Protein 6HSO (pdb70)

Radius of gyration: 31.83 Å; Cα contacts (8 Å, |Δi|>4): 1054; chains: 3; bounding box: 60×67×95 Å

Foldseek 3Di:
DLFDAAALVRQQVCLLVVFAAFFKDKDFLVPQAQWFFQAFDFFQAWVVNAWWFQAFFKFAALVLWWFKAFAPEEQDAPDQDDDAADRRYIHTYHGGGHRHHNGFEGDHRVQKAQDDADPVNPGGTMITRNGRTDGNYRIQHTRNPHHRGDGPDHGLDRDDPVVSVVCVVRVVRMGMTTDFWEEEEEEEEPQEDDPPDDHDPSHDHQDLLVLLCVLCVVSPGHYHYLYYFYLDLVRLLVSVVVDVVPTQEYEYEALLDPDPSSCNVVNCCPVVVWAWPGQAYQEPPWGGWIWTWDADPNRIRIYIYTYNPNQRSNFVCQSNVQLSSSSRSRNPRSDFDKDKAFEQAKDFAAQGWYKAFWAWADDDPDPHTYTGGPCVRVCDGGQWIWTHDRADPVGGMDGGGDITIITGSDDD/DDPDDDDDPPD/DDPDDDDPDPD

Solvent-accessible surface area: 22326 Å² total; per-residue (Å²): 125,89,42,104,82,9,61,4,51,119,0,5,81,18,1,21,126,46,2,36,83,30,46,67,61,116,20,46,24,162,93,0,101,21,34,2,2,35,60,44,2,121,3,120,76,47,61,3,77,58,44,0,1,57,67,77,6,6,0,8,61,13,107,41,14,71,25,60,28,120,17,46,28,55,1,85,76,89,104,124,28,136,74,71,0,98,86,25,47,1,0,78,4,48,83,28,0,4,16,2,96,27,15,62,0,0,0,52,70,130,38,15,94,79,80,108,85,16,158,113,40,112,101,35,38,30,0,104,4,84,48,108,6,166,121,40,16,36,28,68,74,94,2,111,65,17,123,176,51,72,58,26,16,55,132,23,37,85,5,17,104,92,48,24,34,46,0,50,72,6,33,30,54,98,0,48,0,15,93,32,0,45,0,0,0,0,0,10,4,85,78,29,22,59,60,150,49,122,95,105,128,77,71,103,109,4,53,14,24,63,53,0,15,56,15,0,93,125,60,47,6,62,39,24,83,20,21,53,12,21,31,53,53,103,65,4,46,96,12,0,68,74,0,19,95,119,4,32,0,0,0,0,2,8,15,4,63,133,42,160,115,43,45,2,26,92,1,0,74,109,55,16,125,6,86,33,56,6,0,53,0,77,0,73,31,5,68,17,0,0,0,0,1,16,77,61,140,86,79,69,27,0,0,0,0,0,6,33,87,72,68,8,1,14,2,0,0,13,0,0,0,12,2,0,0,57,45,0,6,9,16,146,79,13,102,22,86,52,39,94,0,59,4,19,78,86,41,157,10,29,83,52,8,29,4,59,71,0,7,4,33,131,79,196,170,44,124,59,5,20,2,64,46,68,93,179,67,116,159,91,99,28,7,0,0,8,1,4,1,40,77,56,180,156,41,76,39,0,98,94,10,35,54,1,12,0,2,57,29,23,215,162,128,46,0,28,3,52,78,19,218,140,119,236,78,158,112,70,109,154,110,213,65,79

Secondary structure (DSSP, 8-state):
-PPPEEEHHHHHHHHHHHSPPP-EEEEEGGG-TT-BBSS-EE-SS-BSSS-EESSSEEEE-GGG-SEEEEEEEEE-TTS----BPPTTEEEEE-TTPBPPBT--EEEEGGGEEEEEE-TTSS-EEEEEE-S-PPTTTTEE-TTSSB-TT-EEE-TT-B--HHHHHHHHHHT--EEEEEPPPPEEEEEE-TTEE-TTSPP-TT-EE--HHHHHHHHHHHTT--EEEEEEE-SSHHHHHHHHHHHHHH-SEEEEES--SSSTT--HHHIIIIIT--EEEESEEE-BS-TT-EEEEEEETTEEEEEEEE-SSHHHHHHHIIIIIHHHHHHHTT-SS-PPPEEEEEESS-EE--SS-EEEEEEEE--TT-SSPEEEE---GGGS---EEEEEPPP-SS-SEE-TT-EEEEEE----/--SSPPPPS--/--SSPPPPS--

InterPro domains:
  IPR001453 MoaB/Mog domain [PF00994] (18-177)
  IPR001453 MoaB/Mog domain [PF00994] (534-677)
  IPR001453 MoaB/Mog domain [SM00852] (18-178)
  IPR001453 MoaB/Mog domain [SM00852] (534-677)
  IPR001453 MoaB/Mog domain [TIGR00177] (15-172)
  IPR001453 MoaB/Mog domain [TIGR00177] (532-672)
  IPR001453 MoaB/Mog domain [cd00886] (15-182)
  IPR005110 MoeA, N-terminal and linker domain [PF03453] (357-521)
  IPR005111 MoeA, C-terminal, domain IV [PF03454] (690-764)
  IPR008284 Molybdenum cofactor biosynthesis, conserved site [PS01078] (81-94)
  IPR008284 Molybdenum cofactor biosynthesis, conserved site [PS01079] (607-642)
  IPR036135 MoeA, N-terminal and linker domain superfamily [SSF63882] (351-528)
  IPR036425 MoaB/Mog-like domain superfamily [G3DSA:3.40.980.10] (1-204)
  IPR036425 MoaB/Mog-like domain superfamily [G3DSA:3.40.980.10] (530-680)
  IPR036425 MoaB/Mog-like domain superfamily [SSF53218] (14-183)
  IPR036425 MoaB/Mog-like domain superfamily [SSF53218] (531-683)
  IPR036688 MoeA, C-terminal, domain IV superfamily [G3DSA:2.40.340.10] (688-768)
  IPR036688 MoeA, C-terminal, domain IV superfamily [SSF63867] (686-766)
  IPR038987 Molybdopterin biosynthesis protein MoeA-like [PTHR10192] (349-768)
  IPR038987 Molybdopterin biosynthesis protein MoeA-like [cd00887] (359-765)

GO terms:
  GO:0005515 protein binding (F, IPI)
  GO:0061598 molybdopterin adenylyltransferase activity (F, IDA)
  GO:0061599 molybdopterin molybdotransferase activity (F, IDA)
  GO:0060077 inhibitory synapse (C, IDA)
  GO:0006777 Mo-molybdopterin cofactor biosynthetic process (P, IDA)
  GO:0005737 cytoplasm (C, IDA)
  GO:0045211 postsynaptic membrane (C, EXP)
  GO:0005886 plasma membrane (C, EXP)
  GO:0098794 postsynapse (C, IDA)
  GO:0098982 GABA-ergic synapse (C, IDA)
  GO:0060090 molecular adaptor activity (F, IDA)
  GO:0007416 synapse assembly (P, IEP)
  GO:0015631 tubulin binding (F, TAS)
  GO:0030674 protein-macromolecule adaptor activity (F, TAS)
  GO:0006605 protein targeting (P, TAS)
  GO:0005102 signaling receptor binding (F, IPI)
  GO:0042802 identical protein binding (F, IPI)
  GO:0045184 establishment of protein localization (P, IMP)
  GO:0009898 cytoplasmic side of plasma membrane (C, IDA)
  GO:0098690 glycinergic synapse (C, IDA)

Nearest PDB structures (foldseek):
  6hso-assembly1_D-2  TM=1.100E+00  e=4.789E+00  Rattus norvegicus
  6hso-assembly1_I  TM=9.230E-01  e=4.789E+00  Rattus norvegicus
  6hso-assembly1_A-2  TM=1.002E+00  e=4.327E-98  Rattus norvegicus
  5ert-assembly1_A  TM=1.001E+00  e=3.933E-93  Rattus norvegicus
  6hsn-assembly1_A-2  TM=1.000E+00  e=5.976E-93  Rattus norvegicus

B-factor: mean 33.75, std 16.84, range [3.65, 132.24]

Organism: Rattus norvegicus (NCBI:txid10116)

Sequence (434 aa):
SPFPLTSMDKAFIITVLEMMTPVLGTEIINYRDGMMGRVLAQDVYAKDNLPPFPASVKDGYAVRAADGPGDRFIIGESQAGEQPTQTVMPGQVMRVTTGAPIPCGADAVVQVEDTELLIRESDDGTEELEVRILVQARPGQDIRPIGHDIKRGECVLAKGTHMGPSEIIGLLATVGVTEEVEEVNKFPVVAVMMSTGNELLNPEDDLLPGKIRDSNRSTLLATIQEHGYPTINLGIVGDNPDDLLNALNEGISRADVIITSGGVSMGEKDYLKQVLDIDLHAQIHFGRVFMKPGLPTTFATLDIDGVRKIIIFALPGNPVSAVVTCNLFVVPALRKMQGILDPRPTIIKARRLSCDVKLDPRPEYHRCILTWHHHQEPLPWAQSTGLMSMRSSANGLLMLPPKTEQYVELHKGEVVDVMMVIGRRLFSIVGSLPRDCFSIVGSLPRDC

CATH classification: 3.40.980.10 (+3 more: 3.90.105.10, 2.170.190.11, 2.40.340.10)

Structure (mmCIF, N/CA/C/O backbone):
data_6HSO
#
_entry.id   6HSO
#
_cell.length_a   88.090
_cell.length_b   99.649
_cell.length_c   113.002
_cell.angle_alpha   90.00
_cell.angle_beta   90.00
_cell.angle_gamma   90.00
#
_symmetry.space_group_name_H-M   'I 2 2 2'
#
loop_
_entity.id
_entity.type
_entity.pdbx_description
1 polymer Gephyrin
2 polymer 'Glycine receptor beta subunit derived peptide'
3 non-polymer (4S)-2-METHYL-2,4-PENTANEDIOL
4 non-polymer 'ACETATE ION'
5 non-polymer 'MAGNESIUM ION'
6 non-polymer "ADENOSINE-5'-DIPHOSPHATE"
7 non-polymer 'PHOSPHATE ION'
8 non-polymer "1,1'-benzene-1,4-diylbis(1H-pyrrole-2,5-dione)"
9 water water
#
loop_
_atom_site.group_PDB
_atom_site.id
_atom_site.type_symbol
_atom_site.label_atom_id
_atom_site.label_alt_id
_atom_site.label_comp_id
_atom_site.label_asym_id
_atom_site.label_entity_id
_atom_site.label_seq_id
_atom_site.pdbx_PDB_ins_code
_atom_site.Cartn_x
_atom_site.Cartn_y
_atom_site.Cartn_z
_atom_site.occupancy
_atom_site.B_iso_or_equiv
_atom_site.auth_seq_id
_atom_site.auth_comp_id
_atom_site.auth_asym_id
_atom_site.auth_atom_id
_atom_site.pdbx_PDB_model_num
ATOM 1 N N . SER A 1 2 ? 16.217 20.967 198.027 1.00 82.09 319 SER A N 1
ATOM 2 C CA . SER A 1 2 ? 17.383 20.532 197.202 1.00 87.75 319 SER A CA 1
ATOM 3 C C . SER A 1 2 ? 17.404 21.334 195.895 1.00 88.06 319 SER A C 1
ATOM 4 O O . SER A 1 2 ? 16.978 20.842 194.853 1.00 101.67 319 SER A O 1
ATOM 7 N N . PRO A 1 3 ? 17.953 22.569 195.849 1.00 76.73 320 PRO A N 1
ATOM 8 C CA . PRO A 1 3 ? 19.022 23.036 196.724 1.00 70.26 320 PRO A CA 1
ATOM 9 C C . PRO A 1 3 ? 18.401 23.591 198.003 1.00 68.43 320 PRO A C 1
ATOM 10 O O . PRO A 1 3 ? 17.397 24.280 197.876 1.00 71.68 320 PRO A O 1
ATOM 14 N N . PHE A 1 4 ? 18.956 23.216 199.160 1.00 49.67 321 PHE A N 1
ATOM 15 C CA . PHE A 1 4 ? 18.424 23.584 200.492 1.00 36.64 321 PHE A CA 1
ATOM 16 C C . PHE A 1 4 ? 18.672 25.065 200.686 1.00 31.87 321 PHE A C 1
ATOM 17 O O . PHE A 1 4 ? 19.647 25.599 200.159 1.00 31.97 321 PHE A O 1
ATOM 25 N N . PRO A 1 5 ? 17.837 25.753 201.477 1.00 27.39 322 PRO A N 1
ATOM 26 C CA . PRO A 1 5 ? 18.047 27.167 201.763 1.00 30.30 322 PRO A CA 1
ATOM 27 C C . PRO A 1 5 ? 19.395 27.426 202.437 1.00 32.12 322 PRO A C 1
ATOM 28 O O . PRO A 1 5 ? 19.847 26.586 203.200 1.00 33.90 322 PRO A O 1
ATOM 32 N N . LEU A 1 6 ? 19.989 28.592 202.171 1.00 30.59 323 LEU A N 1
ATOM 33 C CA . LEU A 1 6 ? 21.193 29.075 202.884 1.00 30.34 323 LEU A CA 1
ATOM 34 C C . LEU A 1 6 ? 20.792 29.417 204.316 1.00 34.74 323 LEU A C 1
ATOM 35 O O . LEU A 1 6 ? 19.989 30.346 204.525 1.00 38.71 323 LEU A O 1
ATOM 40 N N . THR A 1 7 ? 21.335 28.692 205.277 1.00 28.55 324 THR A N 1
ATOM 41 C CA . THR A 1 7 ? 21.047 28.934 206.698 1.00 25.39 324 THR A CA 1
ATOM 42 C C . THR A 1 7 ? 22.096 29.904 207.208 1.00 26.33 324 THR A C 1
ATOM 43 O O . THR A 1 7 ? 23.278 29.756 206.855 1.00 25.35 324 THR A O 1
ATOM 47 N N . SER A 1 8 ? 21.696 30.893 207.990 1.00 25.36 325 SER A N 1
ATOM 48 C CA . SER A 1 8 ? 22.696 31.804 208.583 1.00 24.17 325 SER A CA 1
ATOM 49 C C . SER A 1 8 ? 23.632 30.976 209.474 1.00 24.51 325 SER A C 1
ATOM 50 O O . SER A 1 8 ? 23.172 29.994 210.092 1.00 23.57 325 SER A O 1
ATOM 53 N N . MET A 1 9 ? 24.879 31.393 209.594 1.00 26.07 326 MET A N 1
ATOM 54 C CA . MET A 1 9 ? 25.825 30.731 210.523 1.00 26.14 326 MET A CA 1
ATOM 55 C C . MET A 1 9 ? 25.229 30.680 211.938 1.00 27.58 326 MET A C 1
ATOM 56 O O . MET A 1 9 ? 25.304 29.607 212.583 1.00 22.81 326 MET A O 1
ATOM 61 N N . ASP A 1 10 ? 24.647 31.780 212.439 1.00 27.41 327 ASP A N 1
ATOM 62 C CA . ASP A 1 10 ? 24.139 31.819 213.837 1.00 28.38 327 ASP A CA 1
ATOM 63 C C . ASP A 1 10 ? 22.957 30.862 213.982 1.00 26.49 327 ASP A C 1
ATOM 64 O O . ASP A 1 10 ? 22.892 30.213 215.006 1.00 24.08 327 ASP A O 1
ATOM 69 N N . LYS A 1 11 ? 22.049 30.785 213.006 1.00 27.55 328 LYS A N 1
ATOM 70 C CA . LYS A 1 11 ? 20.911 29.843 213.099 1.00 28.40 328 LYS A CA 1
ATOM 71 C C . LYS A 1 11 ? 21.445 28.406 213.052 1.00 24.67 328 LYS A C 1
ATOM 72 O O . LYS A 1 11 ? 20.972 27.579 213.809 1.00 22.44 328 LYS A O 1
ATOM 78 N N . ALA A 1 12 ? 22.372 28.098 212.149 1.00 23.52 329 ALA A N 1
ATOM 79 C CA . ALA A 1 12 ? 22.927 26.731 212.037 1.00 23.93 329 ALA A CA 1
ATOM 80 C C . ALA A 1 12 ? 23.472 26.321 213.402 1.00 21.97 329 ALA A C 1
ATOM 81 O O . ALA A 1 12 ? 23.160 25.250 213.872 1.00 23.22 329 ALA A O 1
ATOM 83 N N . PHE A 1 13 ? 24.271 27.179 214.022 1.00 25.18 330 PHE A N 1
ATOM 84 C CA . PHE A 1 13 ? 24.970 26.847 215.287 1.00 23.62 330 PHE A CA 1
ATOM 85 C C . PHE A 1 13 ? 23.959 26.610 216.412 1.00 25.65 330 PHE A C 1
ATOM 86 O O . PHE A 1 13 ? 24.102 25.618 217.116 1.00 19.42 330 PHE A O 1
ATOM 94 N N . ILE A 1 14 ? 22.967 27.492 216.587 1.00 25.07 331 ILE A N 1
ATOM 95 C CA A ILE A 1 14 ? 21.993 27.303 217.700 0.70 25.40 331 ILE A CA 1
ATOM 96 C CA B ILE A 1 14 ? 21.925 27.363 217.647 0.30 23.28 331 ILE A CA 1
ATOM 97 C C . ILE A 1 14 ? 21.166 26.058 217.391 1.00 23.16 331 ILE A C 1
ATOM 98 O O . ILE A 1 14 ? 20.817 25.356 218.340 1.00 23.99 331 ILE A O 1
ATOM 107 N N . THR A 1 15 ? 20.899 25.770 216.128 1.00 22.14 332 THR A N 1
ATOM 108 C CA . THR A 1 15 ? 20.134 24.555 215.753 1.00 22.40 332 THR A CA 1
ATOM 109 C C . THR A 1 15 ? 20.893 23.306 216.198 1.00 22.27 332 THR A C 1
ATOM 110 O O . THR A 1 15 ? 20.279 22.382 216.768 1.00 20.89 332 THR A O 1
ATOM 114 N N . VAL A 1 16 ? 22.193 23.239 215.903 1.00 19.29 333 VAL A N 1
ATOM 115 C CA . VAL A 1 16 ? 22.992 22.082 216.373 1.00 20.94 333 VAL A CA 1
ATOM 116 C C . VAL A 1 16 ? 22.854 21.954 217.893 1.00 20.15 333 VAL A C 1
ATOM 117 O O . VAL A 1 16 ? 22.508 20.836 218.358 1.00 22.73 333 VAL A O 1
ATOM 121 N N . LEU A 1 17 ? 23.089 23.028 218.648 1.00 22.17 334 LEU A N 1
ATOM 122 C CA . LEU A 1 17 ? 23.060 22.933 220.128 1.00 22.80 334 LEU A CA 1
ATOM 123 C C . LEU A 1 17 ? 21.648 22.607 220.642 1.00 24.96 334 LEU A C 1
ATOM 124 O O . LEU A 1 17 ? 21.571 21.716 221.503 1.00 25.41 334 LEU A O 1
ATOM 129 N N . GLU A 1 18 ? 20.591 23.170 220.053 1.00 25.86 335 GLU A N 1
ATOM 130 C CA . GLU A 1 18 ? 19.200 22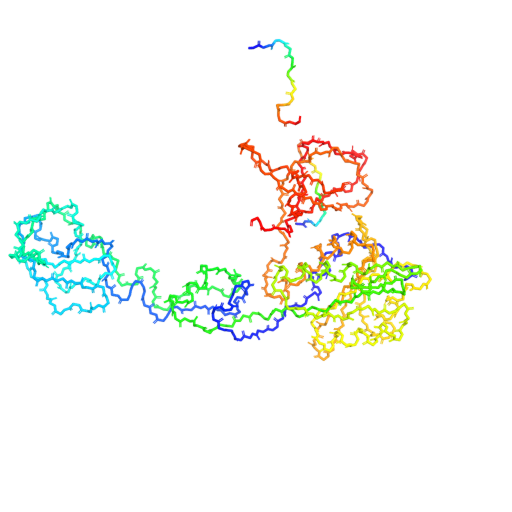.915 220.514 1.00 29.04 335 GLU A CA 1
ATOM 131 C C . GLU A 1 18 ? 18.804 21.471 220.266 1.00 26.52 335 GLU A C 1
ATOM 132 O O . GLU A 1 18 ? 18.146 20.897 221.103 1.00 27.61 335 GLU A O 1
ATOM 138 N N . MET A 1 19 ? 19.225 20.897 219.163 1.00 25.14 336 MET A N 1
ATOM 139 C CA A MET A 1 19 ? 18.658 19.605 218.741 0.70 24.10 336 MET A CA 1
ATOM 140 C CA B MET A 1 19 ? 18.701 19.606 218.651 0.30 23.75 336 MET A CA 1
ATOM 141 C C . MET A 1 19 ? 19.558 18.444 219.157 1.00 22.77 336 MET A C 1
ATOM 142 O O . MET A 1 19 ? 19.079 17.298 219.091 1.00 22.79 336 MET A O 1
ATOM 151 N N . THR A 1 20 ? 20.793 18.725 219.565 1.00 21.34 337 THR A N 1
ATOM 152 C CA . THR A 1 20 ? 21.717 17.686 220.110 1.00 18.86 337 THR A CA 1
ATOM 153 C C . THR A 1 20 ? 21.229 17.239 221.488 1.00 19.49 337 THR A C 1
ATOM 154 O O . THR A 1 20 ? 20.991 18.078 222.340 1.00 17.63 337 THR A O 1
ATOM 158 N N . PRO A 1 21 ? 21.158 15.923 221.814 1.00 19.68 338 PRO A N 1
ATOM 159 C CA . PRO A 1 21 ? 20.749 15.470 223.138 1.00 21.14 338 PRO A CA 1
ATOM 160 C C . PRO A 1 21 ? 21.910 15.454 224.141 1.00 22.79 338 PRO A C 1
ATOM 161 O O . PRO A 1 21 ? 23.048 15.530 223.728 1.00 21.22 338 PRO A O 1
ATOM 165 N N . VAL A 1 22 ? 21.576 15.396 225.427 1.00 20.93 339 VAL A N 1
ATOM 166 C CA . VAL A 1 22 ? 22.536 15.091 226.515 1.00 20.21 339 VAL A CA 1
ATOM 167 C C . VAL A 1 22 ? 22.482 13.585 226.753 1.00 19.68 339 VAL A C 1
ATOM 168 O O . VAL A 1 22 ? 21.387 13.084 226.895 1.00 19.43 339 VAL A O 1
ATOM 172 N N . LEU A 1 23 ? 23.618 12.891 226.706 1.00 17.02 340 LEU A N 1
ATOM 173 C CA . LEU A 1 23 ? 23.663 11.428 226.923 1.00 18.48 340 LEU A CA 1
ATOM 174 C C . LEU A 1 23 ? 23.263 11.089 228.352 1.00 18.77 340 LEU A C 1
ATOM 175 O O . LEU A 1 23 ? 23.303 11.970 229.233 1.00 18.95 340 LEU A O 1
ATOM 180 N N . GLY A 1 24 ? 22.911 9.818 228.545 1.00 19.22 341 GLY A N 1
ATOM 181 C CA . GLY A 1 24 ? 22.529 9.262 229.843 1.00 21.49 341 GLY A CA 1
ATOM 182 C C . GLY A 1 24 ? 23.750 9.117 230.727 1.00 20.74 341 GLY A C 1
ATOM 183 O O . GLY A 1 24 ? 24.856 9.512 230.321 1.00 20.46 341 GLY A O 1
ATOM 184 N N . THR A 1 25 ? 23.548 8.636 231.938 1.00 20.08 342 THR A N 1
ATOM 185 C CA . THR A 1 25 ? 24.612 8.617 232.959 1.00 20.74 342 THR A CA 1
ATOM 186 C C . THR A 1 25 ? 25.170 7.217 233.085 1.00 20.69 342 THR A C 1
ATOM 187 O O . THR A 1 25 ? 24.535 6.250 232.607 1.00 18.46 342 THR A O 1
ATOM 191 N N . GLU A 1 26 ? 26.323 7.116 233.735 1.00 18.70 343 GLU A N 1
ATOM 192 C CA . GLU A 1 26 ? 26.903 5.812 234.129 1.00 18.84 343 GLU A CA 1
ATOM 193 C C . GLU A 1 26 ? 27.773 6.057 235.360 1.00 19.18 343 GLU A C 1
ATOM 194 O O . GLU A 1 26 ? 28.251 7.209 235.542 1.00 17.91 343 GLU A O 1
ATOM 200 N N . ILE A 1 27 ? 28.039 5.003 236.119 1.00 18.35 344 ILE A N 1
ATOM 201 C CA . ILE A 1 27 ? 28.984 5.090 237.256 1.00 19.13 344 ILE A CA 1
ATOM 202 C C . ILE A 1 27 ? 30.394 4.802 236.771 1.00 20.48 344 ILE A C 1
ATOM 203 O O . ILE A 1 27 ? 30.596 3.776 236.135 1.00 20.15 344 ILE A O 1
ATOM 208 N N . ILE A 1 28 ? 31.355 5.645 237.113 1.00 18.93 345 ILE A N 1
ATOM 209 C CA . ILE A 1 28 ? 32.770 5.372 236.751 1.00 18.87 345 ILE A CA 1
ATOM 210 C C . ILE A 1 28 ? 33.645 5.371 238.005 1.00 20.01 345 ILE A C 1
ATOM 211 O O . ILE A 1 28 ? 33.272 5.995 239.041 1.00 19.53 345 ILE A O 1
ATOM 216 N N . ASN A 1 29 ? 34.832 4.790 237.868 1.00 20.02 346 ASN A N 1
ATOM 217 C CA . ASN A 1 29 ? 35.917 4.945 238.872 1.00 20.49 346 ASN A CA 1
ATOM 218 C C . ASN A 1 29 ? 36.432 6.388 238.824 1.00 20.66 346 ASN A C 1
ATOM 219 O O . ASN A 1 29 ? 36.575 6.926 237.716 1.00 18.85 346 ASN A O 1
ATOM 224 N N . TYR A 1 30 ? 36.688 7.004 239.976 1.00 17.30 347 TYR A N 1
ATOM 225 C CA . TYR A 1 30 ? 37.088 8.431 240.034 1.00 19.77 347 TYR A CA 1
ATOM 226 C C . TYR A 1 30 ? 38.361 8.651 239.185 1.00 19.45 347 TYR A C 1
ATOM 227 O O . TYR A 1 30 ? 38.521 9.738 238.598 1.00 18.27 347 TYR A O 1
ATOM 236 N N . ARG A 1 31 ? 39.251 7.668 239.091 1.00 18.72 348 ARG A N 1
ATOM 237 C CA . ARG A 1 31 ? 40.518 7.868 238.330 1.00 20.36 348 ARG A CA 1
ATOM 238 C C . ARG A 1 31 ? 40.234 8.060 236.837 1.00 18.86 348 ARG A C 1
ATOM 239 O O . ARG A 1 31 ? 41.068 8.629 236.157 1.00 18.71 348 ARG A O 1
ATOM 247 N N . ASP A 1 32 ? 39.059 7.678 236.361 1.00 18.74 349 ASP A N 1
ATOM 248 C CA . ASP A 1 32 ? 38.664 7.855 234.951 1.00 20.16 349 ASP A CA 1
ATOM 249 C C . ASP A 1 32 ? 37.868 9.142 234.765 1.00 21.11 349 ASP A C 1
ATOM 250 O O . ASP A 1 32 ? 37.259 9.263 233.718 1.00 20.62 349 ASP A O 1
ATOM 255 N N . GLY A 1 33 ? 37.828 10.040 235.757 1.00 18.83 350 GLY A N 1
ATOM 256 C CA . GLY A 1 33 ? 36.945 11.215 235.760 1.00 18.88 350 GLY A CA 1
ATOM 257 C C . GLY A 1 33 ? 37.410 12.399 234.928 1.00 19.70 350 GLY A C 1
ATOM 258 O O . GLY A 1 33 ? 36.645 13.383 234.859 1.00 19.59 350 GLY A O 1
ATOM 259 N N . MET A 1 34 ? 38.606 12.377 234.320 1.00 19.49 351 MET A N 1
ATOM 260 C CA A MET A 1 34 ? 39.152 13.548 233.590 0.80 20.75 351 MET A CA 1
ATOM 261 C CA B MET A 1 34 ? 39.098 13.611 233.652 0.20 18.48 351 MET A CA 1
ATOM 262 C C . MET A 1 34 ? 38.245 13.921 232.414 1.00 18.00 351 MET A C 1
ATOM 263 O O . MET A 1 34 ? 38.012 13.054 231.582 1.00 17.25 351 MET A O 1
ATOM 272 N N . GLY A 1 35 ? 37.755 15.157 232.389 1.00 17.58 352 GLY A N 1
ATOM 273 C CA . GLY A 1 35 ? 36.915 15.724 231.332 1.00 17.15 352 GLY A CA 1
ATOM 274 C C . GLY A 1 35 ? 35.472 15.293 231.485 1.00 17.10 352 GLY A C 1
ATOM 275 O O . GLY A 1 35 ? 34.651 15.740 230.705 1.00 17.06 352 GLY A O 1
ATOM 276 N N . ARG A 1 36 ? 35.156 14.478 232.489 1.00 16.53 353 ARG A N 1
ATOM 277 C CA . ARG A 1 36 ? 33.769 14.021 232.680 1.00 17.50 353 ARG A CA 1
ATOM 278 C C . ARG A 1 36 ? 33.016 15.101 233.442 1.00 17.32 353 ARG A C 1
ATOM 279 O O . ARG A 1 36 ? 33.656 15.879 234.142 1.00 18.27 353 ARG A O 1
ATOM 287 N N . VAL A 1 37 ? 31.693 15.063 233.344 1.00 16.83 354 VAL A N 1
ATOM 288 C CA . VAL A 1 37 ? 30.803 15.983 234.075 1.00 17.10 354 VAL A CA 1
ATOM 289 C C . VAL A 1 37 ? 30.029 15.156 235.090 1.00 16.79 354 VAL A C 1
ATOM 290 O O . VAL A 1 37 ? 29.397 14.152 234.694 1.00 16.77 354 VAL A O 1
ATOM 294 N N . LEU A 1 38 ? 30.076 15.565 236.357 1.00 18.07 355 LEU A N 1
ATOM 295 C CA . LEU A 1 38 ? 29.321 14.879 237.437 1.00 18.86 355 LEU A CA 1
ATOM 296 C C . LEU A 1 38 ? 27.825 15.004 237.182 1.00 19.12 355 LEU A C 1
ATOM 297 O O . LEU A 1 38 ? 27.307 16.134 236.914 1.00 17.51 355 LEU A O 1
ATOM 302 N N . ALA A 1 39 ? 27.131 13.897 237.360 1.00 19.23 356 ALA A N 1
ATOM 303 C CA . ALA A 1 39 ? 25.665 13.861 237.262 1.00 20.31 356 ALA A CA 1
ATOM 304 C C . ALA A 1 39 ? 25.108 13.641 238.667 1.00 20.79 356 ALA A C 1
ATOM 305 O O . ALA A 1 39 ? 23.919 13.405 238.780 1.00 21.54 356 ALA A O 1
ATOM 307 N N . GLN A 1 40 ? 25.928 13.770 239.703 1.00 20.87 357 GLN A N 1
ATOM 308 C CA . GLN A 1 40 ? 25.449 13.738 241.115 1.00 21.92 357 GLN A CA 1
ATOM 309 C C . GLN A 1 40 ? 26.188 14.813 241.911 1.00 21.74 357 GLN A C 1
ATOM 310 O O . GLN A 1 40 ? 27.346 15.120 241.573 1.00 17.88 357 GLN A O 1
ATOM 316 N N . ASP A 1 41 ? 25.570 15.304 242.989 1.00 20.56 358 ASP A N 1
ATOM 317 C CA . ASP A 1 41 ? 26.314 16.017 244.047 1.00 20.44 358 ASP A CA 1
ATOM 318 C C . ASP A 1 41 ? 27.176 15.023 244.812 1.00 20.34 358 ASP A C 1
ATOM 319 O O . ASP A 1 41 ? 26.785 13.898 244.953 1.00 17.90 358 ASP A O 1
ATOM 324 N N . VAL A 1 42 ? 28.337 15.470 245.287 1.00 18.03 359 VAL A N 1
ATOM 325 C CA . VAL A 1 42 ? 29.255 14.607 246.042 1.00 18.88 359 VAL A CA 1
ATOM 326 C C . VAL A 1 42 ? 29.432 15.234 247.422 1.00 18.53 359 VAL A C 1
ATOM 327 O O . VAL A 1 42 ? 29.685 16.469 247.487 1.00 17.83 359 VAL A O 1
ATOM 331 N N . TYR A 1 43 ? 29.316 14.400 248.439 1.00 19.23 360 TYR A N 1
ATOM 332 C CA . TYR A 1 43 ? 29.290 14.781 249.865 1.00 21.15 360 TYR A CA 1
ATOM 333 C C . TYR A 1 43 ? 30.479 14.136 250.576 1.00 22.42 360 TYR A C 1
ATOM 334 O O . TYR A 1 43 ? 30.824 12.985 250.233 1.00 20.79 360 TYR A O 1
ATOM 343 N N . ALA A 1 44 ? 31.086 14.880 251.516 1.00 20.29 361 ALA A N 1
ATOM 344 C CA . ALA A 1 44 ? 32.106 14.343 252.444 1.00 21.36 361 ALA A CA 1
ATOM 345 C C . ALA A 1 44 ? 31.403 13.486 253.467 1.00 22.43 361 ALA A C 1
ATOM 346 O O . ALA A 1 44 ? 30.367 13.921 253.985 1.00 26.07 361 ALA A O 1
ATOM 348 N N . LYS A 1 45 ? 31.930 12.309 253.751 1.00 22.59 362 LYS A N 1
ATOM 349 C CA . LYS A 1 45 ? 31.390 11.488 254.859 1.00 24.99 362 LYS A CA 1
ATOM 350 C C . LYS A 1 45 ? 32.306 11.595 256.081 1.00 25.12 362 LYS A C 1
ATOM 351 O O . LYS A 1 45 ? 32.017 10.947 257.099 1.00 26.46 362 LYS A O 1
ATOM 357 N N . ASP A 1 46 ? 33.427 12.295 255.946 1.00 22.41 363 ASP A N 1
ATOM 358 C CA . ASP A 1 46 ? 34.431 12.468 257.024 1.00 22.83 363 ASP A CA 1
ATOM 359 C C . ASP A 1 46 ? 34.807 13.935 257.159 1.00 22.34 363 ASP A C 1
ATOM 360 O O . ASP A 1 46 ? 34.675 14.652 256.178 1.00 22.24 363 ASP A O 1
ATOM 365 N N . ASN A 1 47 ? 35.346 14.333 258.323 1.00 23.03 364 ASN A N 1
ATOM 366 C CA . ASN A 1 47 ? 35.980 15.659 258.524 1.00 23.49 364 ASN A CA 1
ATOM 367 C C . ASN A 1 47 ? 37.405 15.610 257.956 1.00 22.52 364 ASN A C 1
ATOM 368 O O . ASN A 1 47 ? 38.064 14.537 258.048 1.00 24.27 364 ASN A O 1
ATOM 373 N N . LEU A 1 48 ? 37.841 16.737 257.381 1.00 23.23 365 LEU A N 1
ATOM 374 C CA . LEU A 1 48 ? 39.249 17.057 257.018 1.00 23.49 365 LEU A CA 1
ATOM 375 C C . LEU A 1 48 ? 39.623 18.366 257.705 1.00 24.39 365 LEU A C 1
ATOM 376 O O . LEU A 1 48 ? 38.968 19.400 257.500 1.00 23.00 365 LEU A O 1
ATOM 381 N N . PRO A 1 49 ? 40.627 18.345 258.608 1.00 21.88 366 PRO A N 1
ATOM 382 C CA . PRO A 1 49 ? 41.232 17.111 259.096 1.00 22.35 366 PRO A CA 1
ATOM 383 C C . PRO A 1 49 ? 40.225 16.364 259.971 1.00 23.06 366 PRO A C 1
ATOM 384 O O . PRO A 1 49 ? 39.307 16.983 260.509 1.00 22.76 366 PRO A O 1
ATOM 388 N N . PRO A 1 50 ? 40.329 15.023 260.111 1.00 21.73 367 PRO A N 1
ATOM 389 C CA . PRO A 1 50 ? 39.457 14.278 261.017 1.00 22.83 367 PRO A CA 1
ATOM 390 C C . PRO A 1 50 ? 39.869 14.304 262.501 1.00 24.80 367 PRO A C 1
ATOM 391 O O . PRO A 1 50 ? 39.090 13.847 263.309 1.00 25.87 367 PRO A O 1
ATOM 395 N N . PHE A 1 51 ? 41.053 14.838 262.801 1.00 25.17 368 PHE A N 1
ATOM 396 C CA . PHE A 1 51 ? 41.605 15.090 264.168 1.00 25.29 368 PHE A CA 1
ATOM 397 C C . PHE A 1 51 ? 42.169 16.510 264.160 1.00 27.55 368 PHE A C 1
ATOM 398 O O . PHE A 1 51 ? 42.479 17.049 263.086 1.00 23.73 368 PHE A O 1
ATOM 406 N N . PRO A 1 52 ? 42.335 17.184 265.324 1.00 26.27 369 PRO A N 1
ATOM 407 C CA . PRO A 1 52 ? 43.018 18.481 265.336 1.00 26.30 369 PRO A CA 1
ATOM 408 C C . PRO A 1 52 ? 44.465 18.223 264.869 1.00 24.50 369 PRO A C 1
ATOM 409 O O . PRO A 1 52 ? 45.093 17.315 265.371 1.00 27.09 369 PRO A O 1
ATOM 413 N N . ALA A 1 53 ? 44.918 18.946 263.852 1.00 22.47 370 ALA A N 1
ATOM 414 C CA . ALA A 1 53 ? 46.221 18.716 263.188 1.00 24.61 370 ALA A CA 1
ATOM 415 C C . ALA A 1 53 ? 47.153 19.905 263.372 1.00 24.39 370 ALA A C 1
ATOM 416 O O . ALA A 1 53 ? 46.722 21.055 263.219 1.00 24.83 370 ALA A O 1
ATOM 418 N N . SER A 1 54 ? 48.425 19.614 263.594 1.00 23.90 371 SER A N 1
ATOM 419 C CA . SER A 1 54 ? 49.466 20.665 263.639 1.00 24.47 371 SER A CA 1
ATOM 420 C C . SER A 1 54 ? 49.665 21.235 262.238 1.00 26.86 371 SER A C 1
ATOM 421 O O . SER A 1 54 ? 49.800 20.446 261.247 1.00 26.64 371 SER A O 1
ATOM 424 N N . VAL A 1 55 ? 49.728 22.555 262.159 1.00 25.23 372 VAL A N 1
ATOM 425 C CA . VAL A 1 55 ? 50.118 23.280 260.924 1.00 29.32 372 VAL A CA 1
ATOM 426 C C . VAL A 1 55 ? 51.648 23.254 260.825 1.00 30.35 372 VAL A C 1
ATOM 427 O O . VAL A 1 55 ? 52.175 23.551 259.740 1.00 29.79 372 VAL A O 1
ATOM 431 N N . LYS A 1 56 ? 52.360 22.937 261.911 1.00 29.73 373 LYS A N 1
ATOM 432 C CA . LYS A 1 56 ? 53.823 23.174 261.975 1.00 28.01 373 LYS A CA 1
ATOM 433 C C . LYS A 1 56 ? 54.607 22.018 262.582 1.00 25.85 373 LYS A C 1
ATOM 434 O O . LYS A 1 56 ? 54.072 21.252 263.374 1.00 26.35 373 LYS A O 1
ATOM 440 N N . ASP A 1 57 ? 55.883 21.957 262.221 1.00 26.23 374 ASP A N 1
ATOM 441 C CA . ASP A 1 57 ? 56.940 21.223 262.961 1.00 26.80 374 ASP A CA 1
ATOM 442 C C . ASP A 1 57 ? 57.281 22.091 264.183 1.00 26.72 374 ASP A C 1
ATOM 443 O O . ASP A 1 57 ? 57.504 23.302 264.029 1.00 25.51 374 ASP A O 1
ATOM 448 N N . GLY A 1 58 ? 57.103 21.533 265.381 1.00 25.25 375 GLY A N 1
ATOM 449 C CA . GLY A 1 58 ? 57.361 22.269 266.623 1.00 23.96 375 GLY A CA 1
ATOM 450 C C . GLY A 1 58 ? 56.864 21.499 267.820 1.00 21.07 375 GLY A C 1
ATOM 451 O O . GLY A 1 58 ? 57.126 20.285 267.911 1.00 24.03 375 GLY A O 1
ATOM 452 N N . TYR A 1 59 ? 56.133 22.179 268.688 1.00 21.29 376 TYR A N 1
ATOM 453 C CA . TYR A 1 59 ? 55.673 21.628 269.978 1.00 22.32 376 TYR A CA 1
ATOM 454 C C . TYR A 1 59 ? 54.213 21.968 270.196 1.00 20.90 376 TYR A C 1
ATOM 455 O O . TYR A 1 59 ? 53.767 23.100 269.975 1.00 23.54 376 TYR A O 1
ATOM 464 N N . ALA A 1 60 ? 53.495 20.965 270.683 1.00 23.73 377 ALA A N 1
ATOM 465 C CA . ALA A 1 60 ? 52.138 21.140 271.219 1.00 23.90 377 ALA A CA 1
ATOM 466 C C . ALA A 1 60 ? 52.258 21.602 272.686 1.00 22.41 377 ALA A C 1
ATOM 467 O O . ALA A 1 60 ? 52.917 20.941 273.459 1.00 24.90 377 ALA A O 1
ATOM 469 N N . VAL A 1 61 ? 51.653 22.720 273.026 1.00 26.17 378 VAL A N 1
ATOM 470 C CA . VAL A 1 61 ? 51.858 23.339 274.364 1.00 29.89 378 VAL A CA 1
ATOM 471 C C . VAL A 1 61 ? 50.494 23.642 274.983 1.00 32.71 378 VAL A C 1
ATOM 472 O O . VAL A 1 61 ? 49.483 23.529 274.283 1.00 28.01 378 VAL A O 1
ATOM 476 N N . ARG A 1 62 ? 50.525 24.073 276.241 1.00 32.18 379 ARG A N 1
ATOM 477 C CA . ARG A 1 62 ? 49.455 24.829 276.915 1.00 33.48 379 ARG A CA 1
ATOM 478 C C . ARG A 1 62 ? 49.785 26.312 276.843 1.00 33.40 379 ARG A C 1
ATOM 479 O O . ARG A 1 62 ? 50.788 26.712 277.465 1.00 28.20 379 ARG A O 1
ATOM 487 N N . ALA A 1 63 ? 48.972 27.076 276.125 1.00 30.37 380 ALA A N 1
ATOM 488 C CA . ALA A 1 63 ? 49.119 28.536 275.960 1.00 36.03 380 ALA A CA 1
ATOM 489 C C . ALA A 1 63 ? 49.194 29.220 277.343 1.00 40.61 380 ALA A C 1
ATOM 490 O O . ALA A 1 63 ? 49.997 30.176 277.509 1.00 39.37 380 ALA A O 1
ATOM 492 N N . ALA A 1 64 ? 48.409 28.731 278.308 1.00 39.09 381 ALA A N 1
ATOM 493 C CA . ALA A 1 64 ? 48.336 29.257 279.688 1.00 40.89 381 ALA A CA 1
ATOM 494 C C . ALA A 1 64 ? 49.690 29.087 280.395 1.00 39.60 381 ALA A C 1
ATOM 495 O O . ALA A 1 64 ? 49.943 29.899 281.262 1.00 41.88 381 ALA A O 1
ATOM 497 N N . ASP A 1 65 ? 50.543 28.126 280.007 1.00 38.47 382 ASP A N 1
ATOM 498 C CA . ASP A 1 65 ? 51.927 27.983 280.560 1.00 38.47 382 ASP A CA 1
ATOM 499 C C . ASP A 1 65 ? 52.766 29.231 280.212 1.00 35.92 382 ASP A C 1
ATOM 500 O O . ASP A 1 65 ? 53.694 29.534 280.953 1.00 38.64 382 ASP A O 1
ATOM 505 N N . GLY A 1 66 ? 52.438 29.930 279.127 1.00 37.28 383 GLY A N 1
ATOM 506 C CA . GLY A 1 66 ? 53.239 31.019 278.545 1.00 36.36 383 GLY A CA 1
ATOM 507 C C . GLY A 1 66 ? 54.633 30.532 278.145 1.00 35.34 383 GLY A C 1
ATOM 508 O O . GLY A 1 66 ? 54.872 29.320 278.047 1.00 30.00 383 GLY A O 1
ATOM 509 N N . PRO A 1 67 ? 55.584 31.469 277.900 1.00 34.33 384 PRO A N 1
ATOM 510 C CA . PRO A 1 67 ? 56.975 31.108 277.635 1.00 33.84 384 PRO A CA 1
ATOM 511 C C . PRO A 1 67 ? 57.655 30.441 278.839 1.00 32.90 384 PRO A C 1
ATOM 512 O O . PRO A 1 67 ? 57.188 30.541 279.948 1.00 33.09 384 PRO A O 1
ATOM 516 N N . GLY A 1 68 ? 58.768 29.771 278.585 1.00 30.43 385 GLY A N 1
ATOM 517 C CA . GLY A 1 68 ? 59.568 29.167 279.654 1.00 30.41 385 GLY A CA 1
ATOM 518 C C . GLY A 1 68 ? 60.035 27.799 279.278 1.00 27.24 385 GLY A C 1
ATOM 519 O O . GLY A 1 68 ? 59.935 27.404 278.088 1.00 27.87 385 GLY A O 1
ATOM 520 N N . ASP A 1 69 ? 60.576 27.099 280.254 1.00 26.66 386 ASP A N 1
ATOM 521 C CA . ASP A 1 69 ? 61.348 25.864 280.016 1.00 28.01 386 ASP A CA 1
ATOM 522 C C . ASP A 1 69 ? 60.400 24.693 280.261 1.00 31.52 386 ASP A C 1
ATOM 523 O O . ASP A 1 69 ? 59.632 24.745 281.242 1.00 30.31 386 ASP A O 1
ATOM 528 N N . ARG A 1 70 ? 60.418 23.718 279.359 1.00 30.73 387 ARG A N 1
ATOM 529 C CA . ARG A 1 70 ? 59.395 22.641 279.337 1.00 29.43 387 ARG A CA 1
ATOM 530 C C . ARG A 1 70 ? 60.055 21.272 279.196 1.00 27.94 387 ARG A C 1
ATOM 531 O O . ARG A 1 70 ? 61.063 21.107 278.470 1.00 26.31 387 ARG A O 1
ATOM 539 N N . PHE A 1 71 ? 59.483 20.287 279.886 1.00 32.61 388 PHE A N 1
ATOM 540 C CA . PHE A 1 71 ? 59.826 18.863 279.681 1.00 32.17 388 PHE A CA 1
ATOM 541 C C . PHE A 1 71 ? 59.055 18.374 278.442 1.00 27.20 388 PHE A C 1
ATOM 542 O O . PHE A 1 71 ? 57.833 18.618 278.324 1.00 28.55 388 PHE A O 1
ATOM 550 N N . ILE A 1 72 ? 59.768 17.745 277.527 1.00 29.19 389 ILE A N 1
ATOM 551 C CA . ILE A 1 72 ? 59.176 17.134 276.306 1.00 30.26 389 ILE A CA 1
ATOM 552 C C . ILE A 1 72 ? 58.781 15.704 276.672 1.00 31.42 389 ILE A C 1
ATOM 553 O O . ILE A 1 72 ? 59.694 14.896 276.818 1.00 32.77 389 ILE A O 1
ATOM 558 N N . ILE A 1 73 ? 57.489 15.398 276.810 1.00 36.16 390 ILE A N 1
ATOM 559 C CA . ILE A 1 73 ? 57.048 14.035 277.279 1.00 38.27 390 ILE A CA 1
ATOM 560 C C . ILE A 1 73 ? 57.092 12.990 276.154 1.00 40.45 390 ILE A C 1
ATOM 561 O O . ILE A 1 73 ? 56.944 11.798 276.462 1.00 44.71 390 ILE A O 1
ATOM 566 N N . GLY A 1 74 ? 57.335 13.386 274.909 1.00 38.43 391 GLY A N 1
ATOM 567 C CA . GLY A 1 74 ? 57.397 12.468 273.760 1.00 39.98 391 GLY A CA 1
ATOM 568 C C . GLY A 1 74 ? 56.989 13.174 272.478 1.00 40.92 391 GLY A C 1
ATOM 569 O O . GLY A 1 74 ? 56.979 14.414 272.475 1.00 32.44 391 GLY A O 1
ATOM 570 N N . GLU A 1 75 ? 56.646 12.412 271.433 1.00 41.30 392 GLU A N 1
ATOM 571 C CA . GLU A 1 75 ? 56.352 12.959 270.086 1.00 41.66 392 GLU A CA 1
ATOM 572 C C . GLU A 1 75 ? 54.986 12.444 269.604 1.00 41.14 392 GLU A C 1
ATOM 573 O O . GLU A 1 75 ? 54.649 11.250 269.846 1.00 38.84 392 GLU A O 1
ATOM 579 N N . SER A 1 76 ? 54.206 13.327 268.980 1.00 35.90 393 SER A N 1
ATOM 580 C CA . SER A 1 76 ? 53.013 12.964 268.176 1.00 34.73 393 SER A CA 1
ATOM 581 C C . SER A 1 76 ? 53.503 12.731 266.743 1.00 35.73 393 SER A C 1
ATOM 582 O O . SER A 1 76 ? 53.986 13.687 266.124 1.00 30.47 393 SER A O 1
ATOM 585 N N . GLN A 1 77 ? 53.463 11.479 266.299 1.00 37.55 394 GLN A N 1
ATOM 586 C CA . GLN A 1 77 ? 54.003 11.022 264.993 1.00 44.71 394 GLN A CA 1
ATOM 587 C C . GLN A 1 77 ? 52.859 11.059 263.970 1.00 40.31 394 GLN A C 1
ATOM 588 O O . GLN A 1 77 ? 51.716 10.693 264.345 1.00 33.18 394 GLN A O 1
ATOM 594 N N . ALA A 1 78 ? 53.148 11.467 262.733 1.00 37.79 395 ALA A N 1
ATOM 595 C CA . ALA A 1 78 ? 52.177 11.385 261.614 1.00 39.63 395 ALA A CA 1
ATOM 596 C C . ALA A 1 78 ? 51.621 9.957 261.574 1.00 34.59 395 ALA A C 1
ATOM 597 O O . ALA A 1 78 ? 52.420 8.999 261.604 1.00 31.45 395 ALA A O 1
ATOM 599 N N . GLY A 1 79 ? 50.295 9.813 261.559 1.00 33.76 396 GLY A N 1
ATOM 600 C CA . GLY A 1 79 ? 49.624 8.521 261.319 1.00 33.23 396 GLY A CA 1
ATOM 601 C C . GLY A 1 79 ? 49.396 7.728 262.595 1.00 37.29 396 GLY A C 1
ATOM 602 O O . GLY A 1 79 ? 49.077 6.560 262.480 1.00 39.37 396 GLY A O 1
ATOM 603 N N . GLU A 1 80 ? 49.553 8.340 263.771 1.00 40.05 397 GLU A N 1
ATOM 604 C CA . GLU A 1 80 ? 49.443 7.633 265.075 1.00 46.34 397 GLU A CA 1
ATOM 605 C C . GLU A 1 80 ? 48.633 8.511 266.038 1.00 45.82 397 GLU A C 1
ATOM 606 O O . GLU A 1 80 ? 48.987 9.682 266.206 1.00 41.33 397 GLU A O 1
ATOM 612 N N . GLN A 1 81 ? 47.581 7.980 266.653 1.00 46.13 398 GLN A N 1
ATOM 613 C CA . GLN A 1 81 ? 46.845 8.703 267.717 1.00 49.55 398 GLN A CA 1
ATOM 614 C C . GLN A 1 81 ? 47.756 8.777 268.946 1.00 48.35 398 GLN A C 1
ATOM 615 O O . GLN A 1 81 ? 48.297 7.757 269.375 1.00 51.00 398 GLN A O 1
ATOM 621 N N . PRO A 1 82 ? 48.051 9.982 269.494 1.00 47.37 399 PRO A N 1
ATOM 622 C CA . PRO A 1 82 ? 48.865 10.090 270.709 1.00 47.05 399 PRO A CA 1
ATOM 623 C C . PRO A 1 82 ? 48.125 9.536 271.933 1.00 43.00 399 PRO A C 1
ATOM 624 O O . PRO A 1 82 ? 46.938 9.725 272.016 1.00 42.20 399 PRO A O 1
ATOM 628 N N . THR A 1 83 ? 48.845 8.882 272.847 1.00 43.98 400 THR A N 1
ATOM 629 C CA . THR A 1 83 ? 48.276 8.262 274.075 1.00 45.54 400 THR A CA 1
ATOM 630 C C . THR A 1 83 ? 48.576 9.074 275.333 1.00 47.95 400 THR A C 1
ATOM 631 O O . THR A 1 83 ? 48.100 8.668 276.400 1.00 52.84 400 THR A O 1
ATOM 635 N N . GLN A 1 84 ? 49.332 10.166 275.246 1.00 46.03 401 GLN A N 1
ATOM 636 C CA . GLN A 1 84 ? 49.672 10.941 276.468 1.00 42.52 401 GLN A CA 1
ATOM 637 C C . GLN A 1 84 ? 48.880 12.234 276.512 1.00 42.33 401 GLN A C 1
ATOM 638 O O . GLN A 1 84 ? 48.403 12.709 275.466 1.00 45.16 401 GLN A O 1
ATOM 644 N N . THR A 1 85 ? 48.726 12.743 277.724 1.00 40.55 402 THR A N 1
ATOM 645 C CA . THR A 1 85 ? 48.062 14.018 278.030 1.00 42.08 402 THR A CA 1
ATOM 646 C C . THR A 1 85 ? 49.183 14.991 278.396 1.00 41.34 402 THR A C 1
ATOM 647 O O . THR A 1 85 ? 50.043 14.650 279.237 1.00 40.48 402 THR A O 1
ATOM 651 N N . VAL A 1 86 ? 49.199 16.142 277.751 1.00 40.76 403 VAL A N 1
ATOM 652 C CA . VAL A 1 86 ? 50.178 17.200 278.086 1.00 38.72 403 VAL A CA 1
ATOM 653 C C . VAL A 1 86 ? 49.655 17.919 279.338 1.00 39.31 403 VAL A C 1
ATOM 654 O O . VAL A 1 86 ? 48.533 18.481 279.293 1.00 36.40 403 VAL A O 1
ATOM 658 N N . MET A 1 87 ? 50.444 17.880 280.417 1.00 43.79 404 MET A N 1
ATOM 659 C CA . MET A 1 87 ? 50.140 18.563 281.706 1.00 47.01 404 MET A CA 1
ATOM 660 C C . MET A 1 87 ? 50.919 19.869 281.759 1.00 47.15 404 MET A C 1
ATOM 661 O O . MET A 1 87 ? 51.865 20.045 280.997 1.00 46.90 404 MET A O 1
ATOM 666 N N . PRO A 1 88 ? 50.564 20.817 282.657 1.00 47.55 405 PRO A N 1
ATOM 667 C CA . PRO A 1 88 ? 51.325 22.062 282.802 1.00 45.08 405 PRO A CA 1
ATOM 668 C C . PRO A 1 88 ? 52.853 21.876 282.895 1.00 37.80 405 PRO A C 1
ATOM 669 O O . PRO A 1 88 ? 53.326 20.948 283.522 1.00 32.88 405 PRO A O 1
ATOM 673 N N . GLY A 1 89 ? 53.603 22.699 282.157 1.00 42.05 406 GLY A N 1
ATOM 674 C CA . GLY A 1 89 ? 55.086 22.650 282.122 1.00 37.84 406 GLY A CA 1
ATOM 675 C C . GLY A 1 89 ? 55.612 21.527 281.248 1.00 36.17 406 GLY A C 1
ATOM 676 O O . GLY A 1 89 ? 56.849 21.249 281.257 1.00 31.79 406 GLY A O 1
ATOM 677 N N . GLN A 1 90 ? 54.719 20.880 280.491 1.00 34.29 407 GLN A N 1
ATOM 678 C CA . GLN A 1 90 ? 55.139 19.831 279.546 1.00 33.55 407 GLN A CA 1
ATOM 679 C C . GLN A 1 90 ? 54.750 20.281 278.134 1.00 27.94 407 GLN A C 1
ATOM 680 O O . GLN A 1 90 ? 53.889 21.166 277.972 1.00 26.73 407 GLN A O 1
ATOM 686 N N . VAL A 1 91 ? 55.381 19.648 277.157 1.00 30.53 408 VAL A N 1
ATOM 687 C CA . VAL A 1 91 ? 55.022 19.780 275.724 1.00 27.93 408 VAL A CA 1
ATOM 688 C C . VAL A 1 91 ? 55.247 18.420 275.072 1.00 26.57 408 VAL A C 1
ATOM 689 O O . VAL A 1 91 ? 55.937 17.554 275.624 1.00 28.19 408 VAL A O 1
ATOM 693 N N . MET A 1 92 ? 54.766 18.290 273.850 1.00 27.39 409 MET A N 1
ATOM 694 C CA . MET A 1 92 ? 55.043 17.087 273.035 1.00 28.64 409 MET A CA 1
ATOM 695 C C . MET A 1 92 ? 55.479 17.581 271.672 1.00 25.51 409 MET A C 1
ATOM 696 O O . MET A 1 92 ? 54.849 18.511 271.162 1.00 25.70 409 MET A O 1
ATOM 701 N N . ARG A 1 93 ? 56.546 17.015 271.152 1.00 25.62 410 ARG A N 1
ATOM 702 C CA . ARG A 1 93 ? 56.964 17.309 269.771 1.00 28.93 410 ARG A CA 1
ATOM 703 C C . ARG A 1 93 ? 55.811 16.976 268.836 1.00 28.02 410 ARG A C 1
ATOM 704 O O . ARG A 1 93 ? 55.085 16.004 269.082 1.00 29.46 410 ARG A O 1
ATOM 712 N N . VAL A 1 94 ? 55.666 17.779 267.799 1.00 29.55 411 VAL A N 1
ATOM 713 C CA . VAL A 1 94 ? 54.681 17.539 266.711 1.00 29.10 411 VAL A CA 1
ATOM 714 C C . VAL A 1 94 ? 55.349 17.850 265.370 1.00 27.36 411 VAL A C 1
ATOM 715 O O . VAL A 1 94 ? 56.287 18.694 265.303 1.00 26.11 411 VAL A O 1
ATOM 719 N N . THR A 1 95 ? 54.866 17.194 264.329 1.00 28.59 412 THR A N 1
ATOM 720 C CA . THR A 1 95 ? 55.202 17.507 262.915 1.00 30.55 412 THR A CA 1
ATOM 721 C C . THR A 1 95 ? 53.920 17.979 262.230 1.00 30.15 412 THR A C 1
ATOM 722 O O . THR A 1 95 ? 52.795 17.714 262.772 1.00 26.68 412 THR A O 1
ATOM 726 N N . THR A 1 96 ? 54.088 18.626 261.079 1.00 28.59 413 THR A N 1
ATOM 727 C CA . THR A 1 96 ? 52.993 19.083 260.185 1.00 27.85 413 THR A CA 1
ATOM 728 C C . THR A 1 96 ? 52.076 17.896 259.926 1.00 27.82 413 THR A C 1
ATOM 729 O O . THR A 1 96 ? 52.586 16.770 259.635 1.00 26.96 413 THR A O 1
ATOM 733 N N . GLY A 1 97 ? 50.786 18.097 260.205 1.00 29.05 414 GLY A N 1
ATOM 734 C CA . GLY A 1 97 ? 49.727 17.115 259.943 1.00 27.72 414 GLY A CA 1
ATOM 735 C C . GLY A 1 97 ? 49.569 16.091 261.050 1.00 30.77 414 GLY A C 1
ATOM 736 O O . GLY A 1 97 ? 48.675 15.255 260.900 1.00 29.55 414 GLY A O 1
ATOM 737 N N . ALA A 1 98 ? 50.374 16.138 262.122 1.00 29.58 415 ALA A N 1
ATOM 738 C CA . ALA A 1 98 ? 50.286 15.168 263.240 1.00 28.33 415 ALA A CA 1
ATOM 739 C C . ALA A 1 98 ? 49.137 15.583 264.159 1.00 28.30 415 ALA A C 1
ATOM 740 O O . ALA A 1 98 ? 48.795 16.763 264.242 1.00 26.65 415 ALA A O 1
ATOM 742 N N . PRO A 1 99 ? 48.484 14.638 264.869 1.00 26.37 416 PRO A N 1
ATOM 743 C CA . PRO A 1 99 ? 47.405 15.001 265.782 1.00 25.51 416 PRO A CA 1
ATOM 744 C C . PRO A 1 99 ? 47.910 15.773 267.011 1.00 26.14 416 PRO A C 1
ATOM 745 O O . PRO A 1 99 ? 48.989 15.493 267.519 1.00 26.85 416 PRO A O 1
ATOM 749 N N . ILE A 1 100 ? 47.099 16.705 267.487 1.00 27.19 417 ILE A N 1
ATOM 750 C CA . ILE A 1 100 ? 47.356 17.406 268.777 1.00 26.60 417 ILE A CA 1
ATOM 751 C C . ILE A 1 100 ? 46.955 16.473 269.921 1.00 31.72 417 ILE A C 1
ATOM 752 O O . ILE A 1 100 ? 45.826 15.957 269.953 1.00 28.71 417 ILE A O 1
ATOM 757 N N . PRO A 1 101 ? 47.874 16.191 270.876 1.00 32.61 418 PRO A N 1
ATOM 758 C CA . PRO A 1 101 ? 47.561 15.302 271.989 1.00 31.49 418 PRO A CA 1
ATOM 759 C C . PRO A 1 101 ? 46.596 16.026 272.934 1.00 31.27 418 PRO A C 1
ATOM 760 O O . PRO A 1 101 ? 46.503 17.235 272.875 1.00 27.96 418 PRO A O 1
ATOM 764 N N . CYS A 1 102 ? 45.867 15.260 273.740 1.00 32.86 419 CYS A N 1
ATOM 765 C CA . CYS A 1 102 ? 44.989 15.809 274.802 1.00 39.03 419 CYS A CA 1
ATOM 766 C C . CYS A 1 102 ? 45.888 16.608 275.757 1.00 37.22 419 CYS A C 1
ATOM 767 O O . CYS A 1 102 ? 47.057 16.215 275.964 1.00 35.64 419 CYS A O 1
ATOM 770 N N . GLY A 1 103 ? 45.383 17.722 276.265 1.00 35.22 420 GLY A N 1
ATOM 771 C CA . GLY A 1 103 ? 46.100 18.563 277.243 1.00 38.98 420 GLY A CA 1
ATOM 772 C C . GLY A 1 103 ? 46.732 19.777 276.581 1.00 40.40 420 GLY A C 1
ATOM 773 O O . GLY A 1 103 ? 46.968 20.779 277.302 1.00 39.52 420 GLY A O 1
ATOM 774 N N . ALA A 1 104 ? 46.996 19.713 275.266 1.00 35.59 421 ALA A N 1
ATOM 775 C CA . ALA A 1 104 ? 47.653 20.800 274.503 1.00 31.23 421 ALA A CA 1
ATOM 776 C C . ALA A 1 104 ? 46.578 21.574 273.782 1.00 32.01 421 ALA A C 1
ATOM 777 O O . ALA A 1 104 ? 45.560 20.954 273.444 1.00 35.26 421 ALA A O 1
ATOM 779 N N . ASP A 1 105 ? 46.761 22.873 273.577 1.00 31.84 422 ASP A N 1
ATOM 780 C CA . ASP A 1 105 ? 45.715 23.721 272.937 1.00 32.71 422 ASP A CA 1
ATOM 781 C C . ASP A 1 105 ? 46.359 24.703 271.965 1.00 29.49 422 ASP A C 1
ATOM 782 O O . ASP A 1 105 ? 45.664 25.585 271.396 1.00 29.15 422 ASP A O 1
ATOM 787 N N . ALA A 1 106 ? 47.660 24.575 271.733 1.00 30.46 423 ALA A N 1
ATOM 788 C CA . ALA A 1 106 ? 48.335 25.467 270.771 1.00 27.29 423 ALA A CA 1
ATOM 789 C C . ALA A 1 106 ? 49.606 24.795 270.268 1.00 26.04 423 ALA A C 1
ATOM 790 O O . ALA A 1 106 ? 50.106 23.854 270.913 1.00 25.60 423 ALA A O 1
ATOM 792 N N . VAL A 1 107 ? 50.091 25.253 269.132 1.00 25.15 424 VAL A N 1
ATOM 793 C CA . VAL A 1 107 ? 51.384 24.762 268.594 1.00 23.78 424 VAL A CA 1
ATOM 794 C C . VAL A 1 107 ? 52.318 25.952 268.490 1.00 24.03 424 VAL A C 1
ATOM 795 O O . VAL A 1 107 ? 51.901 26.994 267.987 1.00 24.27 424 VAL A O 1
ATOM 799 N N . VAL A 1 108 ? 53.560 25.734 268.907 1.00 25.28 425 VAL A N 1
ATOM 800 C CA . VAL A 1 108 ? 54.663 26.716 268.758 1.00 24.19 425 VAL A CA 1
ATOM 801 C C . VAL A 1 108 ? 55.663 26.094 267.795 1.00 22.79 425 VAL A C 1
ATOM 802 O O . VAL A 1 108 ? 56.143 24.987 268.063 1.00 21.38 425 VAL A O 1
ATOM 806 N N . GLN A 1 109 ? 55.962 26.796 266.708 1.00 24.18 426 GLN A N 1
ATOM 807 C CA . GLN A 1 109 ? 56.839 26.286 265.642 1.00 26.73 426 GLN A CA 1
ATOM 808 C C . GLN A 1 109 ? 58.257 26.240 266.218 1.00 26.50 426 GLN A C 1
ATOM 809 O O . GLN A 1 109 ? 58.564 27.086 267.104 1.00 25.39 426 GLN A O 1
ATOM 815 N N . VAL A 1 110 ? 59.085 25.349 265.689 1.00 24.11 427 VAL A N 1
ATOM 816 C CA . VAL A 1 110 ? 60.439 25.058 266.239 1.00 27.51 427 VAL A CA 1
ATOM 817 C C . VAL A 1 110 ? 61.285 26.337 266.222 1.00 25.54 427 VAL A C 1
ATOM 818 O O . VAL A 1 110 ? 62.049 26.538 267.169 1.00 23.82 427 VAL A O 1
ATOM 822 N N . GLU A 1 111 ? 61.060 27.247 265.271 1.00 25.92 428 GLU A N 1
ATOM 823 C CA . GLU A 1 111 ? 61.875 28.483 265.172 1.00 29.15 428 GLU A CA 1
ATOM 824 C C . GLU A 1 111 ? 61.643 29.372 266.402 1.00 30.01 428 GLU A C 1
ATOM 825 O O . GLU A 1 111 ? 62.503 30.229 266.639 1.00 26.08 428 GLU A O 1
ATOM 831 N N . ASP A 1 112 ? 60.523 29.224 267.124 1.00 24.97 429 ASP A N 1
ATOM 832 C CA . ASP A 1 112 ? 60.213 30.043 268.324 1.00 25.13 429 ASP A CA 1
ATOM 833 C C . ASP A 1 112 ? 60.633 29.305 269.594 1.00 23.55 429 ASP A C 1
ATOM 834 O O . ASP A 1 112 ? 60.101 29.619 270.673 1.00 25.38 429 ASP A O 1
ATOM 839 N N . THR A 1 113 ? 61.586 28.393 269.486 1.00 24.91 430 THR A N 1
ATOM 840 C CA . THR A 1 113 ? 62.042 27.572 270.615 1.00 21.14 430 THR A CA 1
ATOM 841 C C . THR A 1 113 ? 63.562 27.489 270.589 1.00 21.88 430 THR A C 1
ATOM 842 O O . THR A 1 113 ? 64.178 27.713 269.529 1.00 21.20 430 THR A O 1
ATOM 846 N N . GLU A 1 114 ? 64.138 27.060 271.705 1.00 21.00 431 GLU A N 1
ATOM 847 C CA . GLU A 1 114 ? 65.561 26.658 271.742 1.00 22.23 431 GLU A CA 1
ATOM 848 C C . GLU A 1 114 ? 65.637 25.353 272.508 1.00 23.99 431 GLU A C 1
ATOM 849 O O . GLU A 1 114 ? 65.068 25.227 273.636 1.00 23.35 431 GLU A O 1
ATOM 855 N N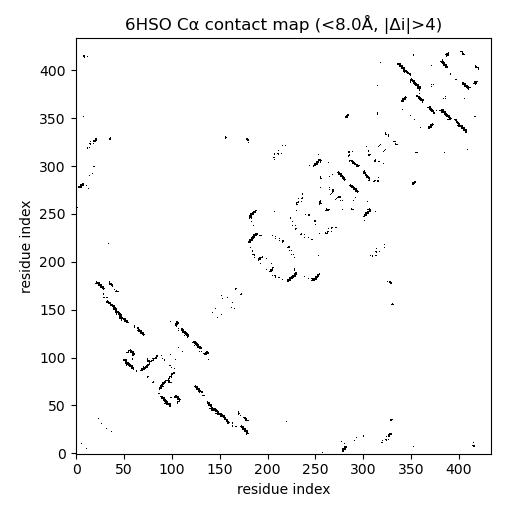 . LEU A 1 115 ? 66.358 24.411 271.940 1.00 27.22 432 LEU A N 1
ATOM 856 C CA A LEU A 1 115 ? 66.556 23.100 272.597 0.71 29.85 432 L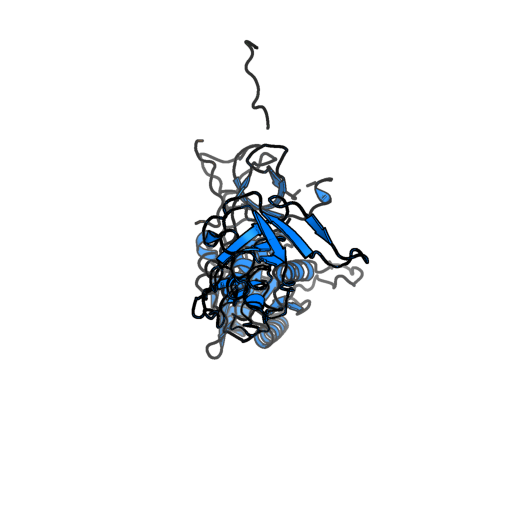EU A CA 1
ATOM 857 C CA B LEU A 1 115 ? 66.580 23.092 272.577 0.29 28.72 432 LEU A CA 1
ATOM 858 C C . LEU A 1 115 ? 67.496 23.293 273.794 1.00 30.09 432 LEU A C 1
ATOM 859 O O . LEU A 1 115 ? 68.523 23.969 273.641 1.00 30.04 432 LEU A O 1
ATOM 868 N N . ILE A 1 116 ? 67.120 22.758 274.952 1.00 30.02 433 ILE A N 1
ATOM 869 C CA . ILE A 1 116 ? 67.954 22.843 276.192 1.00 32.89 433 ILE A CA 1
ATOM 870 C C . ILE A 1 116 ? 68.816 21.580 276.295 1.00 35.65 433 ILE A C 1
ATOM 871 O O . ILE A 1 116 ? 70.034 21.705 276.545 1.00 32.39 433 ILE A O 1
ATOM 876 N N . ARG A 1 117 ? 68.191 20.402 276.155 1.00 43.28 434 ARG A N 1
ATOM 877 C CA . ARG A 1 117 ? 68.794 19.085 276.500 1.00 50.45 434 ARG A CA 1
ATOM 878 C C . ARG A 1 117 ? 68.275 17.991 275.555 1.00 50.83 434 ARG A C 1
ATOM 879 O O . ARG A 1 117 ? 67.049 17.935 275.258 1.00 39.57 434 ARG A O 1
ATOM 887 N N . GLU A 1 118 ? 69.171 17.128 275.098 1.00 46.93 435 GLU A N 1
ATOM 888 C CA . GLU A 1 118 ? 68.799 15.953 274.274 1.00 54.35 435 GLU A CA 1
ATOM 889 C C . GLU A 1 118 ? 69.466 14.723 274.885 1.00 51.64 435 GLU A C 1
ATOM 890 O O . GLU A 1 118 ? 70.247 14.891 275.833 1.00 51.48 435 GLU A O 1
ATOM 896 N N . SER A 1 119 ? 69.141 13.537 274.372 1.00 49.92 436 SER A N 1
ATOM 897 C CA . SER A 1 119 ? 69.679 12.230 274.834 1.00 50.07 436 SER A CA 1
ATOM 898 C C . SER A 1 119 ? 71.170 12.171 274.496 1.00 50.74 436 SER A C 1
ATOM 899 O O . SER A 1 119 ? 71.615 12.932 273.589 1.00 46.43 436 SER A O 1
ATOM 902 N N . ASP A 1 120 ? 71.896 11.290 275.178 1.00 52.79 437 ASP A N 1
ATOM 903 C CA . ASP A 1 120 ? 73.344 11.057 274.944 1.00 52.75 437 ASP A CA 1
ATOM 904 C C . ASP A 1 120 ? 73.539 10.628 273.487 1.00 59.12 437 ASP A C 1
ATOM 905 O O . ASP A 1 120 ? 74.444 11.163 272.840 1.00 63.44 437 ASP A O 1
ATOM 910 N N . ASP A 1 121 ? 72.683 9.726 272.996 1.00 65.00 438 ASP A N 1
ATOM 911 C CA . ASP A 1 121 ? 72.655 9.220 271.593 1.00 69.59 438 ASP A CA 1
ATOM 912 C C . ASP A 1 121 ? 72.376 10.367 270.609 1.00 76.16 438 ASP A C 1
ATOM 913 O O . ASP A 1 121 ? 72.799 10.248 269.446 1.00 79.99 438 ASP A O 1
ATOM 918 N N . GLY A 1 122 ? 71.685 11.427 271.046 1.00 72.50 439 GLY A N 1
ATOM 919 C CA . GLY A 1 122 ? 71.351 12.590 270.206 1.00 68.97 439 GLY A CA 1
ATOM 920 C C . GLY A 1 122 ? 70.109 12.321 269.380 1.00 68.83 439 GLY A C 1
ATOM 921 O O . GLY A 1 122 ? 69.818 13.131 268.489 1.00 76.58 439 GLY A O 1
ATOM 922 N N . THR A 1 123 ? 69.385 11.241 269.688 1.00 68.59 440 THR A N 1
ATOM 923 C CA . THR A 1 123 ? 68.174 10.791 268.949 1.00 68.83 440 THR A CA 1
ATOM 924 C C . THR A 1 123 ? 66.894 11.237 269.655 1.00 64.60 440 TH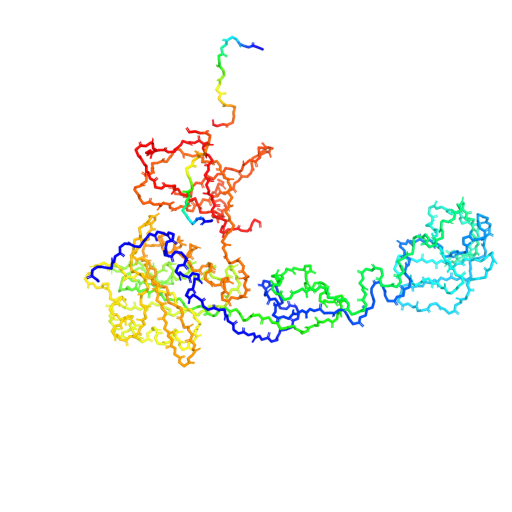R A C 1
ATOM 925 O O . THR A 1 123 ? 65.811 10.859 269.180 1.00 61.38 440 THR A O 1
ATOM 929 N N . GLU A 1 124 ? 66.990 11.939 270.779 1.00 60.50 441 GLU A N 1
ATOM 930 C CA . GLU A 1 124 ? 65.790 12.214 271.602 1.00 56.64 441 GLU A CA 1
ATOM 931 C C . GLU A 1 124 ? 65.893 13.578 272.279 1.00 52.42 441 GLU A C 1
ATOM 932 O O . GLU A 1 124 ? 66.767 13.730 273.136 1.00 43.07 441 GLU A O 1
ATOM 938 N N . GLU A 1 125 ? 64.971 14.491 271.975 1.00 43.68 442 GLU A N 1
ATOM 939 C CA . GLU A 1 125 ? 64.883 15.808 272.659 1.00 41.37 442 GLU A CA 1
ATOM 940 C C . GLU A 1 125 ? 64.207 15.631 274.008 1.00 37.68 442 GLU A C 1
ATOM 941 O O . GLU A 1 125 ? 63.207 14.936 274.058 1.00 34.40 442 GLU A O 1
ATOM 947 N N . LEU A 1 126 ? 64.692 16.302 275.047 1.00 36.51 443 LEU A N 1
ATOM 948 C CA . LEU A 1 126 ? 64.216 16.062 276.435 1.00 36.52 443 LEU A CA 1
ATOM 949 C C . LEU A 1 126 ? 63.639 17.336 277.056 1.00 32.88 443 LEU A C 1
ATOM 950 O O . LEU A 1 126 ? 62.706 17.241 277.861 1.00 28.73 443 LEU A O 1
ATOM 955 N N . GLU A 1 127 ? 64.166 18.521 276.718 1.00 33.30 444 GLU A N 1
ATOM 956 C CA . GLU A 1 127 ? 63.734 19.778 277.383 1.00 31.76 444 GLU A CA 1
ATOM 957 C C . GLU A 1 127 ? 63.902 20.925 276.398 1.00 27.75 444 GLU A C 1
ATOM 958 O O . GLU A 1 127 ? 64.919 20.920 275.681 1.00 28.51 444 GLU A O 1
ATOM 964 N N . VAL A 1 128 ? 62.964 21.862 276.380 1.00 24.87 445 VAL A N 1
ATOM 965 C CA . VAL A 1 128 ? 62.978 22.946 275.365 1.00 24.66 445 VAL A CA 1
ATOM 966 C C . VAL A 1 128 ? 62.487 24.216 276.016 1.00 24.06 445 VAL A C 1
ATOM 967 O O . VAL A 1 128 ? 61.545 24.175 276.861 1.00 26.52 445 VAL A O 1
ATOM 971 N N . ARG A 1 129 ? 63.034 25.319 275.519 1.00 24.43 446 ARG A N 1
ATOM 972 C CA . ARG A 1 129 ? 62.612 26.670 275.923 1.00 24.88 446 ARG A CA 1
ATOM 973 C C . ARG A 1 129 ? 61.646 27.180 274.858 1.00 25.41 446 ARG A C 1
ATOM 974 O O . ARG A 1 129 ? 62.051 27.299 273.678 1.00 26.33 446 ARG A O 1
ATOM 982 N N . ILE A 1 130 ? 60.431 27.477 275.295 1.00 25.07 447 ILE A N 1
ATOM 983 C CA . ILE A 1 130 ? 59.375 28.130 274.489 1.00 25.18 447 ILE A CA 1
ATOM 984 C C . ILE A 1 130 ? 59.581 29.630 274.612 1.00 27.52 447 ILE A C 1
ATOM 985 O O . ILE A 1 130 ? 59.463 30.132 275.730 1.00 28.41 447 ILE A O 1
ATOM 990 N N . LEU A 1 131 ? 59.875 30.322 273.507 1.00 26.66 448 LEU A N 1
ATOM 991 C CA . LEU A 1 131 ? 60.289 31.752 273.569 1.00 28.95 448 LEU A CA 1
ATOM 992 C C . LEU A 1 131 ? 59.089 32.680 273.390 1.00 30.44 448 LEU A C 1
ATOM 993 O O . LEU A 1 131 ? 59.279 33.890 273.483 1.00 31.33 448 LEU A O 1
ATOM 998 N N . VAL A 1 132 ? 57.904 32.158 273.095 1.00 28.53 449 VAL A N 1
ATOM 999 C CA . VAL A 1 132 ? 56.763 33.057 272.746 1.00 29.82 449 VAL A CA 1
ATOM 1000 C C . VAL A 1 132 ? 55.538 32.694 273.591 1.00 28.11 449 VAL A C 1
ATOM 1001 O O . VAL A 1 132 ? 55.507 31.611 274.222 1.00 26.42 449 VAL A O 1
ATOM 1005 N N . GLN A 1 133 ? 54.605 33.637 273.646 1.00 30.08 450 GLN A N 1
ATOM 1006 C CA . GLN A 1 133 ? 53.242 33.468 274.208 1.00 31.93 450 GLN A CA 1
ATOM 1007 C C . GLN A 1 133 ? 52.370 33.024 273.043 1.00 31.19 450 GLN A C 1
ATOM 1008 O O . GLN A 1 133 ? 52.170 33.821 272.094 1.00 33.68 450 GLN A O 1
ATOM 1014 N N . ALA A 1 134 ? 52.000 31.752 273.032 1.00 35.73 451 ALA A N 1
ATOM 1015 C CA . ALA A 1 134 ? 51.128 31.181 271.985 1.00 38.00 451 ALA A CA 1
ATOM 1016 C C . ALA A 1 134 ? 49.744 31.824 272.090 1.00 40.37 451 ALA A C 1
ATOM 1017 O O . ALA A 1 134 ? 49.212 31.883 273.229 1.00 38.60 451 ALA A O 1
ATOM 1019 N N . ARG A 1 135 ? 49.179 32.239 270.954 1.00 42.92 452 ARG A N 1
ATOM 1020 C CA . ARG A 1 135 ? 47.718 32.524 270.832 1.00 49.25 452 ARG A CA 1
ATOM 1021 C C . ARG A 1 135 ? 46.932 31.220 271.013 1.00 50.81 452 ARG A C 1
ATOM 1022 O O . ARG A 1 135 ? 47.377 30.147 270.597 1.00 41.85 452 ARG A O 1
ATOM 1030 N N . PRO A 1 136 ? 45.736 31.242 271.646 1.00 54.23 453 PRO A N 1
ATOM 1031 C CA . PRO A 1 136 ? 44.971 30.011 271.855 1.00 55.94 453 PRO A CA 1
ATOM 1032 C C . PRO A 1 136 ? 44.611 29.411 270.487 1.00 44.62 453 PRO A C 1
ATOM 1033 O O . PRO A 1 136 ? 44.257 30.172 269.594 1.00 39.83 453 PRO A O 1
ATOM 1037 N N . GLY A 1 137 ? 44.808 28.103 270.331 1.00 39.47 454 GLY A N 1
ATOM 1038 C CA . GLY A 1 137 ? 44.526 27.367 269.081 1.00 39.83 454 GLY A CA 1
ATOM 1039 C C . GLY A 1 137 ? 45.533 27.676 267.988 1.00 35.40 454 GLY A C 1
ATOM 1040 O O . GLY A 1 137 ? 45.347 27.217 266.856 1.00 33.69 454 GLY A O 1
ATOM 1041 N N . GLN A 1 138 ? 46.595 28.411 268.306 1.00 33.31 455 GLN A N 1
ATOM 1042 C CA . GLN A 1 138 ? 47.633 28.819 267.330 1.00 32.25 455 GLN A CA 1
ATOM 1043 C C . GLN A 1 138 ? 48.196 27.589 266.599 1.00 27.44 455 GLN A C 1
ATOM 1044 O O . GLN A 1 138 ? 48.562 26.641 267.263 1.00 27.43 455 GLN A O 1
ATOM 1050 N N . ASP A 1 139 ? 48.262 27.651 265.272 1.00 30.86 456 ASP A N 1
ATOM 1051 C CA . ASP A 1 139 ? 48.912 26.676 264.350 1.00 32.23 456 ASP A CA 1
ATOM 1052 C C . ASP A 1 139 ? 48.328 25.279 264.541 1.00 27.17 456 ASP A C 1
ATOM 1053 O O . ASP A 1 139 ? 49.054 24.279 264.394 1.00 24.94 456 ASP A O 1
ATOM 1058 N N . ILE A 1 140 ? 47.035 25.225 264.796 1.00 28.19 457 ILE A N 1
ATOM 1059 C CA . ILE A 1 140 ? 46.233 23.976 264.821 1.00 29.13 457 ILE A CA 1
ATOM 1060 C C . ILE A 1 140 ? 45.109 24.125 263.782 1.00 31.28 457 ILE A C 1
ATOM 1061 O O . ILE A 1 140 ? 44.480 25.229 263.721 1.00 25.65 457 ILE A O 1
ATOM 1066 N N . ARG A 1 141 ? 44.914 23.088 262.949 1.00 27.91 458 ARG A N 1
ATOM 1067 C CA . ARG A 1 141 ? 43.719 22.946 262.077 1.00 27.05 458 ARG A CA 1
ATOM 1068 C C . ARG A 1 141 ? 42.698 22.169 262.886 1.00 24.87 458 ARG A C 1
ATOM 1069 O O . ARG A 1 141 ? 42.884 20.983 263.121 1.00 25.43 458 ARG A O 1
ATOM 1077 N N . PRO A 1 142 ? 41.618 22.800 263.376 1.00 24.86 459 PRO A N 1
ATOM 1078 C CA . PRO A 1 142 ? 40.606 22.066 264.130 1.00 28.32 459 PRO A CA 1
ATOM 1079 C C . PRO A 1 142 ? 39.922 21.011 263.240 1.00 27.31 459 PRO A C 1
ATOM 1080 O O . PRO A 1 142 ? 39.933 21.153 262.039 1.00 24.81 459 PRO A O 1
ATOM 1084 N N . ILE A 1 143 ? 39.333 20.000 263.853 1.00 29.59 460 ILE A N 1
ATOM 1085 C CA . ILE A 1 143 ? 38.507 18.983 263.145 1.00 28.76 460 ILE A CA 1
ATOM 1086 C C . ILE A 1 143 ? 37.566 19.731 262.196 1.00 29.74 460 ILE A C 1
ATOM 1087 O O . ILE A 1 143 ? 36.908 20.710 262.609 1.00 28.16 460 ILE A O 1
ATOM 1092 N N . GLY A 1 144 ? 37.565 19.336 260.928 1.00 29.83 461 GLY A N 1
ATOM 1093 C CA . GLY A 1 144 ? 36.574 19.816 259.950 1.00 27.39 461 GLY A CA 1
ATOM 1094 C C . GLY A 1 144 ? 36.878 21.210 259.464 1.00 27.97 461 GLY A C 1
ATOM 1095 O O . GLY A 1 144 ? 36.063 21.770 258.740 1.00 26.54 461 GLY A O 1
ATOM 1096 N N . HIS A 1 145 ? 38.061 21.734 259.771 1.00 29.81 462 HIS A N 1
ATOM 1097 C CA . HIS A 1 145 ? 38.496 23.069 259.301 1.00 31.57 462 HIS A CA 1
ATOM 1098 C C . HIS A 1 145 ? 38.427 23.138 257.770 1.00 31.26 462 HIS A C 1
ATOM 1099 O O . HIS A 1 145 ? 38.048 24.186 257.255 1.00 27.25 462 HIS A O 1
ATOM 1106 N N . ASP A 1 146 ? 38.870 22.098 257.071 1.00 27.00 463 ASP A N 1
ATOM 1107 C CA . ASP A 1 146 ? 38.999 22.146 255.588 1.00 26.78 463 ASP A CA 1
ATOM 1108 C C . ASP A 1 146 ? 37.700 21.642 254.959 1.00 26.53 463 ASP A C 1
ATOM 1109 O O . ASP A 1 146 ? 37.195 22.296 254.045 1.00 26.72 463 ASP A O 1
ATOM 1114 N N . ILE A 1 147 ? 37.171 20.533 255.463 1.00 25.44 464 ILE A N 1
ATOM 1115 C CA . ILE A 1 147 ? 35.916 19.924 254.959 1.00 25.96 464 ILE A CA 1
ATOM 1116 C C . ILE A 1 147 ? 35.143 19.380 256.143 1.00 25.14 464 ILE A C 1
ATOM 1117 O O . ILE A 1 147 ? 35.735 18.663 256.959 1.00 23.82 464 ILE A O 1
ATOM 1122 N N . LYS A 1 148 ? 33.835 19.604 256.168 1.00 28.11 465 LYS A N 1
ATOM 1123 C CA . LYS A 1 148 ? 32.989 19.041 257.247 1.00 28.65 465 LYS A CA 1
ATOM 1124 C C . LYS A 1 148 ? 32.260 17.817 256.732 1.00 27.55 465 LYS A C 1
ATOM 1125 O O . LYS A 1 148 ? 31.769 17.849 255.604 1.00 26.48 465 LYS A O 1
ATOM 1131 N N . ARG A 1 149 ? 32.067 16.839 257.603 1.00 28.52 466 ARG A N 1
ATOM 1132 C CA . ARG A 1 149 ? 31.169 15.710 257.311 1.00 30.58 466 ARG A CA 1
ATOM 1133 C C . ARG A 1 149 ? 29.811 16.289 256.905 1.00 30.81 466 ARG A C 1
ATOM 1134 O O . ARG A 1 149 ? 29.385 17.259 257.539 1.00 29.21 466 ARG A O 1
ATOM 1142 N N . GLY A 1 150 ? 29.219 15.780 255.823 1.00 26.47 467 GLY A N 1
ATOM 1143 C CA . GLY A 1 150 ? 27.892 16.211 255.342 1.00 28.37 467 GLY A CA 1
ATOM 1144 C C . GLY A 1 150 ? 27.956 17.389 254.378 1.00 26.73 467 GLY A C 1
ATOM 1145 O O . GLY A 1 150 ? 26.944 17.693 253.773 1.00 26.65 467 GLY A O 1
ATOM 1146 N N . GLU A 1 151 ? 29.117 18.008 254.197 1.00 23.61 468 GLU A N 1
ATOM 1147 C CA . GLU A 1 151 ? 29.315 19.113 253.253 1.00 23.28 468 GLU A CA 1
ATOM 1148 C C . GLU A 1 151 ? 29.236 18.576 251.816 1.00 23.65 468 GLU A C 1
ATOM 1149 O O . GLU A 1 151 ? 29.862 17.563 251.537 1.00 19.90 468 GLU A O 1
ATOM 1155 N N . CYS A 1 152 ? 28.627 19.345 250.927 1.00 22.89 469 CYS A N 1
ATOM 1156 C CA . CYS A 1 152 ? 28.683 19.095 249.472 1.00 23.79 469 CYS A CA 1
ATOM 1157 C C . CYS A 1 152 ? 30.001 19.643 248.954 1.00 23.58 469 CYS A C 1
ATOM 1158 O O . CYS A 1 152 ? 30.169 20.840 249.010 1.00 25.93 469 CYS A O 1
ATOM 1161 N N . VAL A 1 153 ? 30.913 18.800 248.476 1.00 20.61 470 VAL A N 1
ATOM 1162 C CA . VAL A 1 153 ? 32.249 19.270 248.027 1.00 21.10 470 VAL A CA 1
ATOM 1163 C C . VAL A 1 153 ? 32.260 19.456 246.509 1.00 20.00 470 VAL A C 1
ATOM 1164 O O . VAL A 1 153 ? 33.091 20.213 246.016 1.00 19.02 470 VAL A O 1
ATOM 1168 N N . LEU A 1 154 ? 31.399 18.777 245.779 1.00 19.26 471 LEU A N 1
ATOM 1169 C CA . LEU A 1 154 ? 31.307 18.979 244.311 1.00 19.76 471 LEU A CA 1
ATOM 1170 C C . LEU A 1 154 ? 29.850 18.924 243.907 1.00 18.14 471 LEU A C 1
ATOM 1171 O O . LEU A 1 154 ? 29.162 17.948 244.319 1.00 20.22 471 LEU A O 1
ATOM 1176 N N . ALA A 1 155 ? 29.432 19.887 243.100 1.00 19.43 472 ALA A N 1
ATOM 1177 C CA . ALA A 1 155 ? 28.038 19.955 242.599 1.00 21.00 472 ALA A CA 1
ATOM 1178 C C . ALA A 1 155 ? 27.886 19.163 241.287 1.00 20.30 472 ALA A C 1
ATOM 1179 O O . ALA A 1 155 ? 28.823 19.144 240.466 1.00 18.87 472 ALA A O 1
ATOM 1181 N N . LYS A 1 156 ? 26.722 18.541 241.079 1.00 18.82 473 LYS A N 1
ATOM 1182 C CA . LYS A 1 156 ? 26.310 18.043 239.761 1.00 17.86 473 LYS A CA 1
ATOM 1183 C C . LYS A 1 156 ? 26.513 19.171 238.765 1.00 18.50 473 LYS A C 1
ATOM 1184 O O . LYS A 1 156 ? 26.231 20.337 239.097 1.00 18.30 473 LYS A O 1
ATOM 1190 N N . GLY A 1 157 ? 27.034 18.822 237.595 1.00 16.98 474 GLY A N 1
ATOM 1191 C CA . GLY A 1 157 ? 27.304 19.759 236.494 1.00 18.23 474 GLY A CA 1
ATOM 1192 C C . GLY A 1 157 ? 28.777 20.147 236.462 1.00 17.87 474 GLY A C 1
ATOM 1193 O O . GLY A 1 157 ? 29.181 20.826 235.508 1.00 16.65 474 GLY A O 1
ATOM 1194 N N . THR A 1 158 ? 29.571 19.698 237.440 1.00 18.29 475 THR A N 1
ATOM 1195 C CA . THR A 1 158 ? 31.019 20.053 237.514 1.00 20.18 475 THR A CA 1
ATOM 1196 C C . THR A 1 158 ? 31.788 19.304 236.413 1.00 19.56 475 THR A C 1
ATOM 1197 O O . THR A 1 158 ? 31.699 18.102 236.342 1.00 20.09 475 THR A O 1
ATOM 1201 N N . HIS A 1 159 ? 32.571 20.014 235.621 1.00 19.18 476 HIS A N 1
ATOM 1202 C CA . HIS A 1 159 ? 33.415 19.488 234.528 1.00 18.77 476 HIS A CA 1
ATOM 1203 C C . HIS A 1 159 ? 34.815 19.244 235.113 1.00 19.50 476 HIS A C 1
ATOM 1204 O O . HIS A 1 159 ? 35.512 20.217 235.391 1.00 20.28 476 HIS A O 1
ATOM 1211 N N . MET A 1 160 ? 35.173 17.986 235.360 1.00 17.53 477 MET A N 1
ATOM 1212 C CA . MET A 1 160 ? 36.290 17.615 236.266 1.00 17.24 477 MET A CA 1
ATOM 1213 C C . MET A 1 160 ? 37.659 17.645 235.568 1.00 16.06 477 MET A C 1
ATOM 1214 O O . MET A 1 160 ? 37.784 17.254 234.393 1.00 15.02 477 MET A O 1
ATOM 1219 N N . GLY A 1 161 ? 38.626 18.211 236.288 1.00 16.43 478 GLY A N 1
ATOM 1220 C CA . GLY A 1 161 ? 40.068 18.129 236.016 1.00 17.12 478 GLY A CA 1
ATOM 1221 C C . GLY A 1 161 ? 40.813 17.464 237.176 1.00 15.94 478 GLY A C 1
ATOM 1222 O O . GLY A 1 161 ? 40.228 16.952 238.112 1.00 16.20 478 GLY A O 1
ATOM 1223 N N . PRO A 1 162 ? 42.151 17.488 237.168 1.00 17.45 479 PRO A N 1
ATOM 1224 C CA . PRO A 1 162 ? 42.939 16.829 238.209 1.00 18.07 479 PRO A CA 1
ATOM 1225 C C . PRO A 1 162 ? 42.551 17.171 239.651 1.00 17.85 479 PRO A C 1
ATOM 1226 O O . PRO A 1 162 ? 42.576 16.291 240.496 1.00 18.75 479 PRO A O 1
ATOM 1230 N N . SER A 1 163 ? 42.276 18.441 239.938 1.00 19.41 480 SER A N 1
ATOM 1231 C CA . SER A 1 163 ? 41.995 18.897 241.315 1.00 20.80 480 SER A CA 1
ATOM 1232 C C . SER A 1 163 ? 40.666 18.286 241.798 1.00 18.90 480 SER A C 1
ATOM 1233 O O . SER A 1 163 ? 40.547 17.957 242.980 1.00 18.11 480 SER A O 1
ATOM 1236 N N . GLU A 1 164 ? 39.684 18.108 240.912 1.00 19.47 481 GLU A N 1
ATOM 1237 C CA . GLU A 1 164 ? 38.389 17.521 241.302 1.00 17.18 481 GLU A CA 1
ATOM 1238 C C . GLU A 1 164 ? 38.625 16.038 241.588 1.00 17.71 481 GLU A C 1
ATOM 1239 O O . GLU A 1 164 ? 38.000 15.473 242.525 1.00 16.74 481 GLU A O 1
ATOM 1245 N N . ILE A 1 165 ? 39.453 15.379 240.785 1.00 17.25 482 ILE A N 1
ATOM 1246 C CA A ILE A 1 165 ? 39.790 13.939 240.995 0.70 17.86 482 ILE A CA 1
ATOM 1247 C CA B ILE A 1 165 ? 39.754 13.935 241.008 0.30 16.89 482 ILE A CA 1
ATOM 1248 C C . ILE A 1 165 ? 40.419 13.808 242.381 1.00 18.49 482 ILE A C 1
ATOM 1249 O O . ILE A 1 165 ? 40.067 12.880 243.127 1.00 16.60 482 ILE A O 1
ATOM 1258 N N . GLY A 1 166 ? 41.338 14.717 242.686 1.00 17.91 483 GLY A N 1
ATOM 1259 C CA . GLY A 1 166 ? 42.021 14.743 243.991 1.00 18.03 483 GLY A CA 1
ATOM 1260 C C . GLY A 1 166 ? 41.058 14.961 245.145 1.00 18.45 483 GLY A C 1
ATOM 1261 O O . GLY A 1 166 ? 41.259 14.382 246.215 1.00 18.58 483 GLY A O 1
ATOM 1262 N N . LEU A 1 167 ? 40.054 15.797 244.951 1.00 17.72 484 LEU A N 1
ATOM 1263 C CA . LEU A 1 167 ? 38.991 16.012 245.978 1.00 18.18 484 LEU A CA 1
ATOM 1264 C C . LEU A 1 167 ? 38.159 14.731 246.180 1.00 17.04 484 LEU A C 1
ATOM 1265 O O . LEU A 1 167 ? 37.871 14.366 247.359 1.00 16.02 484 LEU A O 1
ATOM 1270 N N . LEU A 1 168 ? 37.777 14.050 245.096 1.00 15.46 485 LEU A N 1
ATOM 1271 C CA . LEU A 1 168 ? 37.104 12.706 245.184 1.00 16.26 485 LEU A CA 1
ATOM 1272 C C . LEU A 1 168 ? 37.959 11.727 246.001 1.00 15.71 485 LEU A C 1
ATOM 1273 O O . LEU A 1 168 ? 37.441 11.035 246.943 1.00 17.03 485 LEU A O 1
ATOM 1278 N N . ALA A 1 169 ? 39.253 11.702 245.733 1.00 15.60 486 ALA A N 1
ATOM 1279 C CA . ALA A 1 169 ? 40.189 10.845 246.504 1.00 16.96 486 ALA A CA 1
ATOM 1280 C C . ALA A 1 169 ? 40.142 11.252 247.976 1.00 16.02 486 ALA A C 1
ATOM 1281 O O . ALA A 1 169 ? 40.111 10.352 248.840 1.00 17.64 486 ALA A O 1
ATOM 1283 N N . THR A 1 170 ? 40.255 12.545 248.246 1.00 17.64 487 THR A N 1
ATOM 1284 C CA . THR A 1 170 ? 40.322 13.112 249.626 1.00 17.82 487 THR A CA 1
ATOM 1285 C C . THR A 1 170 ? 39.099 12.628 250.423 1.00 18.08 487 THR A C 1
ATOM 1286 O O . THR A 1 170 ? 39.240 12.163 251.579 1.00 15.46 487 THR A O 1
ATOM 1290 N N . VAL A 1 171 ? 37.910 12.722 249.844 1.00 17.15 488 VAL A N 1
ATOM 1291 C CA . VAL A 1 171 ? 36.682 12.341 250.600 1.00 18.73 488 VAL A CA 1
ATOM 1292 C C . VAL A 1 171 ? 36.349 10.864 250.424 1.00 17.64 488 VAL A C 1
ATOM 1293 O O . VAL A 1 171 ? 35.373 10.434 251.022 1.00 18.42 488 VAL A O 1
ATOM 1297 N N . GLY A 1 172 ? 37.109 10.105 249.641 1.00 18.42 489 GLY A N 1
ATOM 1298 C CA . GLY A 1 172 ? 36.901 8.655 249.544 1.00 19.21 489 GLY A CA 1
ATOM 1299 C C . GLY A 1 172 ? 35.660 8.305 248.745 1.00 20.34 489 GLY A C 1
ATOM 1300 O O . GLY A 1 172 ? 35.144 7.197 248.926 1.00 19.39 489 GLY A O 1
ATOM 1301 N N . VAL A 1 173 ? 35.247 9.160 247.816 1.00 19.59 490 VAL A N 1
ATOM 1302 C CA . VAL A 1 173 ? 34.115 8.842 246.904 1.00 21.78 490 VAL A CA 1
ATOM 1303 C C . VAL A 1 173 ? 34.737 8.400 245.581 1.00 22.08 490 VAL A C 1
ATOM 1304 O O . VAL A 1 173 ? 35.059 9.261 244.743 1.00 22.29 490 VAL A O 1
ATOM 1308 N N . THR A 1 174 ? 34.973 7.105 245.449 1.00 21.20 491 THR A N 1
ATOM 1309 C CA . THR A 1 174 ? 35.818 6.517 244.385 1.00 21.58 491 THR A CA 1
ATOM 1310 C C . THR A 1 174 ? 34.956 6.091 243.197 1.00 21.06 491 THR A C 1
ATOM 1311 O O . THR A 1 174 ? 35.549 5.714 242.181 1.00 19.87 491 THR A O 1
ATOM 1315 N N . GLU A 1 175 ? 33.631 6.100 243.344 1.00 20.30 492 GLU A N 1
ATOM 1316 C CA A GLU A 1 175 ? 32.663 5.732 242.270 0.70 21.95 492 GLU A CA 1
ATOM 1317 C CA B GLU A 1 175 ? 32.714 5.770 242.225 0.30 19.41 492 GLU A CA 1
ATOM 1318 C C . GLU A 1 175 ? 31.705 6.904 242.097 1.00 20.20 492 GLU A C 1
ATOM 1319 O O . GLU A 1 175 ? 31.130 7.320 243.114 1.00 17.69 492 GLU A O 1
ATOM 1330 N N . VAL A 1 176 ? 31.554 7.429 240.894 1.00 18.14 493 VAL A N 1
ATOM 1331 C CA . VAL A 1 176 ? 30.708 8.624 240.743 1.00 18.75 493 VAL A CA 1
ATOM 1332 C C . VAL A 1 176 ? 29.847 8.496 239.502 1.00 18.00 493 VAL A C 1
ATOM 1333 O O . VAL A 1 176 ? 30.299 7.946 238.483 1.00 17.76 493 VAL A O 1
ATOM 1337 N N . GLU A 1 177 ? 28.657 9.065 239.582 1.00 18.25 494 GLU A N 1
ATOM 1338 C CA A GLU A 1 177 ? 27.722 9.152 238.438 0.51 19.40 494 GLU A CA 1
ATOM 1339 C CA B GLU A 1 177 ? 27.747 9.131 238.409 0.49 19.44 494 GLU A CA 1
ATOM 1340 C C . GLU A 1 177 ? 28.186 10.301 237.527 1.00 18.67 494 GLU A C 1
ATOM 1341 O O . GLU A 1 177 ? 28.340 11.431 238.036 1.00 17.62 494 GLU A O 1
ATOM 1352 N N . VAL A 1 178 ? 28.366 10.029 236.250 1.00 17.70 495 VAL A N 1
ATOM 1353 C CA . VAL A 1 178 ? 28.766 11.062 235.254 1.00 17.41 495 VAL A CA 1
ATOM 1354 C C . VAL A 1 178 ? 27.957 10.854 233.988 1.00 16.34 495 VAL A C 1
ATOM 1355 O O . VAL A 1 178 ? 27.448 9.717 233.803 1.00 17.39 495 VAL A O 1
ATOM 1359 N N . ASN A 1 179 ? 27.952 11.840 233.098 1.00 16.44 496 ASN A N 1
ATOM 1360 C CA . ASN A 1 179 ? 27.423 11.627 231.731 1.00 16.79 496 ASN A CA 1
ATOM 1361 C C . ASN A 1 179 ? 28.404 10.748 230.944 1.00 16.81 496 ASN A C 1
ATOM 1362 O O . ASN A 1 179 ? 29.654 10.851 231.102 1.00 15.89 496 ASN A O 1
ATOM 1367 N N . LYS A 1 180 ? 27.837 9.884 230.119 1.00 17.02 497 LYS A N 1
ATOM 1368 C CA . LYS A 1 180 ? 28.572 9.147 229.075 1.00 17.56 497 LYS A CA 1
ATOM 1369 C C . LYS A 1 180 ? 29.236 10.130 228.102 1.00 17.91 497 LYS A C 1
ATOM 1370 O O . LYS A 1 180 ? 28.763 11.256 227.912 1.00 16.89 497 LYS A O 1
ATOM 1376 N N . PHE A 1 181 ? 30.357 9.696 227.544 1.00 17.75 498 PHE A N 1
ATOM 1377 C CA . PHE A 1 181 ? 31.012 10.299 226.369 1.00 17.86 498 PHE A CA 1
ATOM 1378 C C . PHE A 1 181 ? 30.334 9.788 225.110 1.00 18.41 498 PHE A C 1
ATOM 1379 O O . PHE A 1 181 ? 30.023 8.602 224.987 1.00 16.05 498 PHE A O 1
ATOM 1387 N N . PRO A 1 182 ? 30.171 10.661 224.096 1.00 17.17 499 PRO A N 1
ATOM 1388 C CA . PRO A 1 182 ? 29.688 10.211 222.813 1.00 16.71 499 PRO A CA 1
ATOM 1389 C C . PRO A 1 182 ? 30.694 9.277 222.139 1.00 17.46 499 PRO A C 1
ATOM 1390 O O . PRO A 1 182 ? 31.872 9.562 222.137 1.00 17.08 499 PRO A O 1
ATOM 1394 N N . VAL A 1 183 ? 30.171 8.230 221.509 1.00 16.95 500 VAL A N 1
ATOM 1395 C CA . VAL A 1 183 ? 30.975 7.386 220.574 1.00 17.91 500 VAL A CA 1
ATOM 1396 C C . VAL A 1 183 ? 30.781 7.935 219.167 1.00 17.79 500 VAL A C 1
ATOM 1397 O O . VAL A 1 183 ? 29.600 8.063 218.764 1.00 16.44 500 VAL A O 1
ATOM 1401 N N . VAL A 1 184 ? 31.873 8.253 218.450 1.00 15.78 501 VAL A N 1
ATOM 1402 C CA . VAL A 1 184 ? 31.798 9.022 217.185 1.00 16.81 501 VAL A CA 1
ATOM 1403 C C . VAL A 1 184 ? 32.406 8.210 216.046 1.00 17.76 501 VAL A C 1
ATOM 1404 O O . VAL A 1 184 ? 33.610 7.837 216.108 1.00 16.34 501 VAL A O 1
ATOM 1408 N N . ALA A 1 185 ? 31.567 7.901 215.066 1.00 17.49 502 ALA A N 1
ATOM 1409 C CA . ALA A 1 185 ? 31.942 7.161 213.856 1.00 17.77 502 ALA A CA 1
ATOM 1410 C C . ALA A 1 185 ? 32.240 8.167 212.742 1.00 19.04 502 ALA A C 1
ATOM 1411 O O . ALA A 1 185 ? 31.486 9.181 212.589 1.00 20.84 502 ALA A O 1
ATOM 1413 N N . VAL A 1 186 ? 33.370 7.978 212.061 1.00 18.02 503 VAL A N 1
ATOM 1414 C CA . VAL A 1 186 ? 33.815 8.836 210.926 1.00 16.79 503 VAL A CA 1
ATOM 1415 C C . VAL A 1 186 ? 33.959 7.975 209.667 1.00 17.75 503 VAL A C 1
ATOM 1416 O O . VAL A 1 186 ? 34.633 6.931 209.739 1.00 15.48 503 VAL A O 1
ATOM 1420 N N . MET A 1 187 ? 33.394 8.427 208.554 1.00 18.62 504 MET A N 1
ATOM 1421 C CA A MET A 1 187 ? 33.593 7.783 207.228 0.50 20.77 504 MET A CA 1
ATOM 1422 C CA B MET A 1 187 ? 33.596 7.784 207.232 0.50 20.06 504 MET A CA 1
ATOM 1423 C C . MET A 1 187 ? 33.998 8.852 206.213 1.00 20.28 504 MET A C 1
ATOM 1424 O O . MET A 1 187 ? 33.570 10.027 206.360 1.00 19.07 504 MET A O 1
ATOM 1433 N N . SER A 1 188 ? 34.796 8.443 205.235 1.00 19.45 505 SER A N 1
ATOM 1434 C CA . SER A 1 188 ? 35.074 9.252 204.042 1.00 17.90 505 SER A CA 1
ATOM 1435 C C . SER A 1 188 ? 34.253 8.708 202.875 1.00 18.30 505 SER A C 1
ATOM 1436 O O . SER A 1 188 ? 33.804 7.542 202.907 1.00 20.50 505 SER A O 1
ATOM 1439 N N . THR A 1 189 ? 33.972 9.564 201.912 1.00 19.88 506 THR A N 1
ATOM 1440 C CA . THR A 1 189 ? 33.165 9.195 200.721 1.00 20.23 506 THR A CA 1
ATOM 1441 C C . THR A 1 189 ? 33.936 9.625 199.486 1.00 20.05 506 THR A C 1
ATOM 1442 O O . THR A 1 189 ? 34.525 10.716 199.495 1.00 22.48 506 THR A O 1
ATOM 1446 N N . GLY A 1 190 ? 33.852 8.834 198.432 1.00 19.45 507 GLY A N 1
ATOM 1447 C CA . GLY A 1 190 ? 34.379 9.244 197.133 1.00 21.07 507 GLY A CA 1
ATOM 1448 C C . GLY A 1 190 ? 35.075 8.089 196.445 1.00 24.53 507 GLY A C 1
ATOM 1449 O O . GLY A 1 190 ? 35.958 7.485 197.061 1.00 22.22 507 GLY A O 1
ATOM 1450 N N . ASN A 1 191 ? 34.760 7.871 195.176 1.00 21.92 508 ASN A N 1
ATOM 1451 C CA . ASN A 1 191 ? 35.440 6.869 194.321 1.00 24.91 508 ASN A CA 1
ATOM 1452 C C . ASN A 1 191 ? 36.898 7.241 194.082 1.00 22.60 508 ASN A C 1
ATOM 1453 O O . ASN A 1 191 ? 37.657 6.351 193.637 1.00 26.51 508 ASN A O 1
ATOM 1458 N N . GLU A 1 192 ? 37.278 8.494 194.297 1.00 21.32 509 GLU A N 1
ATOM 1459 C CA . GLU A 1 192 ? 38.659 8.966 194.043 1.00 21.79 509 GLU A CA 1
ATOM 1460 C C . GLU A 1 192 ? 39.606 8.673 195.221 1.00 19.79 509 GLU A C 1
ATOM 1461 O O . GLU A 1 192 ? 40.809 8.949 195.050 1.00 20.72 509 GLU A O 1
ATOM 1467 N N . LEU A 1 193 ? 39.125 8.153 196.346 1.00 19.06 510 LEU A N 1
ATOM 1468 C CA . LEU A 1 193 ? 39.922 8.097 197.595 1.00 19.64 510 LEU A CA 1
ATOM 1469 C C . LEU A 1 193 ? 40.621 6.742 197.758 1.00 20.54 510 LEU A C 1
ATOM 1470 O O . LEU A 1 193 ? 39.975 5.681 197.597 1.00 17.64 510 LEU A O 1
ATOM 1475 N N . LEU A 1 194 ? 41.893 6.815 198.154 1.00 19.70 511 LEU A N 1
ATOM 1476 C CA . LEU A 1 194 ? 42.708 5.656 198.568 1.00 20.34 511 LEU A CA 1
ATOM 1477 C C . LEU A 1 194 ? 43.022 5.779 200.051 1.00 21.21 511 LEU A C 1
ATOM 1478 O O . LEU A 1 194 ? 43.023 6.915 200.600 1.00 19.40 511 LEU A O 1
ATOM 1483 N N . ASN A 1 195 ? 43.367 4.659 200.662 1.00 22.40 512 ASN A N 1
ATOM 1484 C CA . ASN A 1 195 ? 43.856 4.682 202.057 1.00 22.86 512 ASN A CA 1
ATOM 1485 C C . ASN A 1 195 ? 45.200 5.396 202.094 1.00 20.37 512 ASN A C 1
ATOM 1486 O O . ASN A 1 195 ? 45.951 5.396 201.104 1.00 18.55 512 ASN A O 1
ATOM 1491 N N . PRO A 1 196 ? 45.501 6.042 203.244 1.00 18.16 513 PRO A N 1
ATOM 1492 C CA . PRO A 1 196 ? 46.813 6.645 203.476 1.00 19.51 513 PRO A CA 1
ATOM 1493 C C . PRO A 1 196 ? 47.973 5.679 203.186 1.00 18.89 513 PRO A C 1
ATOM 1494 O O . PRO A 1 196 ? 49.019 6.124 202.740 1.00 18.13 513 PRO A O 1
ATOM 1498 N N . GLU A 1 197 ? 47.759 4.395 203.437 1.00 18.85 514 GLU A N 1
ATOM 1499 C CA . GLU A 1 197 ? 48.771 3.329 203.249 1.00 20.82 514 GLU A CA 1
ATOM 1500 C C . GLU A 1 197 ? 48.988 2.989 201.767 1.00 21.28 514 GLU A C 1
ATOM 1501 O O . GLU A 1 197 ? 49.951 2.289 201.485 1.00 23.11 514 GLU A O 1
ATOM 1507 N N . ASP A 1 198 ? 48.136 3.429 200.861 1.00 21.33 515 ASP A N 1
ATOM 1508 C CA . ASP A 1 198 ? 48.195 3.046 199.433 1.00 22.58 515 ASP A CA 1
ATOM 1509 C C . ASP A 1 198 ? 49.142 3.948 198.640 1.00 22.19 515 ASP A C 1
ATOM 1510 O O . ASP A 1 198 ? 49.141 5.180 198.843 1.00 24.03 515 ASP A O 1
ATOM 1515 N N . ASP A 1 199 ? 49.850 3.365 197.678 1.00 21.00 516 ASP A N 1
ATOM 1516 C CA . ASP A 1 199 ? 50.478 4.134 196.570 1.00 22.57 516 ASP A CA 1
ATOM 1517 C C . ASP A 1 199 ? 49.369 4.683 195.657 1.00 20.97 516 ASP A C 1
ATOM 1518 O O . ASP A 1 199 ? 48.307 4.058 195.554 1.00 21.30 516 ASP A O 1
ATOM 1523 N N . LEU A 1 200 ? 49.594 5.824 195.021 1.00 20.81 517 LEU A N 1
ATOM 1524 C CA . LEU A 1 200 ? 48.562 6.454 194.172 1.00 19.67 517 LEU A CA 1
ATOM 1525 C C . LEU A 1 200 ? 48.299 5.567 192.947 1.00 22.07 517 LEU A C 1
ATOM 1526 O O . LEU A 1 200 ? 49.220 4.838 192.484 1.00 21.85 517 LEU A O 1
ATOM 1531 N N . LEU A 1 201 ? 47.061 5.590 192.474 1.00 20.94 518 LEU A N 1
ATOM 1532 C CA . LEU A 1 201 ? 46.634 4.964 191.201 1.00 23.95 518 LEU A CA 1
ATOM 1533 C C . LEU A 1 201 ? 46.061 6.089 190.352 1.00 25.35 518 LEU A C 1
ATOM 1534 O O . LEU A 1 201 ? 45.776 7.166 190.886 1.00 27.45 518 LEU A O 1
ATOM 1539 N N . PRO A 1 202 ? 45.972 5.911 189.011 1.00 26.18 519 PRO A N 1
ATOM 1540 C CA . PRO A 1 202 ? 45.430 6.947 188.130 1.00 26.16 519 PRO A CA 1
ATOM 1541 C C . PRO A 1 202 ? 44.074 7.478 188.610 1.00 23.23 519 PRO A C 1
ATOM 1542 O O . PRO A 1 202 ? 43.226 6.695 188.956 1.00 23.23 519 PRO A O 1
ATOM 1546 N N . GLY A 1 203 ? 43.945 8.803 188.684 1.00 23.86 520 GLY A N 1
ATOM 1547 C CA . GLY A 1 203 ? 42.675 9.479 189.004 1.00 24.67 520 GLY A CA 1
ATOM 1548 C C . GLY A 1 203 ? 42.404 9.572 190.493 1.00 22.84 520 GLY A C 1
ATOM 1549 O O . GLY A 1 203 ? 41.334 10.083 190.830 1.00 24.92 520 GLY A O 1
ATOM 1550 N N . LYS A 1 204 ? 43.311 9.109 191.360 1.00 22.14 521 LYS A N 1
ATOM 1551 C CA . LYS A 1 204 ? 43.028 8.955 192.805 1.00 22.35 521 LYS A CA 1
ATOM 1552 C C . LYS A 1 204 ? 43.937 9.813 193.681 1.00 20.18 521 LYS A C 1
ATOM 1553 O O . LYS A 1 204 ? 45.062 10.146 193.286 1.00 20.46 521 LYS A O 1
ATOM 1559 N N . ILE A 1 205 ? 43.475 10.054 194.904 1.00 17.75 522 ILE A N 1
ATOM 1560 C CA . ILE A 1 205 ? 44.228 10.795 195.943 1.00 17.98 522 ILE A CA 1
ATOM 1561 C C . ILE A 1 205 ? 44.045 10.032 197.253 1.00 18.45 522 ILE A C 1
ATOM 1562 O O . ILE A 1 205 ? 43.138 9.191 197.345 1.00 20.17 522 ILE A O 1
ATOM 1567 N N . ARG A 1 206 ? 44.861 10.336 198.250 1.00 19.48 523 ARG A N 1
ATOM 1568 C CA . ARG A 1 206 ? 44.701 9.692 199.576 1.00 18.15 523 ARG A CA 1
ATOM 1569 C C . ARG A 1 206 ? 43.598 10.413 200.373 1.00 18.37 523 ARG A C 1
ATOM 1570 O O . ARG A 1 206 ? 43.481 11.642 200.317 1.00 19.17 523 ARG A O 1
ATOM 1578 N N . ASP A 1 207 ? 42.859 9.644 201.153 1.00 18.03 524 ASP A N 1
ATOM 1579 C CA . ASP A 1 207 ? 41.851 10.125 202.123 1.00 17.56 524 ASP A CA 1
ATOM 1580 C C . ASP A 1 207 ? 42.595 10.755 203.285 1.00 17.99 524 ASP A C 1
ATOM 1581 O O . ASP A 1 207 ? 43.328 10.020 203.992 1.00 17.56 524 ASP A O 1
ATOM 1586 N N . SER A 1 208 ? 42.464 12.058 203.473 1.00 18.14 525 SER A N 1
ATOM 1587 C CA . SER A 1 208 ? 43.069 12.765 204.637 1.00 18.97 525 SER A CA 1
ATOM 1588 C C . SER A 1 208 ? 41.987 13.133 205.657 1.00 18.90 525 SER A C 1
ATOM 1589 O O . SER A 1 208 ? 42.290 13.155 206.857 1.00 20.45 525 SER A O 1
ATOM 1592 N N . ASN A 1 209 ? 40.771 13.425 205.222 1.00 18.24 526 ASN A N 1
ATOM 1593 C CA . ASN A 1 209 ? 39.724 13.904 206.151 1.00 18.34 526 ASN A CA 1
ATOM 1594 C C . ASN A 1 209 ? 39.526 12.893 207.280 1.00 18.43 526 ASN A C 1
ATOM 1595 O O . ASN A 1 209 ? 39.276 13.303 208.417 1.00 17.05 526 ASN A O 1
ATOM 1600 N N . ARG A 1 210 ? 39.508 11.591 206.990 1.00 17.47 527 ARG A N 1
ATOM 1601 C CA . ARG A 1 210 ? 39.158 10.611 208.062 1.00 20.28 527 ARG A CA 1
ATOM 1602 C C . ARG A 1 210 ? 40.165 10.758 209.212 1.00 17.95 527 ARG A C 1
ATOM 1603 O O . ARG A 1 210 ? 39.764 10.871 210.410 1.00 17.65 527 ARG A O 1
ATOM 1611 N N . SER A 1 211 ? 41.443 10.776 208.873 1.00 19.11 528 SER A N 1
ATOM 1612 C CA . SER A 1 211 ? 42.556 10.936 209.835 1.00 18.57 528 SER A CA 1
ATOM 1613 C C . SER A 1 211 ? 42.403 12.244 210.616 1.00 16.60 528 SER A C 1
ATOM 1614 O O . SER A 1 211 ? 42.595 12.242 211.837 1.00 16.01 528 SER A O 1
ATOM 1617 N N . THR A 1 212 ? 42.142 13.344 209.918 1.00 15.91 529 THR A N 1
ATOM 1618 C CA . THR A 1 212 ? 42.118 14.688 210.529 1.00 18.07 529 THR A CA 1
ATOM 1619 C C . THR A 1 212 ? 40.926 14.765 211.491 1.00 17.29 529 THR A C 1
ATOM 1620 O O . THR A 1 212 ? 41.055 15.348 212.613 1.00 16.82 529 THR A O 1
ATOM 1624 N N . LEU A 1 213 ? 39.769 14.283 211.033 1.00 15.94 530 LEU A N 1
ATOM 1625 C CA . LEU A 1 213 ? 38.529 14.376 211.852 1.00 14.17 530 LEU A CA 1
ATOM 1626 C C . LEU A 1 213 ? 38.653 13.430 213.046 1.00 14.97 530 LEU A C 1
ATOM 1627 O O . LEU A 1 213 ? 38.402 13.862 214.177 1.00 15.51 530 LEU A O 1
ATOM 1632 N N . LEU A 1 214 ? 39.132 12.200 212.840 1.00 15.32 531 LEU A N 1
ATOM 1633 C CA . LEU A 1 214 ? 39.275 11.247 213.969 1.00 16.70 531 LEU A CA 1
ATOM 1634 C C . LEU A 1 214 ? 40.242 11.844 214.988 1.00 17.65 531 LEU A C 1
ATOM 1635 O O . LEU A 1 214 ? 39.966 11.780 216.205 1.00 17.31 531 LEU A O 1
ATOM 1640 N N . ALA A 1 215 ? 41.348 12.414 214.522 1.00 16.63 532 ALA A N 1
ATOM 1641 C CA . ALA A 1 215 ? 42.356 12.986 215.441 1.00 16.93 532 ALA A CA 1
ATOM 1642 C C . ALA A 1 215 ? 41.736 14.154 216.208 1.00 17.31 532 ALA A C 1
ATOM 1643 O O . ALA A 1 215 ? 41.986 14.259 217.396 1.00 16.81 532 ALA A O 1
ATOM 1645 N N . THR A 1 216 ? 40.943 14.985 215.539 1.00 16.07 533 THR A N 1
ATOM 1646 C CA . THR A 1 216 ? 40.248 16.146 216.141 1.00 16.61 533 THR A CA 1
ATOM 1647 C C . THR A 1 216 ? 39.309 15.664 217.255 1.00 16.57 533 THR A C 1
ATOM 1648 O O . THR A 1 216 ? 39.341 16.228 218.359 1.00 17.22 533 THR A O 1
ATOM 1652 N N . ILE A 1 217 ? 38.561 14.589 217.021 1.00 17.46 534 ILE A N 1
ATOM 1653 C CA . ILE A 1 217 ? 37.619 14.030 218.032 1.00 17.54 534 ILE A CA 1
ATOM 1654 C C . ILE A 1 217 ? 38.414 13.396 219.185 1.00 18.78 534 ILE A C 1
ATOM 1655 O O . ILE A 1 217 ? 38.087 13.638 220.396 1.00 18.52 534 ILE A O 1
ATOM 1660 N N . GLN A 1 218 ? 39.477 12.655 218.850 1.00 17.96 535 GLN A N 1
ATOM 1661 C CA . GLN A 1 218 ? 40.279 11.955 219.868 1.00 18.01 535 GLN A CA 1
ATOM 1662 C C . GLN A 1 218 ? 40.961 12.986 220.768 1.00 20.11 535 GLN A C 1
ATOM 1663 O O . GLN A 1 218 ? 41.049 12.737 221.967 1.00 19.43 535 GLN A O 1
ATOM 1669 N N . GLU A 1 219 ? 41.357 14.126 220.223 1.00 18.99 536 GLU A N 1
ATOM 1670 C CA . GLU A 1 219 ? 42.030 15.196 220.989 1.00 21.53 536 GLU A CA 1
ATOM 1671 C C . GLU A 1 219 ? 41.141 15.660 222.156 1.00 23.04 536 GLU A C 1
ATOM 1672 O O . GLU A 1 219 ? 41.676 16.100 223.180 1.00 20.78 536 GLU A O 1
ATOM 1678 N N . HIS A 1 220 ? 39.823 15.634 221.975 1.00 22.63 537 HIS A N 1
ATOM 1679 C CA . HIS A 1 220 ? 38.825 16.073 222.988 1.00 24.64 537 HIS A CA 1
ATOM 1680 C C . HIS A 1 220 ? 38.441 14.928 223.912 1.00 24.62 537 HIS A C 1
ATOM 1681 O O . HIS A 1 220 ? 37.577 15.148 224.752 1.00 26.89 537 HIS A O 1
ATOM 1688 N N . GLY A 1 221 ? 39.003 13.735 223.736 1.00 23.48 538 GLY A N 1
ATOM 1689 C CA . GLY A 1 221 ? 38.848 12.626 224.699 1.00 21.72 538 GLY A CA 1
ATOM 1690 C C . GLY A 1 221 ? 37.732 11.662 224.360 1.00 20.96 538 GLY A C 1
ATOM 1691 O O . GLY A 1 221 ? 37.476 10.761 225.163 1.00 20.20 538 GLY A O 1
ATOM 1692 N N . TYR A 1 222 ? 37.121 11.762 223.189 1.00 19.48 539 TYR A N 1
ATOM 1693 C CA . TYR A 1 222 ? 35.937 10.929 222.871 1.00 18.97 539 TYR A CA 1
ATOM 1694 C C . TYR A 1 222 ? 36.349 9.681 222.108 1.00 19.52 539 TYR A C 1
ATOM 1695 O O . TYR A 1 222 ? 37.225 9.733 221.240 1.00 18.32 539 TYR A O 1
ATOM 1704 N N . PRO A 1 223 ? 35.701 8.542 222.417 1.00 18.33 540 PRO A N 1
ATOM 1705 C CA . PRO A 1 223 ? 35.938 7.298 221.687 1.00 18.61 540 PRO A CA 1
ATOM 1706 C C . PRO A 1 223 ? 35.476 7.434 220.232 1.00 19.31 540 PRO A C 1
ATOM 1707 O O . PRO A 1 223 ? 34.407 8.059 219.973 1.00 17.23 540 PRO A O 1
ATOM 1711 N N . THR A 1 224 ? 36.186 6.772 219.311 1.00 18.12 541 THR A N 1
ATOM 1712 C CA . THR A 1 224 ? 35.891 6.868 217.855 1.00 18.13 541 THR A CA 1
ATOM 1713 C C . THR A 1 224 ? 35.756 5.487 217.199 1.00 19.65 541 THR A C 1
ATOM 1714 O O . THR A 1 224 ? 36.294 4.494 217.726 1.00 17.40 541 THR A O 1
ATOM 1718 N N . ILE A 1 225 ? 35.087 5.457 216.050 1.00 19.83 542 ILE A N 1
ATOM 1719 C CA . ILE A 1 225 ? 34.941 4.242 215.190 1.00 22.38 542 ILE A CA 1
ATOM 1720 C C . ILE A 1 225 ? 35.293 4.639 213.762 1.00 21.42 542 ILE A C 1
ATOM 1721 O O . ILE A 1 225 ? 34.762 5.654 213.253 1.00 21.69 542 ILE A O 1
ATOM 1726 N N . ASN A 1 226 ? 36.230 3.912 213.182 1.00 21.80 543 ASN A N 1
ATOM 1727 C CA . ASN A 1 226 ? 36.731 4.177 211.834 1.00 21.23 543 ASN A CA 1
ATOM 1728 C C . ASN A 1 226 ? 35.810 3.450 210.853 1.00 21.72 543 ASN A C 1
ATOM 1729 O O . ASN A 1 226 ? 35.929 2.252 210.773 1.00 22.20 543 ASN A O 1
ATOM 1734 N N . LEU A 1 227 ? 34.967 4.140 210.094 1.00 21.12 544 LEU A N 1
ATOM 1735 C CA . LEU A 1 227 ? 34.051 3.469 209.130 1.00 22.84 544 LEU A CA 1
ATOM 1736 C C . LEU A 1 227 ? 34.660 3.403 207.716 1.00 23.27 544 LEU A C 1
ATOM 1737 O O . LEU A 1 227 ? 33.936 3.053 206.801 1.00 23.75 544 LEU A O 1
ATOM 1742 N N . GLY A 1 228 ? 35.914 3.794 207.512 1.00 21.11 545 GLY A N 1
ATOM 1743 C CA . GLY A 1 228 ? 36.584 3.621 206.212 1.00 21.10 545 GLY A CA 1
ATOM 1744 C C . GLY A 1 228 ? 36.082 4.566 205.127 1.00 20.20 545 GLY A C 1
ATOM 1745 O O . GLY A 1 228 ? 35.462 5.616 205.405 1.00 20.61 545 GLY A O 1
ATOM 1746 N N . ILE A 1 229 ? 36.362 4.168 203.894 1.00 20.32 546 ILE A N 1
ATOM 1747 C CA . ILE A 1 229 ? 36.063 4.894 202.639 1.00 19.87 546 ILE A CA 1
ATOM 1748 C C . ILE A 1 229 ? 34.828 4.232 202.032 1.00 22.19 546 ILE A C 1
ATOM 1749 O O . ILE A 1 229 ? 34.846 3.000 201.881 1.00 21.28 546 ILE A O 1
ATOM 1754 N N . VAL A 1 230 ? 33.828 5.034 201.693 1.00 22.72 547 VAL A N 1
ATOM 1755 C CA . VAL A 1 230 ? 32.569 4.546 201.074 1.00 25.18 547 VAL A CA 1
ATOM 1756 C C . VAL A 1 230 ? 32.455 5.148 199.683 1.00 25.41 547 VAL A C 1
ATOM 1757 O O . VAL A 1 230 ? 32.626 6.375 199.553 1.00 22.41 547 VAL A O 1
ATOM 1761 N N . GLY A 1 231 ? 32.191 4.301 198.691 1.00 27.44 548 GLY A N 1
ATOM 1762 C CA . GLY A 1 231 ? 32.026 4.744 197.295 1.00 27.98 548 GLY A CA 1
ATOM 1763 C C . GLY A 1 231 ? 30.848 5.686 197.130 1.00 29.41 548 GLY A C 1
ATOM 1764 O O . GLY A 1 231 ? 29.937 5.692 197.989 1.00 27.94 548 GLY A O 1
ATOM 1765 N N . ASP A 1 232 ? 30.849 6.421 196.013 1.00 33.16 549 ASP A N 1
ATOM 1766 C CA . ASP A 1 232 ? 29.782 7.374 195.618 1.00 32.69 549 ASP A CA 1
ATOM 1767 C C . ASP A 1 232 ? 28.606 6.590 195.058 1.00 33.65 549 ASP A C 1
ATOM 1768 O O . ASP A 1 232 ? 28.379 6.688 193.842 1.00 34.86 549 ASP A O 1
ATOM 1773 N N . ASN A 1 233 ? 27.906 5.827 195.893 1.00 30.78 550 ASN A N 1
ATOM 1774 C CA . ASN A 1 233 ? 26.671 5.122 195.458 1.00 34.45 550 ASN A CA 1
ATOM 1775 C C . ASN A 1 233 ? 25.730 4.956 196.642 1.00 32.69 550 ASN A C 1
ATOM 1776 O O . ASN A 1 233 ? 26.160 4.607 197.751 1.00 31.00 550 ASN A O 1
ATOM 1781 N N . PRO A 1 234 ? 24.415 5.194 196.413 1.00 35.53 551 PRO A N 1
ATOM 1782 C CA . PRO A 1 234 ? 23.420 5.215 197.487 1.00 35.56 551 PRO A CA 1
ATOM 1783 C C . PRO A 1 234 ? 23.404 3.971 198.372 1.00 35.12 551 PRO A C 1
ATOM 1784 O O . PRO A 1 234 ? 23.202 4.128 199.577 1.00 33.22 551 PRO A O 1
ATOM 1788 N N . ASP A 1 235 ? 23.570 2.782 197.791 1.00 31.78 552 ASP A N 1
ATOM 1789 C CA . ASP A 1 235 ? 23.383 1.534 198.575 1.00 32.34 552 ASP A CA 1
ATOM 1790 C C . ASP A 1 235 ? 24.506 1.425 199.596 1.00 30.47 552 ASP A C 1
ATOM 1791 O O . ASP A 1 235 ? 24.260 1.097 200.768 1.00 27.01 552 ASP A O 1
ATOM 1796 N N . ASP A 1 236 ? 25.725 1.607 199.123 1.00 28.52 553 ASP A N 1
ATOM 1797 C CA . ASP A 1 236 ? 26.923 1.535 199.991 1.00 27.56 553 ASP A CA 1
ATOM 1798 C C . ASP A 1 236 ? 26.816 2.607 201.079 1.00 25.23 553 ASP A C 1
ATOM 1799 O O . ASP A 1 236 ? 27.173 2.304 202.245 1.00 23.83 553 ASP A O 1
ATOM 1804 N N . LEU A 1 237 ? 26.372 3.812 200.705 1.00 25.07 554 LEU A N 1
ATOM 1805 C CA . LEU A 1 237 ? 26.315 4.922 201.686 1.00 26.34 554 LEU A CA 1
ATOM 1806 C C . LEU A 1 237 ? 25.286 4.551 202.755 1.00 25.22 554 LEU A C 1
ATOM 1807 O O . LEU A 1 237 ? 25.554 4.734 203.951 1.00 27.39 554 LEU A O 1
ATOM 1812 N N . LEU A 1 238 ? 24.141 4.022 202.353 1.00 25.58 555 LEU A N 1
ATOM 1813 C CA . LEU A 1 238 ? 23.076 3.611 203.313 1.00 27.11 555 LEU A CA 1
ATOM 1814 C C . LEU A 1 238 ? 23.608 2.529 204.252 1.00 24.53 555 LEU A C 1
ATOM 1815 O O . LEU A 1 238 ? 23.351 2.620 205.475 1.00 24.86 555 LEU A O 1
ATOM 1820 N N . ASN A 1 239 ? 24.344 1.551 203.728 1.00 25.44 556 ASN A N 1
ATOM 1821 C CA . ASN A 1 239 ? 24.912 0.448 204.545 1.00 25.23 556 ASN A CA 1
ATOM 1822 C C . ASN A 1 239 ? 25.899 0.995 205.579 1.00 24.45 556 ASN A C 1
ATOM 1823 O O . ASN A 1 239 ? 25.858 0.555 206.741 1.00 24.34 556 ASN A O 1
ATOM 1828 N N . ALA A 1 240 ? 26.773 1.906 205.169 1.00 23.16 557 ALA A N 1
ATOM 1829 C CA . ALA A 1 240 ? 27.777 2.519 206.060 1.00 23.61 557 ALA A CA 1
ATOM 1830 C C . ALA A 1 240 ? 27.047 3.324 207.152 1.00 23.29 557 ALA A C 1
ATOM 1831 O O . ALA A 1 240 ? 27.397 3.192 208.347 1.00 20.49 557 ALA A O 1
ATOM 1833 N N . LEU A 1 241 ? 26.041 4.107 206.765 1.00 21.77 558 LEU A N 1
ATOM 1834 C CA . LEU A 1 241 ? 25.297 4.954 207.729 1.00 23.40 558 LEU A CA 1
ATOM 1835 C C . LEU A 1 241 ? 24.581 4.040 208.743 1.00 23.94 558 LEU A C 1
ATOM 1836 O O . LEU A 1 241 ? 24.676 4.319 209.965 1.00 21.66 558 LEU A O 1
ATOM 1841 N N . ASN A 1 242 ? 24.006 2.911 208.310 1.00 23.77 559 ASN A N 1
ATOM 1842 C CA . ASN A 1 242 ? 23.339 1.942 209.225 1.00 24.61 559 ASN A CA 1
ATOM 1843 C C . ASN A 1 242 ? 24.355 1.342 210.191 1.00 24.87 559 ASN A C 1
ATOM 1844 O O . ASN A 1 242 ? 24.039 1.233 211.389 1.00 23.00 559 ASN A O 1
ATOM 1849 N N . GLU A 1 243 ? 25.556 1.027 209.719 1.00 24.63 560 GLU A N 1
ATOM 1850 C CA . GLU A 1 243 ? 26.619 0.534 210.625 1.00 26.91 560 GLU A CA 1
ATOM 1851 C C . GLU A 1 243 ? 26.947 1.617 211.663 1.00 23.58 560 GLU A C 1
ATOM 1852 O O . GLU A 1 243 ? 27.113 1.267 212.831 1.00 22.81 560 GLU A O 1
ATOM 1858 N N . GLY A 1 244 ? 27.106 2.873 211.240 1.00 22.24 561 GLY A N 1
ATOM 1859 C CA . GLY A 1 244 ? 27.425 3.973 212.162 1.00 22.64 561 GLY A CA 1
ATOM 1860 C C . GLY A 1 244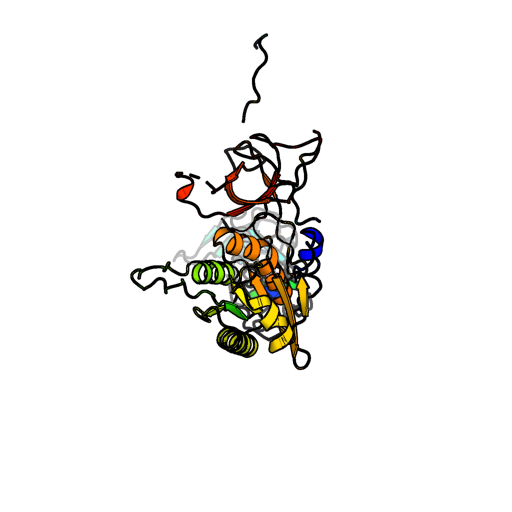 ? 26.334 4.161 213.214 1.00 22.33 561 GLY A C 1
ATOM 1861 O O . GLY A 1 244 ? 26.661 4.329 214.410 1.00 22.34 561 GLY A O 1
ATOM 1862 N N . ILE A 1 245 ? 25.074 4.159 212.803 1.00 21.57 562 ILE A N 1
ATOM 1863 C CA . ILE A 1 245 ? 23.919 4.312 213.735 1.00 23.60 562 ILE A CA 1
ATOM 1864 C C . ILE A 1 245 ? 23.945 3.168 214.759 1.00 22.74 562 ILE A C 1
ATOM 1865 O O . ILE A 1 245 ? 23.641 3.388 215.911 1.00 22.10 562 ILE A O 1
ATOM 1870 N N . SER A 1 246 ? 24.249 1.960 214.316 1.00 22.86 563 SER A N 1
ATOM 1871 C CA . SER A 1 246 ? 24.320 0.766 215.194 1.00 24.59 563 SER A CA 1
ATOM 1872 C C . SER A 1 246 ? 25.460 0.917 216.223 1.00 24.56 563 SER A C 1
ATOM 1873 O O . SER A 1 246 ? 25.273 0.533 217.406 1.00 22.63 563 SER A O 1
ATOM 1876 N N . ARG A 1 247 ? 26.618 1.442 215.815 1.00 23.85 564 ARG A N 1
ATOM 1877 C CA . ARG A 1 247 ? 27.866 1.347 216.629 1.00 23.38 564 ARG A CA 1
ATOM 1878 C C . ARG A 1 247 ? 28.118 2.662 217.370 1.00 21.23 564 ARG A C 1
ATOM 1879 O O . ARG A 1 247 ? 29.056 2.700 218.173 1.00 22.73 564 ARG A O 1
ATOM 1887 N N . ALA A 1 248 ? 27.422 3.753 217.061 1.00 19.59 565 ALA A N 1
ATOM 1888 C CA . ALA A 1 248 ? 27.856 5.065 217.590 1.00 19.49 565 ALA A CA 1
ATOM 1889 C C . ALA A 1 248 ? 26.689 5.998 217.930 1.00 19.14 565 ALA A C 1
ATOM 1890 O O . ALA A 1 248 ? 25.583 5.760 217.503 1.00 19.49 565 ALA A O 1
ATOM 1892 N N . ASP A 1 249 ? 26.973 7.069 218.670 1.00 19.54 566 ASP A N 1
ATOM 1893 C CA . ASP A 1 249 ? 25.973 8.109 219.036 1.00 18.23 566 ASP A CA 1
ATOM 1894 C C . ASP A 1 249 ? 25.952 9.157 217.930 1.00 17.30 566 ASP A C 1
ATOM 1895 O O . ASP A 1 249 ? 24.944 9.863 217.768 1.00 19.35 566 ASP A O 1
ATOM 1900 N N . VAL A 1 250 ? 27.082 9.332 217.271 1.00 17.26 567 VAL A N 1
ATOM 1901 C CA . VAL A 1 250 ? 27.300 10.425 216.301 1.00 17.35 567 VAL A CA 1
ATOM 1902 C C . VAL A 1 250 ? 27.940 9.825 215.060 1.00 18.46 567 VAL A C 1
ATOM 1903 O O . VAL A 1 250 ? 28.869 8.988 215.209 1.00 15.69 567 VAL A O 1
ATOM 1907 N N . ILE A 1 251 ? 27.481 10.243 213.875 1.00 17.86 568 ILE A N 1
ATOM 1908 C CA . ILE A 1 251 ? 28.096 9.824 212.587 1.00 20.57 568 ILE A CA 1
ATOM 1909 C C . ILE A 1 251 ? 28.565 11.095 211.882 1.00 21.51 568 ILE A C 1
ATOM 1910 O O . ILE A 1 251 ? 27.760 12.031 211.711 1.00 18.70 568 ILE A O 1
ATOM 1915 N N . ILE A 1 252 ? 29.846 11.131 211.544 1.00 21.24 569 ILE A N 1
ATOM 1916 C CA . ILE A 1 252 ? 30.459 12.190 210.720 1.00 20.36 569 ILE A CA 1
ATOM 1917 C C . ILE A 1 252 ? 30.805 11.563 209.375 1.00 20.68 569 ILE A C 1
ATOM 1918 O O . ILE A 1 252 ? 31.587 10.592 209.354 1.00 19.03 569 ILE A O 1
ATOM 1923 N N . THR A 1 253 ? 30.283 12.138 208.304 1.00 19.93 570 THR A N 1
ATOM 1924 C CA . THR A 1 253 ? 30.732 11.877 206.915 1.00 19.26 570 THR A CA 1
ATOM 1925 C C . THR A 1 253 ? 31.458 13.115 206.428 1.00 19.34 570 THR A C 1
ATOM 1926 O O . THR A 1 253 ? 31.246 14.215 207.006 1.00 20.72 570 THR A O 1
ATOM 1930 N N . SER A 1 254 ? 32.272 12.956 205.388 1.00 18.01 571 SER A N 1
ATOM 1931 C CA . SER A 1 254 ? 32.755 14.115 204.601 1.00 17.33 571 SER A CA 1
ATOM 1932 C C . SER A 1 254 ? 32.570 13.794 203.125 1.00 17.38 571 SER A C 1
ATOM 1933 O O . SER A 1 254 ? 32.590 12.605 202.766 1.00 18.71 571 SER A O 1
ATOM 1936 N N . GLY A 1 255 ? 32.407 14.830 202.308 1.00 17.74 572 GLY A N 1
ATOM 1937 C CA . GLY A 1 255 ? 32.209 14.701 200.857 1.00 18.71 572 GLY A CA 1
ATOM 1938 C C . GLY A 1 255 ? 30.777 14.420 200.455 1.00 21.22 572 GLY A C 1
ATOM 1939 O O . GLY A 1 255 ? 29.968 14.061 201.317 1.00 23.13 572 GLY A O 1
ATOM 1940 N N . GLY A 1 256 ? 30.465 14.611 199.172 1.00 22.59 573 GLY A N 1
ATOM 1941 C CA . GLY A 1 256 ? 29.168 14.259 198.563 1.00 24.34 573 GLY A CA 1
ATOM 1942 C C . GLY A 1 256 ? 27.982 15.070 199.077 1.00 26.77 573 GLY A C 1
ATOM 1943 O O . GLY A 1 256 ? 26.848 14.564 198.969 1.00 27.75 573 GLY A O 1
ATOM 1944 N N . VAL A 1 257 ? 28.189 16.296 199.545 1.00 24.77 574 VAL A N 1
ATOM 1945 C CA . VAL A 1 257 ? 27.065 17.162 200.029 1.00 26.81 574 VAL A CA 1
ATOM 1946 C C . VAL A 1 257 ? 26.828 18.381 199.120 1.00 26.29 574 VAL A C 1
ATOM 1947 O O . VAL A 1 257 ? 25.826 19.127 199.356 1.00 27.43 574 VAL A O 1
ATOM 1951 N N . SER A 1 258 ? 27.655 18.639 198.114 1.00 27.83 575 SER A N 1
ATOM 1952 C CA . SER A 1 258 ? 27.376 19.765 197.178 1.00 37.36 575 SER A CA 1
ATOM 1953 C C . SER A 1 258 ? 26.304 19.313 196.180 1.00 35.89 575 SER A C 1
ATOM 1954 O O . SER A 1 258 ? 25.733 18.223 196.354 1.00 33.57 575 SER A O 1
ATOM 1957 N N . MET A 1 259 ? 26.054 20.101 195.145 1.00 47.55 576 MET A N 1
ATOM 1958 C CA . MET A 1 259 ? 24.986 19.812 194.152 1.00 52.08 576 MET A CA 1
ATOM 1959 C C . MET A 1 259 ? 25.562 19.092 192.924 1.00 52.99 576 MET A C 1
ATOM 1960 O O . MET A 1 259 ? 24.869 19.080 191.898 1.00 55.52 576 MET A O 1
ATOM 1965 N N . GLY A 1 260 ? 26.763 18.500 193.024 1.00 53.19 577 GLY A N 1
ATOM 1966 C CA . GLY A 1 260 ? 27.387 17.692 191.951 1.00 50.79 577 GLY A CA 1
ATOM 1967 C C . GLY A 1 260 ? 26.550 16.471 191.566 1.00 53.77 577 GLY A C 1
ATOM 1968 O O . GLY A 1 260 ? 25.636 16.075 192.335 1.00 47.02 577 GLY A O 1
ATOM 1969 N N . GLU A 1 261 ? 26.848 15.862 190.417 1.00 51.81 578 GLU A N 1
ATOM 1970 C CA . GLU A 1 261 ? 26.011 14.775 189.847 1.00 57.82 578 GLU A CA 1
ATOM 1971 C C . GLU A 1 261 ? 25.982 13.577 190.810 1.00 56.52 578 GLU A C 1
ATOM 1972 O O . GLU A 1 261 ? 24.896 13.021 191.034 1.00 53.32 578 GLU A O 1
ATOM 1978 N N . LYS A 1 262 ? 27.133 13.195 191.361 1.00 52.94 579 LYS A N 1
ATOM 1979 C CA . LYS A 1 262 ? 27.248 11.981 192.207 1.00 56.19 579 LYS A CA 1
ATOM 1980 C C . LYS A 1 262 ? 27.440 12.380 193.675 1.00 53.72 579 LYS A C 1
ATOM 1981 O O . LYS A 1 262 ? 28.043 11.571 194.421 1.00 47.78 579 LYS A O 1
ATOM 1987 N N . ASP A 1 263 ? 26.954 13.563 194.071 1.00 48.08 580 ASP A N 1
ATOM 1988 C CA . ASP A 1 263 ? 26.873 13.992 195.494 1.00 47.32 580 ASP A CA 1
ATOM 1989 C C . ASP A 1 263 ? 25.516 13.459 195.991 1.00 46.67 580 ASP A C 1
ATOM 1990 O O . ASP A 1 263 ? 24.514 14.110 195.670 1.00 51.90 580 ASP A O 1
ATOM 1995 N N . TYR A 1 264 ? 25.457 12.303 196.682 1.00 43.74 581 TYR A N 1
ATOM 1996 C CA . TYR A 1 264 ? 24.183 11.588 197.021 1.00 41.91 581 TYR A CA 1
ATOM 1997 C C . TYR A 1 264 ? 23.796 11.618 198.514 1.00 37.21 581 TYR A C 1
ATOM 1998 O O . TYR A 1 264 ? 22.753 11.063 198.878 1.00 37.18 581 TYR A O 1
ATOM 2007 N N . LEU A 1 265 ? 24.606 12.177 199.393 1.00 39.88 582 LEU A N 1
ATOM 2008 C CA . LEU A 1 265 ? 24.389 11.949 200.843 1.00 37.35 582 LEU A CA 1
ATOM 2009 C C . LEU A 1 265 ? 23.018 12.472 201.296 1.00 30.97 582 LEU A C 1
ATOM 2010 O O . LEU A 1 265 ? 22.365 11.754 202.059 1.00 25.26 582 LEU A O 1
ATOM 2015 N N . LYS A 1 266 ? 22.621 13.668 200.858 1.00 31.08 583 LYS A N 1
ATOM 2016 C CA . LYS A 1 266 ? 21.345 14.316 201.275 1.00 31.28 583 LYS A CA 1
ATOM 2017 C C . LYS A 1 266 ? 20.160 13.413 200.884 1.00 31.54 583 LYS A C 1
ATOM 2018 O O . LYS A 1 266 ? 19.315 13.194 201.733 1.00 28.48 583 LYS A O 1
ATOM 2024 N N . GLN A 1 267 ? 20.125 12.869 199.660 1.00 34.80 584 GLN A N 1
ATOM 2025 C CA . GLN A 1 267 ? 19.028 11.970 199.193 1.00 36.90 584 GLN A CA 1
ATOM 2026 C C . GLN A 1 267 ? 18.959 10.768 200.135 1.00 33.31 584 GLN A C 1
ATOM 2027 O O . GLN A 1 267 ? 17.875 10.404 200.580 1.00 36.48 584 GLN A O 1
ATOM 2033 N N . VAL A 1 268 ? 20.106 10.169 200.431 1.00 32.95 585 VAL A N 1
ATOM 2034 C CA . VAL A 1 268 ? 20.168 8.918 201.236 1.00 33.36 585 VAL A CA 1
ATOM 2035 C C . VAL A 1 268 ? 19.680 9.215 202.657 1.00 31.73 585 VAL A C 1
ATOM 2036 O O . VAL A 1 268 ? 18.899 8.426 203.193 1.00 37.06 585 VAL A O 1
ATOM 2040 N N . LEU A 1 269 ? 20.150 10.308 203.257 1.00 32.30 586 LEU A N 1
ATOM 2041 C CA . LEU A 1 269 ? 19.745 10.705 204.634 1.00 33.27 586 LEU A CA 1
ATOM 2042 C C . LEU A 1 269 ? 18.230 10.914 204.679 1.00 32.04 586 LEU A C 1
ATOM 2043 O O . LEU A 1 269 ? 17.615 10.547 205.671 1.00 30.96 586 LEU A O 1
ATOM 2048 N N . ASP A 1 270 ? 17.644 11.487 203.641 1.00 29.59 587 ASP A N 1
ATOM 2049 C CA . ASP A 1 270 ? 16.203 11.849 203.701 1.00 36.01 587 ASP A CA 1
ATOM 2050 C C . ASP A 1 270 ? 15.344 10.636 203.312 1.00 36.68 587 ASP A C 1
ATOM 2051 O O . ASP A 1 270 ? 14.540 10.205 204.135 1.00 40.74 587 ASP A O 1
ATOM 2056 N N . ILE A 1 271 ? 15.516 10.112 202.097 1.00 42.53 588 ILE A N 1
ATOM 2057 C CA . ILE A 1 271 ? 14.609 9.084 201.493 1.00 43.81 588 ILE A CA 1
ATOM 2058 C C . ILE A 1 271 ? 14.890 7.693 202.081 1.00 41.92 588 ILE A C 1
ATOM 2059 O O . ILE A 1 271 ? 13.941 7.033 202.472 1.00 42.66 588 ILE A O 1
ATOM 2064 N N . ASP A 1 272 ? 16.152 7.254 202.111 1.00 42.84 589 ASP A N 1
ATOM 2065 C CA . ASP A 1 272 ? 16.531 5.883 202.551 1.00 42.78 589 ASP A CA 1
ATOM 2066 C C . ASP A 1 272 ? 16.561 5.807 204.076 1.00 42.75 589 ASP A C 1
ATOM 2067 O O . ASP A 1 272 ? 15.886 4.933 204.633 1.00 45.96 589 ASP A O 1
ATOM 2072 N N . LEU A 1 273 ? 17.310 6.695 204.741 1.00 42.72 590 LEU A N 1
ATOM 2073 C CA . LEU A 1 273 ? 17.522 6.620 206.211 1.00 36.80 590 LEU A CA 1
ATOM 2074 C C . LEU A 1 273 ? 16.347 7.237 206.978 1.00 34.70 590 LEU A C 1
ATOM 2075 O O . LEU A 1 273 ? 16.209 6.886 208.139 1.00 37.44 590 LEU A O 1
ATOM 2080 N N . HIS A 1 274 ? 15.549 8.128 206.372 1.00 35.98 591 HIS A N 1
ATOM 2081 C CA . HIS A 1 274 ? 14.375 8.827 206.976 1.00 36.80 591 HIS A CA 1
ATOM 2082 C C . HIS A 1 274 ? 14.811 9.730 208.134 1.00 34.28 591 HIS A C 1
ATOM 2083 O O . HIS A 1 274 ? 14.062 9.864 209.123 1.00 35.12 591 HIS A O 1
ATOM 2090 N N . ALA A 1 275 ? 15.982 10.344 208.000 1.00 32.85 592 ALA A N 1
ATOM 2091 C CA . ALA A 1 275 ? 16.510 11.308 208.981 1.00 29.87 592 ALA A CA 1
ATOM 2092 C C . ALA A 1 275 ? 15.902 12.668 208.686 1.00 27.08 592 ALA A C 1
ATOM 2093 O O . ALA A 1 275 ? 15.524 12.902 207.535 1.00 26.44 592 ALA A O 1
ATOM 2095 N N . GLN A 1 276 ? 15.880 13.530 209.686 1.00 26.36 593 GLN A N 1
ATOM 2096 C CA . GLN A 1 276 ? 15.455 14.935 209.570 1.00 27.10 593 GLN A CA 1
ATOM 2097 C C . GLN A 1 276 ? 16.697 15.795 209.345 1.00 26.64 593 GLN A C 1
ATOM 2098 O O . GLN A 1 276 ? 17.463 15.964 210.264 1.00 22.97 593 GLN A O 1
ATOM 2104 N N . ILE A 1 277 ? 16.845 16.329 208.143 1.00 28.64 594 ILE A N 1
ATOM 2105 C CA . ILE A 1 277 ? 17.913 17.294 207.782 1.00 26.53 594 ILE A CA 1
ATOM 2106 C C . ILE A 1 277 ? 17.448 18.677 208.225 1.00 26.36 594 ILE A C 1
ATOM 2107 O O . ILE A 1 277 ? 16.440 19.163 207.712 1.00 23.96 594 ILE A O 1
ATOM 2112 N N . HIS A 1 278 ? 18.149 19.288 209.167 1.00 25.39 595 HIS A N 1
ATOM 2113 C CA . HIS A 1 278 ? 17.749 20.592 209.743 1.00 24.70 595 HIS A CA 1
ATOM 2114 C C . HIS A 1 278 ? 18.339 21.714 208.896 1.00 27.38 595 HIS A C 1
ATOM 2115 O O . HIS A 1 278 ? 17.753 22.800 208.881 1.00 24.43 595 HIS A O 1
ATOM 2122 N N . PHE A 1 279 ? 19.507 21.501 208.291 1.00 24.49 596 PHE A N 1
ATOM 2123 C CA . PHE A 1 279 ? 20.108 22.443 207.311 1.00 24.68 596 PHE A CA 1
ATOM 2124 C C . PHE A 1 279 ? 21.047 21.648 206.409 1.00 26.29 596 PHE A C 1
ATOM 2125 O O . PHE A 1 279 ? 21.638 20.616 206.837 1.00 21.13 596 PHE A O 1
ATOM 2133 N N . GLY A 1 280 ? 21.157 22.119 205.164 1.00 26.56 597 GLY A N 1
ATOM 2134 C CA . GLY A 1 280 ? 21.895 21.436 204.086 1.00 25.08 597 GLY A CA 1
ATOM 2135 C C . GLY A 1 280 ? 22.851 22.394 203.409 1.00 25.56 597 GLY A C 1
ATOM 2136 O O . GLY A 1 280 ? 23.643 21.943 202.597 1.00 23.53 597 GLY A O 1
ATOM 2137 N N . ARG A 1 281 ? 22.751 23.684 203.711 1.00 25.04 598 ARG A N 1
ATOM 2138 C CA . ARG A 1 281 ? 23.704 24.699 203.232 1.00 25.21 598 ARG A CA 1
ATOM 2139 C C . ARG A 1 281 ? 23.816 25.742 204.327 1.00 24.07 598 ARG A C 1
ATOM 2140 O O . ARG A 1 281 ? 22.820 26.038 204.998 1.00 24.98 598 ARG A O 1
ATOM 2148 N N . VAL A 1 282 ? 25.006 26.271 204.499 1.00 23.63 599 VAL A N 1
ATOM 2149 C CA . VAL A 1 282 ? 25.263 27.302 205.536 1.00 23.55 599 VAL A CA 1
ATOM 2150 C C . VAL A 1 282 ? 25.955 28.461 204.850 1.00 25.78 599 VAL A C 1
ATOM 2151 O O . VAL A 1 282 ? 26.955 28.242 204.113 1.00 26.96 599 VAL A O 1
ATOM 2155 N N . PHE A 1 283 ? 25.463 29.669 205.114 1.00 26.45 600 PHE A N 1
ATOM 2156 C CA . PHE A 1 283 ? 26.084 30.884 204.544 1.00 25.87 600 PHE A CA 1
ATOM 2157 C C . PHE A 1 283 ? 27.368 31.202 205.324 1.00 25.74 600 PHE A C 1
ATOM 2158 O O . PHE A 1 283 ? 27.370 32.024 206.257 1.00 25.32 600 PHE A O 1
ATOM 2166 N N . MET A 1 284 ? 28.460 30.541 204.946 1.00 25.16 601 MET A N 1
ATOM 2167 C CA . MET A 1 284 ? 29.745 30.577 205.681 1.00 23.66 601 MET A CA 1
ATOM 2168 C C . MET A 1 284 ? 30.871 30.226 204.712 1.00 24.14 601 MET A C 1
ATOM 2169 O O . MET A 1 284 ? 30.618 29.516 203.723 1.00 25.65 601 MET A O 1
ATOM 2174 N N . LYS A 1 285 ? 32.081 30.656 205.025 1.00 25.01 602 LYS A N 1
ATOM 2175 C CA . LYS A 1 285 ? 33.278 30.392 204.181 1.00 26.67 602 LYS A CA 1
ATOM 2176 C C . LYS A 1 285 ? 34.436 29.922 205.052 1.00 24.55 602 LYS A C 1
ATOM 2177 O O . LYS A 1 285 ? 34.838 30.649 205.969 1.00 22.74 602 LYS A O 1
ATOM 2183 N N . PRO A 1 286 ? 35.006 28.707 204.833 1.00 26.19 603 PRO A N 1
ATOM 2184 C CA . PRO A 1 286 ? 34.474 27.683 203.929 1.00 25.01 603 PRO A CA 1
ATOM 2185 C C . PRO A 1 286 ? 33.280 26.968 204.570 1.00 25.66 603 PRO A C 1
ATOM 2186 O O . PRO A 1 286 ? 32.993 27.291 205.711 1.00 28.32 603 PRO A O 1
ATOM 2190 N N . GLY A 1 287 ? 32.594 26.085 203.832 1.00 24.56 604 GLY A N 1
ATOM 2191 C CA . GLY A 1 287 ? 31.615 25.158 204.428 1.00 23.71 604 GLY A CA 1
ATOM 2192 C C . GLY A 1 287 ? 30.194 25.347 203.946 1.00 24.48 604 GLY A C 1
ATOM 2193 O O . GLY A 1 287 ? 29.315 24.833 204.600 1.00 23.42 604 GLY A O 1
ATOM 2194 N N . LEU A 1 288 ? 29.984 25.931 202.765 1.00 25.85 605 LEU A N 1
ATOM 2195 C CA . LEU A 1 288 ? 28.645 26.131 202.143 1.00 25.77 605 LEU A CA 1
ATOM 2196 C C . LEU A 1 288 ? 27.766 24.880 202.252 1.00 23.28 605 LEU A C 1
ATOM 2197 O O . LEU A 1 288 ? 26.615 25.014 202.601 1.00 24.82 605 LEU A O 1
ATOM 2202 N N . PRO A 1 289 ? 28.208 23.652 201.900 1.00 21.27 606 PRO A N 1
ATOM 2203 C CA . PRO A 1 289 ? 27.298 22.513 201.867 1.00 22.76 606 PRO A CA 1
ATOM 2204 C C . PRO A 1 289 ? 27.096 21.746 203.182 1.00 22.41 606 PRO A C 1
ATOM 2205 O O . PRO A 1 289 ? 26.503 20.684 203.133 1.00 23.53 606 PRO A O 1
ATOM 2209 N N . THR A 1 290 ? 27.553 22.285 204.312 1.00 22.44 607 THR A N 1
ATOM 2210 C CA . THR A 1 290 ? 27.521 21.567 205.615 1.00 21.61 607 THR A CA 1
ATOM 2211 C C . THR A 1 290 ? 26.083 21.152 205.930 1.00 22.50 607 THR A C 1
ATOM 2212 O O . THR A 1 290 ? 25.158 21.954 205.742 1.00 23.24 607 THR A O 1
ATOM 2216 N N . THR A 1 291 ? 25.907 19.912 206.360 1.00 19.80 608 THR A N 1
ATOM 2217 C CA . THR A 1 291 ? 24.597 19.296 206.539 1.00 20.10 608 THR A CA 1
ATOM 2218 C C . THR A 1 291 ? 24.514 18.710 207.948 1.00 21.39 608 THR A C 1
ATOM 2219 O O . THR A 1 291 ? 25.432 17.985 208.376 1.00 22.53 608 THR A O 1
ATOM 2223 N N . PHE A 1 292 ? 23.418 18.997 208.634 1.00 20.19 609 PHE A N 1
ATOM 2224 C CA . PHE A 1 292 ? 23.134 18.491 209.999 1.00 19.59 609 PHE A CA 1
ATOM 2225 C C . PHE A 1 292 ? 21.786 17.785 209.975 1.00 20.95 609 PHE A C 1
ATOM 2226 O O . PHE A 1 292 ? 20.784 18.377 209.471 1.00 21.87 609 PHE A O 1
ATOM 2234 N N . ALA A 1 293 ? 21.772 16.564 210.496 1.00 20.39 610 ALA A N 1
ATOM 2235 C CA . ALA A 1 293 ? 20.579 15.708 210.526 1.00 21.63 610 ALA A CA 1
ATOM 2236 C C . ALA A 1 293 ? 20.477 15.027 211.887 1.00 22.10 610 ALA A C 1
ATOM 2237 O O . ALA A 1 293 ? 21.513 14.807 212.575 1.00 19.98 610 ALA A O 1
ATOM 2239 N N . THR A 1 294 ? 19.246 14.724 212.272 1.00 22.42 611 THR A N 1
ATOM 2240 C CA . THR A 1 294 ? 18.938 13.902 213.464 1.00 22.95 611 THR A CA 1
ATOM 2241 C C . THR A 1 294 ? 18.078 12.722 213.037 1.00 23.95 611 THR A C 1
ATOM 2242 O O . THR A 1 294 ? 17.350 12.810 211.998 1.00 24.91 611 THR A O 1
ATOM 2246 N N . LEU A 1 295 ? 18.210 11.626 213.777 1.00 21.30 612 LEU A N 1
ATOM 2247 C CA . LEU A 1 295 ? 17.439 10.410 213.505 1.00 24.23 612 LEU A CA 1
ATOM 2248 C C . LEU A 1 295 ? 17.016 9.842 214.845 1.00 26.31 612 LEU A C 1
ATOM 2249 O O . LEU A 1 295 ? 17.893 9.569 215.702 1.00 25.63 612 LEU A O 1
ATOM 2254 N N . ASP A 1 296 ? 15.709 9.777 215.058 1.00 25.92 613 ASP A N 1
ATOM 2255 C CA . ASP A 1 296 ? 15.167 9.296 216.345 1.00 28.83 613 ASP A CA 1
ATOM 2256 C C . ASP A 1 296 ? 14.786 7.845 216.101 1.00 30.81 613 ASP A C 1
ATOM 2257 O O . ASP A 1 296 ? 14.019 7.573 215.161 1.00 29.74 613 ASP A O 1
ATOM 2262 N N . ILE A 1 297 ? 15.383 6.951 216.867 1.00 36.70 614 ILE A N 1
ATOM 2263 C CA . ILE A 1 297 ? 15.047 5.505 216.825 1.00 40.19 614 ILE A CA 1
ATOM 2264 C C . ILE A 1 297 ? 14.766 5.040 218.244 1.00 46.97 614 ILE A C 1
ATOM 2265 O O . ILE A 1 297 ? 15.726 4.996 219.023 1.00 48.91 614 ILE A O 1
ATOM 2270 N N . ASP A 1 298 ? 13.517 4.673 218.538 1.00 51.02 615 ASP A N 1
ATOM 2271 C CA . ASP A 1 298 ? 13.154 4.043 219.837 1.00 60.30 615 ASP A CA 1
ATOM 2272 C C . ASP A 1 298 ? 13.628 4.984 220.957 1.00 52.84 615 ASP A C 1
ATOM 2273 O O . ASP A 1 298 ? 14.391 4.556 221.842 1.00 55.40 615 ASP A O 1
ATOM 2278 N N . GLY A 1 299 ? 13.237 6.254 220.858 1.00 50.94 616 GLY A N 1
ATOM 2279 C CA . GLY A 1 299 ? 13.509 7.296 221.862 1.00 48.30 616 GLY A CA 1
ATOM 2280 C C . GLY A 1 299 ? 14.992 7.552 222.026 1.00 43.73 616 GLY A C 1
ATOM 2281 O O . GLY A 1 299 ? 15.343 8.175 223.038 1.00 49.03 616 GLY A O 1
ATOM 2282 N N . VAL A 1 300 ? 15.833 7.155 221.058 1.00 35.95 617 VAL A N 1
ATOM 2283 C CA . VAL A 1 300 ? 17.268 7.567 221.048 1.00 31.10 617 VAL A CA 1
ATOM 2284 C C . VAL A 1 300 ? 17.494 8.516 219.875 1.00 26.37 617 VAL A C 1
ATOM 2285 O O . VAL A 1 300 ? 17.146 8.142 218.719 1.00 24.61 617 VAL A O 1
ATOM 2289 N N . ARG A 1 301 ? 18.122 9.662 220.132 1.00 23.98 618 ARG A N 1
ATOM 2290 C CA . ARG A 1 301 ? 18.450 10.611 219.035 1.00 23.36 618 ARG A CA 1
ATOM 2291 C C . ARG A 1 301 ? 19.896 10.393 218.564 1.00 19.70 618 ARG A C 1
ATOM 2292 O O . ARG A 1 301 ? 20.798 10.756 219.299 1.00 21.04 618 ARG A O 1
ATOM 2300 N N . LYS A 1 302 ? 20.082 9.950 217.326 1.00 23.04 619 LYS A N 1
ATOM 2301 C CA . LYS A 1 302 ? 21.408 9.887 216.649 1.00 20.55 619 LYS A CA 1
ATOM 2302 C C . LYS A 1 302 ? 21.669 11.243 215.985 1.00 20.59 619 LYS A C 1
ATOM 2303 O O . LYS A 1 302 ? 20.728 11.847 215.405 1.00 20.43 619 LYS A O 1
ATOM 2309 N N . ILE A 1 303 ? 22.912 11.707 215.998 1.00 19.61 620 ILE A N 1
ATOM 2310 C CA A ILE A 1 303 ? 23.195 12.957 215.248 0.60 19.17 620 ILE A CA 1
ATOM 2311 C CA B ILE A 1 303 ? 23.355 12.989 215.382 0.40 18.05 620 ILE A CA 1
ATOM 2312 C C . ILE A 1 303 ? 24.204 12.669 214.141 1.00 19.19 620 ILE A C 1
ATOM 2313 O O . ILE A 1 303 ? 25.154 11.860 214.318 1.00 18.62 620 ILE A O 1
ATOM 2322 N N . ILE A 1 304 ? 23.933 13.307 213.005 1.00 18.76 621 ILE A N 1
ATOM 2323 C CA . ILE A 1 304 ? 24.695 13.090 211.751 1.00 19.26 621 ILE A CA 1
ATOM 2324 C C . ILE A 1 304 ? 25.165 14.433 211.248 1.00 19.93 621 ILE A C 1
ATOM 2325 O O . ILE A 1 304 ? 24.341 15.364 211.119 1.00 19.76 621 ILE A O 1
ATOM 2330 N N . PHE A 1 305 ? 26.479 14.539 211.060 1.00 19.24 622 PHE A N 1
ATOM 2331 C CA . PHE A 1 305 ? 27.100 15.703 210.412 1.00 20.82 622 PHE A CA 1
ATOM 2332 C C . PHE A 1 305 ? 27.651 15.225 209.090 1.00 21.32 622 PHE A C 1
ATOM 2333 O O . PHE A 1 305 ? 28.497 14.334 209.089 1.00 20.86 622 PHE A O 1
ATOM 2341 N N . ALA A 1 306 ? 27.118 15.750 208.001 1.00 19.77 623 ALA A N 1
ATOM 2342 C CA . ALA A 1 306 ? 27.658 15.455 206.664 1.00 19.77 623 ALA A CA 1
ATOM 2343 C C . ALA A 1 306 ? 28.487 16.661 206.265 1.00 18.53 623 ALA A C 1
ATOM 2344 O O . ALA A 1 306 ? 27.903 17.682 205.809 1.00 18.06 623 ALA A O 1
ATOM 2346 N N . LEU A 1 307 ? 29.785 16.591 206.518 1.00 16.59 624 LEU A N 1
ATOM 2347 C CA . LEU A 1 307 ? 30.666 17.743 206.279 1.00 17.54 624 LEU A CA 1
ATOM 2348 C C . LEU A 1 307 ? 31.104 17.752 204.817 1.00 17.62 624 LEU A C 1
ATOM 2349 O O . LEU A 1 307 ? 31.040 16.746 204.092 1.00 18.77 624 LEU A O 1
ATOM 2354 N N . PRO A 1 308 ? 31.576 18.915 204.347 1.00 18.51 625 PRO A N 1
ATOM 2355 C CA . PRO A 1 308 ? 32.070 19.034 202.982 1.00 19.86 625 PRO A CA 1
ATOM 2356 C C . PRO A 1 308 ? 33.363 18.239 202.775 1.00 19.01 625 PRO A C 1
ATOM 2357 O O . PRO A 1 308 ? 34.100 17.962 203.715 1.00 18.02 625 PRO A O 1
ATOM 2361 N N . GLY A 1 309 ? 33.604 17.890 201.517 1.00 20.93 626 GLY A N 1
ATOM 2362 C CA . GLY A 1 309 ? 34.747 17.045 201.142 1.00 21.83 626 GLY A CA 1
ATOM 2363 C C . GLY A 1 309 ? 36.057 17.795 201.194 1.00 21.64 626 GLY A C 1
ATOM 2364 O O . GLY A 1 309 ? 37.074 17.162 201.567 1.00 22.10 626 GLY A O 1
ATOM 2365 N N . ASN A 1 310 ? 36.066 19.088 200.861 1.00 20.05 627 ASN A N 1
ATOM 2366 C CA . ASN A 1 310 ? 37.319 19.880 200.882 1.00 21.50 627 ASN A CA 1
ATOM 2367 C C . ASN A 1 310 ? 37.959 19.728 202.259 1.00 21.53 627 ASN A C 1
ATOM 2368 O O . ASN A 1 310 ? 37.311 19.994 203.261 1.00 20.96 627 ASN A O 1
ATOM 2373 N N . PRO A 1 311 ? 39.228 19.259 202.353 1.00 21.83 628 PRO A N 1
ATOM 2374 C CA . PRO A 1 311 ? 39.882 19.028 203.641 1.00 22.01 628 PRO A CA 1
ATOM 2375 C C . PRO A 1 311 ? 39.884 20.236 204.577 1.00 20.61 628 PRO A C 1
ATOM 2376 O O . PRO A 1 311 ? 39.725 20.080 205.746 1.00 19.24 628 PRO A O 1
ATOM 2380 N N . VAL A 1 312 ? 40.090 21.422 204.041 1.00 20.76 629 VAL A N 1
ATOM 2381 C CA . VAL A 1 312 ? 40.105 22.620 204.903 1.00 21.87 629 VAL A CA 1
ATOM 2382 C C . VAL A 1 312 ? 38.677 22.837 205.426 1.00 20.55 629 VAL A C 1
ATOM 2383 O O . VAL A 1 312 ? 38.521 22.994 206.631 1.00 19.72 629 VAL A O 1
ATOM 2387 N N . SER A 1 313 ? 37.667 22.772 204.561 1.00 20.14 630 SER A N 1
ATOM 2388 C CA . SER A 1 313 ? 36.253 22.889 204.987 1.00 20.64 630 SER A CA 1
ATOM 2389 C C . SER A 1 313 ? 35.925 21.862 206.070 1.00 19.42 630 SER A C 1
ATOM 2390 O O . SER A 1 313 ? 35.266 22.243 207.061 1.00 18.37 630 SER A O 1
ATOM 2393 N N . ALA A 1 314 ? 36.307 20.602 205.859 1.00 19.26 631 ALA A N 1
ATOM 2394 C CA . ALA A 1 314 ? 35.938 19.488 206.767 1.00 18.67 631 ALA A CA 1
ATOM 2395 C C . ALA A 1 314 ? 36.464 19.772 208.183 1.00 18.49 631 ALA A C 1
ATOM 2396 O O . ALA A 1 314 ? 35.667 19.619 209.160 1.00 20.90 631 ALA A O 1
ATOM 2398 N N . VAL A 1 315 ? 37.727 20.178 208.332 1.00 18.86 632 VAL A N 1
ATOM 2399 C CA . VAL A 1 315 ? 38.308 20.406 209.699 1.00 18.65 632 VAL A CA 1
ATOM 2400 C C . VAL A 1 315 ? 37.725 21.686 210.318 1.00 18.66 632 VAL A C 1
ATOM 2401 O O . VAL A 1 315 ? 37.505 21.751 211.555 1.00 18.78 632 VAL A O 1
ATOM 2405 N N . VAL A 1 316 ? 37.475 22.711 209.513 1.00 17.50 633 VAL A N 1
ATOM 2406 C CA . VAL A 1 316 ? 36.955 23.987 210.049 1.00 18.62 633 VAL A CA 1
ATOM 2407 C C . VAL A 1 316 ? 35.529 23.745 210.564 1.00 19.08 633 VAL A C 1
ATOM 2408 O O . VAL A 1 316 ? 35.238 24.125 211.710 1.00 16.48 633 VAL A O 1
ATOM 2412 N N . THR A 1 317 ? 34.686 23.093 209.761 1.00 18.23 634 THR A N 1
ATOM 2413 C CA . THR A 1 317 ? 33.271 22.855 210.142 1.00 18.66 634 THR A CA 1
ATOM 2414 C C . THR A 1 317 ? 33.217 21.854 211.299 1.00 17.43 634 THR A C 1
ATOM 2415 O O . THR A 1 317 ? 32.309 21.969 212.109 1.00 18.34 634 THR A O 1
ATOM 2419 N N . CYS A 1 318 ? 34.131 20.882 211.361 1.00 17.25 635 CYS A N 1
ATOM 2420 C CA . CYS A 1 318 ? 34.202 19.927 212.492 1.00 15.38 635 CYS A CA 1
ATOM 2421 C C . CYS A 1 318 ? 34.409 20.727 213.789 1.00 17.00 635 CYS A C 1
ATOM 2422 O O . CYS A 1 318 ? 33.707 20.459 214.749 1.00 17.23 635 CYS A O 1
ATOM 2425 N N . ASN A 1 319 ? 35.294 21.741 213.771 1.00 17.00 636 ASN A N 1
ATOM 2426 C CA . ASN A 1 319 ? 35.628 22.582 214.942 1.00 17.85 636 ASN A CA 1
ATOM 2427 C C . ASN A 1 319 ? 34.419 23.465 215.307 1.00 17.75 636 ASN A C 1
ATOM 2428 O O . ASN A 1 319 ? 34.113 23.579 216.505 1.00 17.26 636 ASN A O 1
ATOM 2433 N N . LEU A 1 320 ? 33.747 24.055 214.320 1.00 16.92 637 LEU A N 1
ATOM 2434 C CA . LEU A 1 320 ? 32.600 24.970 214.571 1.00 18.78 637 LEU A CA 1
ATOM 2435 C C 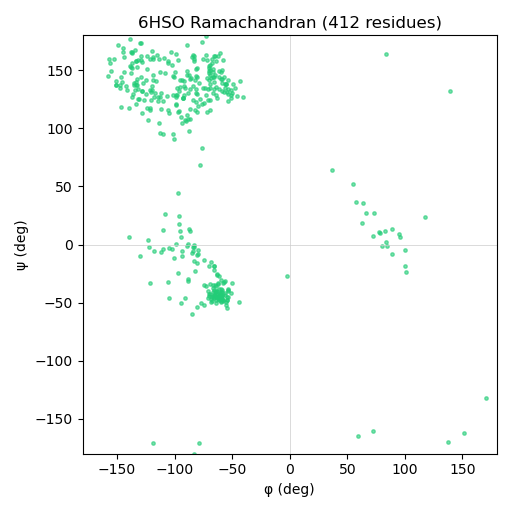. LEU A 1 320 ? 31.347 24.227 215.083 1.00 18.04 637 LEU A C 1
ATOM 2436 O O . LEU A 1 320 ? 30.714 24.732 215.995 1.00 18.55 637 LEU A O 1
ATOM 2441 N N . PHE A 1 321 ? 30.960 23.114 214.471 1.00 17.85 638 PHE A N 1
ATOM 2442 C CA . PHE A 1 321 ? 29.646 22.462 214.698 1.00 18.75 638 PHE A CA 1
ATOM 2443 C C . PHE A 1 321 ? 29.808 21.214 215.551 1.00 19.98 638 PHE A C 1
ATOM 2444 O O . PHE A 1 321 ? 28.977 20.991 216.470 1.00 19.04 638 PHE A O 1
ATOM 2452 N N . VAL A 1 322 ? 30.797 20.374 215.218 1.00 20.17 639 VAL A N 1
ATOM 2453 C CA . VAL A 1 322 ? 30.827 19.007 215.780 1.00 18.75 639 VAL A CA 1
ATOM 2454 C C . VAL A 1 322 ? 31.276 19.075 217.248 1.00 18.76 639 VAL A C 1
ATOM 2455 O O . VAL A 1 322 ? 30.580 18.476 218.104 1.00 17.98 639 VAL A O 1
ATOM 2459 N N . VAL A 1 323 ? 32.397 19.737 217.532 1.00 18.19 640 VAL A N 1
ATOM 2460 C CA . VAL A 1 323 ? 32.997 19.698 218.882 1.00 19.84 640 VAL A CA 1
ATOM 2461 C C . VAL A 1 323 ? 32.006 20.263 219.918 1.00 18.83 640 VAL A C 1
ATOM 2462 O O . VAL A 1 323 ? 31.826 19.686 220.997 1.00 15.04 640 VAL A O 1
ATOM 2466 N N . PRO A 1 324 ? 31.334 21.413 219.683 1.00 19.39 641 PRO A N 1
ATOM 2467 C CA . PRO A 1 324 ? 30.321 21.882 220.631 1.00 19.01 641 PRO A CA 1
ATOM 2468 C C . PRO A 1 324 ? 29.174 20.901 220.868 1.00 18.71 641 PRO A C 1
ATOM 2469 O O . PRO A 1 324 ? 28.773 20.727 221.978 1.00 18.29 641 PRO A O 1
ATOM 2473 N N . ALA A 1 325 ? 28.719 20.227 219.822 1.00 16.82 642 ALA A N 1
ATOM 2474 C CA . ALA A 1 325 ? 27.682 19.192 219.984 1.00 17.39 642 ALA A CA 1
ATOM 2475 C C . ALA A 1 325 ? 28.194 18.094 220.924 1.00 17.64 642 ALA A C 1
ATOM 2476 O O . ALA A 1 325 ? 27.461 17.628 221.806 1.00 15.55 642 ALA A O 1
ATOM 2478 N N . LEU A 1 326 ? 29.415 17.626 220.709 1.00 16.99 643 LEU A N 1
ATOM 2479 C CA . LEU A 1 326 ? 29.952 16.521 221.521 1.00 17.62 643 LEU A CA 1
ATOM 2480 C C . LEU A 1 326 ? 30.066 16.978 222.982 1.00 16.23 643 LEU A C 1
ATOM 2481 O O . LEU A 1 326 ? 29.797 16.157 223.886 1.00 16.26 643 LEU A O 1
ATOM 2486 N N . ARG A 1 327 ? 30.409 18.246 223.200 1.00 17.12 644 ARG A N 1
ATOM 2487 C CA . ARG A 1 327 ? 30.531 18.827 224.558 1.00 18.01 644 ARG A CA 1
ATOM 2488 C C . ARG A 1 327 ? 29.163 18.791 225.237 1.00 17.44 644 ARG A C 1
ATOM 2489 O O . ARG A 1 327 ? 29.079 18.420 226.406 1.00 16.76 644 ARG A O 1
ATOM 2497 N N . LYS A 1 328 ? 28.134 19.134 224.496 1.00 18.36 645 LYS A N 1
ATOM 2498 C CA . LYS A 1 328 ? 26.759 19.069 225.013 1.00 18.40 645 LYS A CA 1
ATOM 2499 C C . LYS A 1 328 ? 26.430 17.613 225.349 1.00 17.76 645 LYS A C 1
ATOM 2500 O O . LYS A 1 328 ? 25.923 17.355 226.457 1.00 16.44 645 LYS A O 1
ATOM 2506 N N . MET A 1 329 ? 26.730 16.673 224.444 1.00 17.87 646 MET A N 1
ATOM 2507 C CA . MET A 1 329 ? 26.344 15.258 224.659 1.00 17.68 646 MET A CA 1
ATOM 2508 C C . MET A 1 329 ? 27.045 14.699 225.910 1.00 17.83 646 MET A C 1
ATOM 2509 O O . MET A 1 329 ? 26.422 13.914 226.602 1.00 17.60 646 MET A O 1
ATOM 2514 N N . GLN A 1 330 ? 28.276 15.114 226.215 1.00 16.85 647 GLN A N 1
ATOM 2515 C CA . GLN A 1 330 ? 28.988 14.598 227.393 1.00 17.04 647 GLN A CA 1
ATOM 2516 C C . GLN A 1 330 ? 28.655 15.415 228.648 1.00 16.53 647 GLN A C 1
ATOM 2517 O O . GLN A 1 330 ? 29.308 15.165 229.680 1.00 18.21 647 GLN A O 1
ATOM 2523 N N . GLY A 1 331 ? 27.626 16.246 228.619 1.00 15.87 648 GLY A N 1
ATOM 2524 C CA . GLY A 1 331 ? 27.014 16.813 229.835 1.00 16.44 648 GLY A CA 1
ATOM 2525 C C . GLY A 1 331 ? 27.528 18.190 230.196 1.00 17.15 648 GLY A C 1
ATOM 2526 O O . GLY A 1 331 ? 27.099 18.713 231.217 1.00 18.81 648 GLY A O 1
ATOM 2527 N N . ILE A 1 332 ? 28.357 18.811 229.365 1.00 17.87 649 ILE A N 1
ATOM 2528 C CA . ILE A 1 332 ? 28.892 20.156 229.694 1.00 18.08 649 ILE A CA 1
ATOM 2529 C C . ILE A 1 332 ? 27.742 21.165 229.558 1.00 19.35 649 ILE A C 1
ATOM 2530 O O . ILE A 1 332 ? 27.083 21.223 228.520 1.00 17.54 649 ILE A O 1
ATOM 2535 N N . LEU A 1 333 ? 27.489 21.900 230.630 1.00 20.86 650 LEU A N 1
ATOM 2536 C CA . LEU A 1 333 ? 26.257 22.705 230.754 1.00 23.34 650 LEU A CA 1
ATOM 2537 C C . LEU A 1 333 ? 26.273 23.832 229.716 1.00 22.18 650 LEU A C 1
ATOM 2538 O O . LEU A 1 333 ? 25.248 24.074 229.091 1.00 20.89 650 LEU A O 1
ATOM 2543 N N . ASP A 1 334 ? 27.405 24.499 229.577 1.00 22.37 651 ASP A N 1
ATOM 2544 C CA . ASP A 1 334 ? 27.589 25.529 228.534 1.00 24.43 651 ASP A CA 1
ATOM 2545 C C . ASP A 1 334 ? 28.611 25.002 227.537 1.00 23.02 651 ASP A C 1
ATOM 2546 O O . ASP A 1 334 ? 29.806 25.114 227.755 1.00 22.31 651 ASP A O 1
ATOM 2551 N N . PRO A 1 335 ? 28.172 24.395 226.427 1.00 24.57 652 PRO A N 1
ATOM 2552 C CA . PRO A 1 335 ? 29.105 23.722 225.519 1.00 23.56 652 PRO A CA 1
ATOM 2553 C C . PRO A 1 335 ? 29.801 24.633 224.508 1.00 24.54 652 PRO A C 1
ATOM 2554 O O . PRO A 1 335 ? 30.546 24.149 223.683 1.00 26.58 652 PRO A O 1
ATOM 2558 N N . ARG A 1 336 ? 29.483 25.915 224.559 1.00 25.25 653 ARG A N 1
ATOM 2559 C CA . ARG A 1 336 ? 30.012 26.925 223.625 1.00 28.75 653 ARG A CA 1
ATOM 2560 C C . ARG A 1 336 ? 31.524 27.004 223.762 1.00 26.54 653 ARG A C 1
ATOM 2561 O O . ARG A 1 336 ? 32.090 26.791 224.829 1.00 24.21 653 ARG A O 1
ATOM 2569 N N . PRO A 1 337 ? 32.226 27.233 222.635 1.00 25.79 654 PRO A N 1
ATOM 2570 C CA . PRO A 1 337 ? 33.672 27.295 222.651 1.00 25.54 654 PRO A CA 1
ATOM 2571 C C . PRO A 1 337 ? 34.106 28.598 223.318 1.00 24.13 654 PRO A C 1
ATOM 2572 O O . PRO A 1 337 ? 33.300 29.500 223.457 1.00 23.81 654 PRO A O 1
ATOM 2576 N N . THR A 1 338 ? 35.354 28.648 223.726 1.00 23.38 655 THR A N 1
ATOM 2577 C CA . THR A 1 338 ? 35.947 29.870 224.293 1.00 24.69 655 THR A CA 1
ATOM 2578 C C . THR A 1 338 ? 36.368 30.762 223.136 1.00 24.64 655 THR A C 1
ATOM 2579 O O . THR A 1 338 ? 37.020 30.298 222.211 1.00 22.37 655 THR A O 1
ATOM 2583 N N . ILE A 1 339 ? 35.980 32.019 223.197 1.00 25.33 656 ILE A N 1
ATOM 2584 C CA . ILE A 1 339 ? 36.306 33.002 222.136 1.00 25.50 656 ILE A CA 1
ATOM 2585 C C . ILE A 1 339 ? 37.160 34.093 222.776 1.00 26.91 656 ILE A C 1
ATOM 2586 O O . ILE A 1 339 ? 36.782 34.637 223.843 1.00 26.97 656 ILE A O 1
ATOM 2591 N N . ILE A 1 340 ? 38.317 34.372 222.186 1.00 25.05 657 ILE A N 1
ATOM 2592 C CA . ILE A 1 340 ? 39.220 35.396 222.764 1.00 27.08 657 ILE A CA 1
ATOM 2593 C C . ILE A 1 340 ? 39.430 36.512 221.740 1.00 29.87 657 ILE A C 1
ATOM 2594 O O . ILE A 1 340 ? 39.051 36.357 220.540 1.00 31.39 657 ILE A O 1
ATOM 2599 N N . LYS A 1 341 ? 39.991 37.621 222.218 1.00 29.74 658 LYS A N 1
ATOM 2600 C CA . LYS A 1 341 ? 40.361 38.774 221.363 1.00 28.05 658 LYS A CA 1
ATOM 2601 C C . LYS A 1 341 ? 41.848 38.668 221.034 1.00 25.98 658 LYS A C 1
ATOM 2602 O O . LYS A 1 341 ? 42.645 38.470 221.957 1.00 28.80 658 LYS A O 1
ATOM 2608 N N . ALA A 1 342 ? 42.188 38.757 219.761 1.00 23.17 659 ALA A N 1
ATOM 2609 C CA . ALA A 1 342 ? 43.584 38.767 219.274 1.00 26.51 659 ALA A CA 1
ATOM 2610 C C . ALA A 1 342 ? 43.759 39.873 218.226 1.00 26.93 659 ALA A C 1
ATOM 2611 O O . ALA A 1 342 ? 42.749 40.326 217.666 1.00 27.58 659 ALA A O 1
ATOM 2613 N N . ARG A 1 343 ? 45.011 40.173 217.890 1.00 28.38 660 ARG A N 1
ATOM 2614 C CA A ARG A 1 343 ? 45.380 41.155 216.838 0.47 29.83 660 ARG A CA 1
ATOM 2615 C CA B ARG A 1 343 ? 45.373 41.161 216.840 0.53 30.34 660 ARG A CA 1
ATOM 2616 C C . ARG A 1 343 ? 45.738 40.423 215.547 1.00 30.19 660 ARG A C 1
ATOM 2617 O O . ARG A 1 343 ? 46.580 39.470 215.597 1.00 31.32 660 ARG A O 1
ATOM 2632 N N . LEU A 1 344 ? 45.139 40.839 214.436 1.00 29.11 661 LEU A N 1
ATOM 2633 C CA . LEU A 1 344 ? 45.485 40.310 213.100 1.00 30.53 661 LEU A CA 1
ATOM 2634 C C . LEU A 1 344 ? 46.955 40.561 212.816 1.00 35.24 661 LEU A C 1
ATOM 2635 O O . LEU A 1 344 ? 47.409 41.724 212.949 1.00 38.27 661 LEU A O 1
ATOM 2640 N N . SER A 1 345 ? 47.652 39.532 212.364 1.00 36.69 662 SER A N 1
ATOM 2641 C CA . SER A 1 345 ? 49.078 39.640 211.966 1.00 43.46 662 SER A CA 1
ATOM 2642 C C . SER A 1 345 ? 49.189 40.167 210.532 1.00 44.03 662 SER A C 1
ATOM 2643 O O . SER A 1 345 ? 50.287 40.524 210.152 1.00 46.39 662 SER A O 1
ATOM 2646 N N . CYS A 1 346 ? 48.097 40.174 209.765 1.00 46.69 663 CYS A N 1
ATOM 2647 C CA . CYS A 1 346 ? 48.093 40.456 208.305 1.00 48.95 663 CYS A CA 1
ATOM 2648 C C . CYS A 1 346 ? 46.763 41.079 207.877 1.00 47.84 663 CYS A C 1
ATOM 2649 O O . CYS A 1 346 ? 45.703 40.589 208.309 1.00 43.33 663 CYS A O 1
ATOM 2652 N N . ASP A 1 347 ? 46.821 42.109 207.031 1.00 48.46 664 ASP A N 1
ATOM 2653 C CA . ASP A 1 347 ? 45.652 42.635 206.279 1.00 47.56 664 ASP A CA 1
ATOM 2654 C C . ASP A 1 347 ? 44.853 41.450 205.722 1.00 44.70 664 ASP A C 1
ATOM 2655 O O . ASP A 1 347 ? 45.458 40.477 205.270 1.00 42.97 664 ASP A O 1
ATOM 2660 N N . VAL A 1 348 ? 43.532 41.535 205.743 1.00 43.84 665 VAL A N 1
ATOM 2661 C CA . VAL A 1 348 ? 42.680 40.475 205.149 1.00 44.93 665 VAL A CA 1
ATOM 2662 C C . VAL A 1 348 ? 41.432 41.129 204.548 1.00 45.97 665 VAL A C 1
ATOM 2663 O O . VAL A 1 348 ? 40.895 42.107 205.147 1.00 42.68 665 VAL A O 1
ATOM 2667 N N . LYS A 1 349 ? 41.041 40.616 203.376 1.00 52.69 666 LYS A N 1
ATOM 2668 C CA . LYS A 1 349 ? 39.816 40.999 202.624 1.00 55.54 666 LYS A CA 1
ATOM 2669 C C . LYS A 1 349 ? 38.640 40.243 203.245 1.00 49.57 666 LYS A C 1
ATOM 2670 O O . LYS A 1 349 ? 38.783 39.038 203.536 1.00 44.39 666 LYS A O 1
ATOM 2676 N N . LEU A 1 350 ? 37.542 40.944 203.483 1.00 46.99 667 LEU A N 1
ATOM 2677 C CA . LEU A 1 350 ? 36.315 40.338 204.037 1.00 42.56 667 LEU A CA 1
ATOM 2678 C C . LEU A 1 350 ? 35.442 39.845 202.889 1.00 42.64 667 LEU A C 1
ATOM 2679 O O . LEU A 1 350 ? 35.519 40.393 201.777 1.00 44.37 667 LEU A O 1
ATOM 2684 N N . ASP A 1 351 ? 34.688 38.789 203.166 1.00 38.20 668 ASP A N 1
ATOM 2685 C CA . ASP A 1 351 ? 33.796 38.118 202.206 1.00 35.06 668 ASP A CA 1
ATOM 2686 C C . ASP A 1 351 ? 32.399 38.522 202.615 1.00 34.00 668 ASP A C 1
ATOM 2687 O O . ASP A 1 351 ? 32.190 38.948 203.748 1.00 35.07 668 ASP A O 1
ATOM 2692 N N . PRO A 1 352 ? 31.408 38.446 201.705 1.00 35.72 669 PRO A N 1
ATOM 2693 C CA . PRO A 1 352 ? 30.017 38.584 202.116 1.00 35.05 669 PRO A CA 1
ATOM 2694 C C . PRO A 1 352 ? 29.623 37.564 203.197 1.00 34.31 669 PRO A C 1
ATOM 2695 O O . PRO A 1 352 ? 28.800 37.899 204.031 1.00 28.53 669 PRO A O 1
ATOM 2699 N N . ARG A 1 353 ? 30.227 36.366 203.188 1.00 31.63 670 ARG A N 1
ATOM 2700 C CA . ARG A 1 353 ? 29.956 35.322 204.205 1.00 28.91 670 ARG A CA 1
ATOM 2701 C C . ARG A 1 353 ? 30.878 35.526 205.398 1.00 28.61 670 ARG A C 1
ATOM 2702 O O . ARG A 1 353 ? 32.032 35.875 205.211 1.00 28.53 670 ARG A O 1
ATOM 2710 N N . PRO A 1 354 ? 30.436 35.228 206.642 1.00 28.67 671 PRO A N 1
ATOM 2711 C CA . PRO A 1 354 ? 31.361 35.103 207.760 1.00 27.05 671 PRO A CA 1
ATOM 2712 C C . PRO A 1 354 ? 32.406 34.042 207.383 1.00 25.50 671 PRO A C 1
ATOM 2713 O O . PRO A 1 354 ? 32.092 33.030 206.750 1.00 22.88 671 PRO A O 1
ATOM 2717 N N . GLU A 1 355 ? 33.652 34.339 207.717 1.00 26.67 672 GLU A N 1
ATOM 2718 C CA . GLU A 1 355 ? 34.822 33.584 207.230 1.00 28.95 672 GLU A CA 1
ATOM 2719 C C . GLU A 1 355 ? 35.651 33.084 208.415 1.00 25.75 672 GLU A C 1
ATOM 2720 O O . GLU A 1 355 ? 35.761 33.774 209.434 1.00 26.24 672 GLU A O 1
ATOM 2726 N N . TYR A 1 356 ? 36.176 31.878 208.285 1.00 25.93 673 TYR A N 1
ATOM 2727 C CA . TYR A 1 356 ? 36.898 31.186 209.373 1.00 25.70 673 TYR A CA 1
ATOM 2728 C C . TYR A 1 356 ? 38.192 30.624 208.819 1.00 23.60 673 TYR A C 1
ATOM 2729 O O . TYR A 1 356 ? 38.170 29.956 207.801 1.00 24.72 673 TYR A O 1
ATOM 2738 N N . HIS A 1 357 ? 39.262 30.769 209.573 1.00 24.07 674 HIS A N 1
ATOM 2739 C CA . HIS A 1 357 ? 40.593 30.271 209.164 1.00 25.17 674 HIS A CA 1
ATOM 2740 C C . HIS A 1 357 ? 41.367 29.835 210.412 1.00 24.67 674 HIS A C 1
ATOM 2741 O O . HIS A 1 357 ? 41.354 30.546 211.423 1.00 24.25 674 HIS A O 1
ATOM 2748 N N . ARG A 1 358 ? 42.004 28.675 210.327 1.00 25.62 675 ARG A N 1
ATOM 2749 C CA . ARG A 1 358 ? 42.946 28.185 211.364 1.00 27.40 675 ARG A CA 1
ATOM 2750 C C . ARG A 1 358 ? 44.073 29.193 211.538 1.00 26.28 675 ARG A C 1
ATOM 2751 O O . ARG A 1 358 ? 44.511 29.755 210.535 1.00 24.30 675 ARG A O 1
ATOM 2759 N N . CYS A 1 359 ? 44.526 29.392 212.777 1.00 22.06 676 CYS A N 1
ATOM 2760 C CA . CYS A 1 359 ? 45.622 30.321 213.080 1.00 21.63 676 CYS A CA 1
ATOM 2761 C C . CYS A 1 359 ? 46.389 29.799 214.287 1.00 22.92 676 CYS A C 1
ATOM 2762 O O . CYS A 1 359 ? 45.951 28.826 214.977 1.00 20.41 676 CYS A O 1
ATOM 2765 N N . ILE A 1 360 ? 47.492 30.468 214.537 1.00 22.22 677 ILE A N 1
ATOM 2766 C CA . ILE A 1 360 ? 48.303 30.297 215.763 1.00 22.92 677 ILE A CA 1
ATOM 2767 C C . ILE A 1 360 ? 48.252 31.594 216.566 1.00 23.80 677 ILE A C 1
ATOM 2768 O O . ILE A 1 360 ? 48.476 32.712 216.012 1.00 25.07 677 ILE A O 1
ATOM 2773 N N . LEU A 1 361 ? 47.891 31.429 217.826 1.00 24.23 678 LEU A N 1
ATOM 2774 C CA . LEU A 1 361 ? 47.864 32.488 218.858 1.00 24.36 678 LEU A CA 1
ATOM 2775 C C . LEU A 1 361 ? 49.199 32.512 219.590 1.00 27.81 678 LEU A C 1
ATOM 2776 O O . LEU A 1 361 ? 49.679 31.440 220.068 1.00 25.25 678 LEU A O 1
ATOM 2781 N N . THR A 1 362 ? 49.792 33.701 219.663 1.00 26.51 679 THR A N 1
ATOM 2782 C CA . THR A 1 362 ? 51.102 33.937 220.311 1.00 29.41 679 THR A CA 1
ATOM 2783 C C . THR A 1 362 ? 51.008 35.213 221.152 1.00 29.10 679 THR A C 1
ATOM 2784 O O . THR A 1 362 ? 50.531 36.232 220.649 1.00 28.43 679 THR A O 1
ATOM 2788 N N . TRP A 1 363 ? 51.426 35.125 222.400 1.00 30.23 680 TRP A N 1
ATOM 2789 C CA . TRP A 1 363 ? 51.545 36.277 223.311 1.00 34.45 680 TRP A CA 1
ATOM 2790 C C . TRP A 1 363 ? 52.978 36.793 223.181 1.00 42.97 680 TRP A C 1
ATOM 2791 O O . TRP A 1 363 ? 53.882 35.972 223.283 1.00 45.71 680 TRP A O 1
ATOM 2802 N N . HIS A 1 364 ? 53.157 38.089 222.899 1.00 43.54 681 HIS A N 1
ATOM 2803 C CA . HIS A 1 364 ? 54.479 38.749 222.721 1.00 45.49 681 HIS A CA 1
ATOM 2804 C C . HIS A 1 364 ? 54.935 39.466 223.980 1.00 49.03 681 HIS A C 1
ATOM 2805 O O . HIS A 1 364 ? 54.143 40.155 224.614 1.00 55.45 681 HIS A O 1
ATOM 2812 N N A HIS A 1 365 ? 56.178 39.243 224.397 0.70 54.14 682 HIS A N 1
ATOM 2813 N N B HIS A 1 365 ? 56.247 39.572 224.170 0.30 49.53 682 HIS A N 1
ATOM 2814 C CA A HIS A 1 365 ? 56.756 39.870 225.614 0.70 51.83 682 HIS A CA 1
ATOM 2815 C CA B HIS A 1 365 ? 56.801 40.436 225.241 0.30 48.05 682 HIS A CA 1
ATOM 2816 C C A HIS A 1 365 ? 55.634 40.317 226.560 0.70 47.45 682 HIS A C 1
ATOM 2817 C C B HIS A 1 365 ? 55.802 41.545 225.563 0.30 45.22 682 HIS A C 1
ATOM 2818 O O A HIS A 1 365 ? 55.012 39.424 227.174 0.70 39.26 682 HIS A O 1
ATOM 2819 O O B HIS A 1 365 ? 55.758 42.524 224.743 0.30 47.44 682 HIS A O 1
ATOM 2832 N N . GLN A 1 366 ? 55.533 41.608 226.865 1.00 42.47 683 GLN A N 1
ATOM 2833 C CA . GLN A 1 366 ? 54.421 42.068 227.744 1.00 45.07 683 GLN A CA 1
ATOM 2834 C C . GLN A 1 366 ? 53.164 42.727 227.139 1.00 47.73 683 GLN A C 1
ATOM 2835 O O . GLN A 1 366 ? 52.413 43.312 227.933 1.00 49.54 683 GLN A O 1
ATOM 2841 N N . GLU A 1 367 ? 52.902 42.605 225.842 1.00 44.06 684 GLU A N 1
ATOM 2842 C CA . GLU A 1 367 ? 51.662 43.113 225.200 1.00 43.70 684 GLU A CA 1
ATOM 2843 C C . GLU A 1 367 ? 50.460 42.329 225.700 1.00 44.61 684 GLU A C 1
ATOM 2844 O O . GLU A 1 367 ? 50.463 41.106 225.747 1.00 41.90 684 GLU A O 1
ATOM 2850 N N . PRO A 1 368 ? 49.401 43.035 226.129 1.00 43.10 685 PRO A N 1
ATOM 2851 C CA . PRO A 1 368 ? 48.217 42.387 226.687 1.00 41.24 685 PRO A CA 1
ATOM 2852 C C . PRO A 1 368 ? 47.507 41.386 225.762 1.00 37.39 685 PRO A C 1
ATOM 2853 O O . PRO A 1 368 ? 47.058 40.354 226.268 1.00 32.78 685 PRO A O 1
ATOM 2857 N N . LEU A 1 369 ? 47.378 41.706 224.473 1.00 31.81 686 LEU A N 1
ATOM 2858 C CA . LEU A 1 369 ? 46.619 40.862 223.532 1.00 32.14 686 LEU A CA 1
ATOM 2859 C C . LEU A 1 369 ? 47.586 40.016 222.732 1.00 31.10 686 LEU A C 1
ATOM 2860 O O . LEU A 1 369 ? 48.638 40.479 222.331 1.00 30.66 686 LEU A O 1
ATOM 2865 N N . PRO A 1 370 ? 47.193 38.768 222.423 1.00 28.26 687 PRO A N 1
ATOM 2866 C CA . PRO A 1 370 ? 47.974 37.903 221.553 1.00 26.58 687 PRO A CA 1
ATOM 2867 C C . PRO A 1 370 ? 47.848 38.296 220.080 1.00 24.44 687 PRO A C 1
ATOM 2868 O O . PRO A 1 370 ? 46.869 38.903 219.691 1.00 28.07 687 PRO A O 1
ATOM 2872 N N . TRP A 1 371 ? 48.806 37.873 219.284 1.00 24.52 688 TRP A N 1
ATOM 2873 C CA . TRP A 1 371 ? 48.729 37.942 217.811 1.00 27.49 688 TRP A CA 1
ATOM 2874 C C . TRP A 1 371 ? 48.147 36.636 217.271 1.00 29.47 688 TRP A C 1
ATOM 2875 O O . TRP A 1 371 ? 48.474 35.554 217.811 1.00 29.20 688 TRP A O 1
ATOM 2886 N N . ALA A 1 372 ? 47.302 36.757 216.254 1.00 26.40 689 ALA A N 1
ATOM 2887 C CA . ALA A 1 372 ? 46.769 35.635 215.458 1.00 28.43 689 ALA A CA 1
ATOM 2888 C C . ALA A 1 372 ? 47.470 35.615 214.112 1.00 32.21 689 ALA A C 1
ATOM 2889 O O . ALA A 1 372 ? 47.258 36.546 213.308 1.00 32.05 689 ALA A O 1
ATOM 2891 N N . GLN A 1 373 ? 48.266 34.593 213.858 1.00 32.09 690 GLN A N 1
ATOM 2892 C CA . GLN A 1 373 ? 48.835 34.395 212.508 1.00 38.74 690 GLN A CA 1
ATOM 2893 C C . GLN A 1 373 ? 48.127 33.242 211.806 1.00 37.21 690 GLN A C 1
ATOM 2894 O O . GLN A 1 373 ? 48.269 32.089 212.234 1.00 29.75 690 GLN A O 1
ATOM 2900 N N . SER A 1 374 ? 47.434 33.567 210.725 1.00 38.96 691 SER A N 1
ATOM 2901 C CA . SER A 1 374 ? 46.768 32.584 209.844 1.00 41.53 691 SER A CA 1
ATOM 2902 C C . SER A 1 374 ? 47.799 31.535 209.416 1.00 41.35 691 SER A C 1
ATOM 2903 O O . SER A 1 374 ? 48.986 31.878 209.237 1.00 42.18 691 SER A O 1
ATOM 2906 N N . THR A 1 375 ? 47.377 30.285 209.339 1.00 42.43 692 THR A N 1
ATOM 2907 C CA . THR A 1 375 ? 48.228 29.151 208.899 1.00 51.68 692 THR A CA 1
ATOM 2908 C C . THR A 1 375 ? 48.231 29.054 207.367 1.00 60.36 692 THR A C 1
ATOM 2909 O O . THR A 1 375 ? 49.010 28.226 206.845 1.00 66.94 692 THR A O 1
ATOM 2913 N N . GLY A 1 376 ? 47.390 29.846 206.687 1.00 65.86 693 GLY A N 1
ATOM 2914 C CA . GLY A 1 376 ? 47.215 29.837 205.217 1.00 72.66 693 GLY A CA 1
ATOM 2915 C C . GLY A 1 376 ? 48.037 30.927 204.543 1.00 77.10 693 GLY A C 1
ATOM 2916 O O . GLY A 1 376 ? 48.118 30.892 203.296 1.00 78.52 693 GLY A O 1
ATOM 2917 N N . LEU A 1 383 ? 59.656 28.876 211.903 1.00 72.70 700 LEU A N 1
ATOM 2918 C CA . LEU A 1 383 ? 59.412 28.480 213.313 1.00 70.73 700 LEU A CA 1
ATOM 2919 C C . LEU A 1 383 ? 57.911 28.442 213.648 1.00 71.67 700 LEU A C 1
ATOM 2920 O O . LEU A 1 383 ? 57.563 27.693 214.567 1.00 65.76 700 LEU A O 1
ATOM 2925 N N . MET A 1 384 ? 57.047 29.219 212.980 1.00 75.82 701 MET A N 1
ATOM 2926 C CA . MET A 1 384 ? 55.567 29.149 213.192 1.00 76.06 701 MET A CA 1
ATOM 2927 C C . MET A 1 384 ? 55.092 27.736 212.798 1.00 65.97 701 MET A C 1
ATOM 2928 O O . MET A 1 384 ? 54.205 27.129 213.456 1.00 47.26 701 MET A O 1
ATOM 2933 N N . SER A 1 385 ? 55.743 27.152 211.805 1.00 57.81 702 SER A N 1
ATOM 2934 C CA . SER A 1 385 ? 55.376 25.800 211.350 1.00 48.31 702 SER A CA 1
ATOM 2935 C C . SER A 1 385 ? 55.734 24.751 212.432 1.00 37.84 702 SER A C 1
ATOM 2936 O O . SER A 1 385 ? 55.171 23.669 212.354 1.00 38.05 702 SER A O 1
ATOM 2939 N N . MET A 1 386 ? 56.547 25.044 213.457 1.00 32.19 703 MET A N 1
ATOM 2940 C CA . MET A 1 386 ? 56.819 24.052 214.559 1.00 33.60 703 MET A CA 1
ATOM 2941 C C . MET A 1 386 ? 55.575 23.839 215.439 1.00 31.57 703 MET A C 1
ATOM 2942 O O . MET A 1 386 ? 55.576 22.859 216.233 1.00 25.00 703 MET A O 1
ATOM 2947 N N . ARG A 1 387 ? 54.592 24.747 215.403 1.00 30.29 704 ARG A N 1
ATOM 2948 C CA . ARG A 1 387 ? 53.421 24.647 216.311 1.00 31.72 704 ARG A CA 1
ATOM 2949 C C . ARG A 1 387 ? 52.162 24.349 215.494 1.00 29.97 704 ARG A C 1
ATOM 2950 O O . ARG A 1 387 ? 52.019 24.857 214.365 1.00 30.58 704 ARG A O 1
ATOM 2958 N N . SER A 1 388 ? 51.231 23.620 216.092 1.00 27.60 705 SER A N 1
ATOM 2959 C CA A SER A 1 388 ? 49.930 23.289 215.465 0.80 26.87 705 SER A CA 1
ATOM 2960 C CA B SER A 1 388 ? 49.929 23.299 215.451 0.20 26.23 705 SER A CA 1
ATOM 2961 C C . SER A 1 388 ? 48.934 24.447 215.683 1.00 25.50 705 SER A C 1
ATOM 2962 O O . SER A 1 388 ? 49.062 25.177 216.709 1.00 26.23 705 SER A O 1
ATOM 2967 N N . ALA A 1 389 ? 47.958 24.599 214.785 1.00 23.27 706 ALA A N 1
ATOM 2968 C CA . ALA A 1 389 ? 46.892 25.609 214.921 1.00 20.93 706 ALA A CA 1
ATOM 2969 C C . ALA A 1 389 ? 46.283 25.471 216.313 1.00 20.45 706 ALA A C 1
ATOM 2970 O O . ALA A 1 389 ? 46.009 24.339 216.735 1.00 20.15 706 ALA A O 1
ATOM 2972 N N . ASN A 1 390 ? 46.103 26.586 217.011 1.00 17.70 707 ASN A N 1
ATOM 2973 C CA . ASN A 1 390 ? 45.372 26.605 218.306 1.00 20.02 707 ASN A CA 1
ATOM 2974 C C . ASN A 1 390 ? 44.180 27.579 218.262 1.00 19.67 707 ASN A C 1
ATOM 2975 O O . ASN A 1 390 ? 43.491 27.725 219.246 1.00 18.77 707 ASN A O 1
ATOM 2980 N N . GLY A 1 391 ? 43.909 28.187 217.119 1.00 20.21 708 GLY A N 1
ATOM 2981 C CA . GLY A 1 391 ? 42.772 29.100 217.009 1.00 19.72 708 GLY A CA 1
ATOM 2982 C C . GLY A 1 391 ? 42.107 29.006 215.669 1.00 19.75 708 GLY A C 1
ATOM 2983 O O . GLY A 1 391 ? 42.687 28.498 214.701 1.00 18.14 708 GLY A O 1
ATOM 2984 N N . LEU A 1 392 ? 40.885 29.493 215.645 1.00 19.99 709 LEU A N 1
ATOM 2985 C CA . LEU A 1 392 ? 40.129 29.683 214.412 1.00 22.13 709 LEU A CA 1
ATOM 2986 C C . LEU A 1 392 ? 39.740 31.158 214.356 1.00 21.78 709 LEU A C 1
ATOM 2987 O O . LEU A 1 392 ? 38.910 31.591 215.174 1.00 20.43 709 LEU A O 1
ATOM 2992 N N . LEU A 1 393 ? 40.390 31.906 213.470 1.00 23.56 710 LEU A N 1
ATOM 2993 C CA . LEU A 1 393 ? 40.019 33.315 213.190 1.00 26.44 710 LEU A CA 1
ATOM 2994 C C . LEU A 1 393 ? 38.534 33.366 212.841 1.00 23.68 710 LEU A C 1
ATOM 2995 O O . LEU A 1 393 ? 38.132 32.645 211.934 1.00 24.96 710 LEU A O 1
ATOM 3000 N N . MET A 1 394 ? 37.779 34.238 213.483 1.00 24.18 711 MET A N 1
ATOM 3001 C CA . MET A 1 394 ? 36.357 34.470 213.160 1.00 24.54 711 MET A CA 1
ATOM 3002 C C . MET A 1 394 ? 36.212 35.858 212.515 1.00 27.11 711 MET A C 1
ATOM 3003 O O . MET A 1 394 ? 36.143 36.851 213.221 1.00 27.42 711 MET A O 1
ATOM 3008 N N . LEU A 1 395 ? 36.222 35.905 211.200 1.00 28.61 712 LEU A N 1
ATOM 3009 C CA . LEU A 1 395 ? 36.174 37.179 210.459 1.00 30.33 712 LEU A CA 1
ATOM 3010 C C . LEU A 1 395 ? 34.732 37.564 210.169 1.00 30.72 712 LEU A C 1
ATOM 3011 O O . LEU A 1 395 ? 33.933 36.761 209.683 1.00 26.75 712 LEU A O 1
ATOM 3016 N N . PRO A 1 396 ? 34.382 38.849 210.403 1.00 33.91 713 PRO A N 1
ATOM 3017 C CA . PRO A 1 396 ? 33.026 39.331 210.153 1.00 32.92 713 PRO A CA 1
ATOM 3018 C C . PRO A 1 396 ? 32.674 39.418 208.670 1.00 30.54 713 PRO A C 1
ATOM 3019 O O . PRO A 1 396 ? 33.531 39.619 207.813 1.00 30.11 713 PRO A O 1
ATOM 3023 N N . PRO A 1 397 ? 31.387 39.234 208.309 1.00 32.66 714 PRO A N 1
ATOM 3024 C CA . PRO A 1 397 ? 30.920 39.531 206.955 1.00 36.08 714 PRO A CA 1
ATOM 3025 C C . PRO A 1 397 ? 31.252 40.985 206.591 1.00 35.49 714 PRO A C 1
ATOM 3026 O O . PRO A 1 397 ? 31.139 41.858 207.423 1.00 35.31 714 PRO A O 1
ATOM 3030 N N . LYS A 1 398 ? 31.713 41.199 205.377 1.00 39.26 715 LYS A N 1
ATOM 3031 C CA . LYS A 1 398 ? 31.966 42.564 204.872 1.00 46.90 715 LYS A CA 1
ATOM 3032 C C . LYS A 1 398 ? 30.666 43.371 204.950 1.00 48.48 715 LYS A C 1
ATOM 3033 O O . LYS A 1 398 ? 29.564 42.786 205.020 1.00 42.56 715 LYS A O 1
ATOM 3039 N N . THR A 1 399 ? 30.821 44.688 204.950 1.00 58.93 716 THR A N 1
ATOM 3040 C CA . THR A 1 399 ? 29.726 45.689 204.923 1.00 62.90 716 THR A CA 1
ATOM 3041 C C . THR A 1 399 ? 30.139 46.821 203.975 1.00 67.99 716 THR A C 1
ATOM 3042 O O . THR A 1 399 ? 31.281 46.779 203.472 1.00 61.10 716 THR A O 1
ATOM 3046 N N . GLU A 1 400 ? 29.263 47.805 203.763 1.00 74.95 717 GLU A N 1
ATOM 3047 C CA . GLU A 1 400 ? 29.626 49.052 203.042 1.00 77.89 717 GLU A CA 1
ATOM 3048 C C . GLU A 1 400 ? 30.791 49.699 203.802 1.00 72.95 717 GLU A C 1
ATOM 3049 O O . GLU A 1 400 ? 31.819 49.999 203.163 1.00 71.54 717 GLU A O 1
ATOM 3055 N N . GLN A 1 401 ? 30.663 49.824 205.127 1.00 69.79 718 GLN A N 1
ATOM 3056 C CA . GLN A 1 401 ? 31.722 50.374 206.017 1.00 71.79 718 GLN A CA 1
ATOM 3057 C C . GLN A 1 401 ? 33.030 49.597 205.806 1.00 73.24 718 GLN A C 1
ATOM 3058 O O . GLN A 1 401 ? 34.035 50.232 205.475 1.00 71.51 718 GLN A O 1
ATOM 3064 N N . TYR A 1 402 ? 33.008 48.264 205.940 1.00 74.79 719 TYR A N 1
ATOM 3065 C CA . TYR A 1 402 ? 34.232 47.424 206.068 1.00 62.07 719 TYR A CA 1
ATOM 3066 C C . TYR A 1 402 ? 34.335 46.366 204.975 1.00 56.97 719 TYR A C 1
ATOM 3067 O O . TYR A 1 402 ? 33.539 45.425 204.948 1.00 51.62 719 TYR A O 1
ATOM 3076 N N . VAL A 1 403 ? 35.360 46.495 204.144 1.00 52.60 720 VAL A N 1
ATOM 3077 C CA . VAL A 1 403 ? 35.655 45.588 203.006 1.00 53.90 720 VAL A CA 1
ATOM 3078 C C . VAL A 1 403 ? 37.013 44.932 203.268 1.00 50.66 720 VAL A C 1
ATOM 3079 O O . VAL A 1 403 ? 37.411 44.054 202.497 1.00 48.93 720 VAL A O 1
ATOM 3083 N N . GLU A 1 404 ? 37.691 45.347 204.334 1.00 50.65 721 GLU A N 1
ATOM 3084 C CA . GLU A 1 404 ? 39.105 44.989 204.613 1.00 52.82 721 GLU A CA 1
ATOM 3085 C C . GLU A 1 404 ? 39.358 45.165 206.110 1.00 52.85 721 GLU A C 1
ATOM 3086 O O . GLU A 1 404 ? 38.749 46.089 206.711 1.00 54.81 721 GLU A O 1
ATOM 3092 N N . LEU A 1 405 ? 40.190 44.302 206.688 1.00 43.80 722 LEU A N 1
ATOM 3093 C CA . LEU A 1 405 ? 40.675 44.458 208.079 1.00 42.28 722 LEU A CA 1
ATOM 3094 C C . LEU A 1 405 ? 42.189 44.590 208.003 1.00 39.77 722 LEU A C 1
ATOM 3095 O O . LEU A 1 405 ? 42.787 43.997 207.097 1.00 43.45 722 LEU A O 1
ATOM 3100 N N . HIS A 1 406 ? 42.784 45.377 208.884 1.00 38.43 723 HIS A N 1
ATOM 3101 C CA . HIS A 1 406 ? 44.219 45.722 208.791 1.00 38.07 723 HIS A CA 1
ATOM 3102 C C . HIS A 1 406 ? 44.988 45.014 209.890 1.00 37.01 723 HIS A C 1
ATOM 3103 O O . HIS A 1 406 ? 44.440 44.878 210.998 1.00 37.80 723 HIS A O 1
ATOM 3110 N N . LYS A 1 407 ? 46.229 44.659 209.595 1.00 35.51 724 LYS A N 1
ATOM 3111 C CA . LYS A 1 407 ? 47.212 44.195 210.596 1.00 37.54 724 LYS A CA 1
ATOM 3112 C C . LYS A 1 407 ? 47.090 45.039 211.860 1.00 36.17 724 LYS A C 1
ATOM 3113 O O . LYS A 1 407 ? 47.121 46.241 211.729 1.00 35.59 724 LYS A O 1
ATOM 3119 N N . GLY A 1 408 ? 46.918 44.399 213.020 1.00 32.19 725 GLY A N 1
ATOM 3120 C CA . GLY A 1 408 ? 46.801 45.040 214.339 1.00 29.69 725 GLY A CA 1
ATOM 3121 C C . GLY A 1 408 ? 45.373 45.165 214.816 1.00 27.52 725 GLY A C 1
ATOM 3122 O O . GLY A 1 408 ? 45.186 45.350 216.025 1.00 34.53 725 GLY A O 1
ATOM 3123 N N . GLU A 1 409 ? 44.375 45.074 213.935 1.00 32.10 726 GLU A N 1
ATOM 3124 C CA . GLU A 1 409 ? 42.949 45.161 214.356 1.00 36.39 726 GLU A CA 1
ATOM 3125 C C . GLU A 1 409 ? 42.588 43.945 215.222 1.00 35.75 726 GLU A C 1
ATOM 3126 O O . GLU A 1 409 ? 43.132 42.851 214.973 1.00 29.81 726 GLU A O 1
ATOM 3132 N N . VAL A 1 410 ? 41.736 44.184 216.211 1.00 30.45 727 VAL A N 1
ATOM 3133 C CA . VAL A 1 410 ? 41.288 43.210 217.239 1.00 34.60 727 VAL A CA 1
ATOM 3134 C C . VAL A 1 410 ? 40.174 42.364 216.612 1.00 35.39 727 VAL A C 1
ATOM 3135 O O . VAL A 1 410 ? 39.193 42.916 216.108 1.00 34.78 727 VAL A O 1
ATOM 3139 N N . VAL A 1 411 ? 40.366 41.057 216.596 1.00 32.36 728 VAL A N 1
ATOM 3140 C CA . VAL A 1 411 ? 39.379 40.112 216.016 1.00 28.51 728 VAL A CA 1
ATOM 3141 C C . VAL A 1 411 ? 39.063 39.004 217.043 1.00 27.87 728 VAL A C 1
ATOM 3142 O O . VAL A 1 411 ? 39.865 38.734 217.978 1.00 26.85 728 VAL A O 1
ATOM 3146 N N . ASP A 1 412 ? 37.913 38.389 216.878 1.00 27.66 729 ASP A N 1
ATOM 3147 C CA . ASP A 1 412 ? 37.495 37.194 217.666 1.00 28.41 729 ASP A CA 1
ATOM 3148 C C . ASP A 1 412 ? 38.267 35.987 217.141 1.00 25.17 729 ASP A C 1
ATOM 3149 O O . ASP A 1 412 ? 38.372 35.819 215.898 1.00 23.27 729 ASP A O 1
ATOM 3154 N N . VAL A 1 413 ? 38.796 35.178 218.045 1.00 25.62 730 VAL A N 1
ATOM 3155 C CA . VAL A 1 413 ? 39.453 33.895 217.660 1.00 24.27 730 VAL A CA 1
ATOM 3156 C C . VAL A 1 413 ? 38.900 32.809 218.558 1.00 22.73 730 VAL A C 1
ATOM 3157 O O . VAL A 1 413 ? 38.947 32.973 219.757 1.00 22.70 730 VAL A O 1
ATOM 3161 N N . MET A 1 414 ? 38.368 31.752 217.960 1.00 21.78 731 MET A N 1
ATOM 3162 C CA A MET A 1 414 ? 37.875 30.596 218.737 0.70 23.44 731 MET A CA 1
ATOM 3163 C CA B MET A 1 414 ? 37.867 30.569 218.697 0.30 20.89 731 MET A CA 1
ATOM 3164 C C . MET A 1 414 ? 39.048 29.676 219.108 1.00 20.70 731 MET A C 1
ATOM 3165 O O . MET A 1 414 ? 39.859 29.339 218.251 1.00 20.90 731 MET A O 1
ATOM 3174 N N . VAL A 1 415 ? 39.140 29.310 220.376 1.00 20.91 732 VAL A N 1
ATOM 3175 C CA . VAL A 1 415 ? 40.243 28.436 220.877 1.00 23.74 732 VAL A CA 1
ATOM 3176 C C . VAL A 1 415 ? 39.972 27.005 220.403 1.00 23.08 732 VAL A C 1
ATOM 3177 O O . VAL A 1 415 ? 38.888 26.484 220.700 1.00 22.29 732 VAL A O 1
ATOM 3181 N N . ILE A 1 416 ? 40.901 26.409 219.657 1.00 20.18 733 ILE A N 1
ATOM 3182 C CA . ILE A 1 416 ? 40.750 25.000 219.199 1.00 22.67 733 ILE A CA 1
ATOM 3183 C C . ILE A 1 416 ? 41.920 24.128 219.660 1.00 26.91 733 ILE A C 1
ATOM 3184 O O . ILE A 1 416 ? 41.827 22.907 219.362 1.00 29.38 733 ILE A O 1
ATOM 3189 N N . GLY A 1 417 ? 42.914 24.715 220.348 1.00 26.81 734 GLY A N 1
ATOM 3190 C CA . GLY A 1 417 ? 44.167 24.100 220.829 1.00 42.17 734 GLY A CA 1
ATOM 3191 C C . GLY A 1 417 ? 44.530 24.427 222.278 1.00 42.86 734 GLY A C 1
ATOM 3192 O O . GLY A 1 417 ? 44.160 25.514 222.768 1.00 47.43 734 GLY A O 1
ATOM 3193 N N . ARG A 1 418 ? 45.360 23.562 222.865 1.00 52.25 735 ARG A N 1
ATOM 3194 C CA A ARG A 1 418 ? 45.674 23.473 224.313 0.61 63.33 735 ARG A CA 1
ATOM 3195 C CA C ARG A 1 418 ? 45.665 23.514 224.328 0.39 63.80 735 ARG A CA 1
ATOM 3196 C C . ARG A 1 418 ? 47.179 23.563 224.562 1.00 77.83 735 ARG A C 1
ATOM 3197 O O . ARG A 1 418 ? 47.859 22.497 224.549 1.00 100.54 735 ARG A O 1
ATOM 3212 N N . LEU A 1 419 ? 47.669 24.751 224.860 1.00 87.99 736 LEU A N 1
ATOM 3213 C CA . LEU A 1 419 ? 49.123 25.010 224.967 1.00 75.54 736 LEU A CA 1
ATOM 3214 C C . LEU A 1 419 ? 49.729 24.200 226.117 1.00 87.06 736 LEU A C 1
ATOM 3215 O O . LEU A 1 419 ? 49.443 22.999 226.360 1.00 80.72 736 LEU A O 1
ATOM 3221 N N . PHE B 2 1 ? 25.703 36.048 222.630 0.50 58.20 398 PHE D N 1
ATOM 3222 C CA . PHE B 2 1 ? 26.824 35.248 222.042 0.50 51.86 398 PHE D CA 1
ATOM 3223 C C . PHE B 2 1 ? 26.553 35.007 220.556 0.50 47.42 398 PHE D C 1
ATOM 3224 O O . PHE B 2 1 ? 25.409 34.713 220.161 0.50 48.67 398 PHE D O 1
ATOM 3232 N N . SER B 2 2 ? 27.596 35.138 219.742 0.50 43.00 399 SER D N 1
ATOM 3233 C CA . SER B 2 2 ? 27.546 34.856 218.289 0.50 38.21 399 SER D CA 1
ATOM 3234 C C .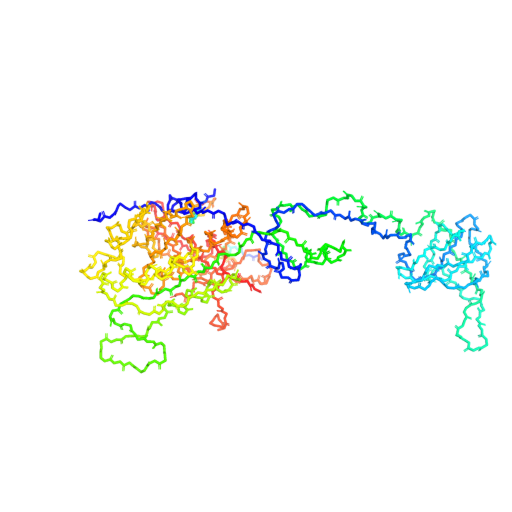 SER B 2 2 ? 28.759 34.011 217.903 0.50 36.08 399 SER D C 1
ATOM 3235 O O . SER B 2 2 ? 29.870 34.265 218.402 0.50 34.74 399 SER D O 1
ATOM 3238 N N . ILE B 2 3 ? 28.537 33.035 217.035 0.50 33.88 400 ILE D N 1
ATOM 3239 C CA . ILE B 2 3 ? 29.620 32.212 216.440 0.50 33.45 400 ILE D CA 1
ATOM 3240 C C . ILE B 2 3 ? 30.201 32.981 215.248 0.50 33.24 400 ILE D C 1
ATOM 3241 O O . ILE B 2 3 ? 31.169 32.497 214.628 0.50 30.02 400 ILE D O 1
ATOM 3246 N N . VAL B 2 4 ? 29.642 34.155 214.947 0.50 30.97 401 VAL D N 1
ATOM 3247 C CA . VAL B 2 4 ? 30.146 35.028 213.850 0.50 32.44 401 VAL D CA 1
ATOM 3248 C C . VAL B 2 4 ? 31.038 36.113 214.454 0.50 33.52 401 VAL D C 1
ATOM 3249 O O . VAL B 2 4 ? 30.588 36.802 215.381 0.50 35.17 401 VAL D O 1
ATOM 3253 N N . GLY B 2 5 ? 32.256 36.251 213.935 0.50 34.44 402 GLY D N 1
ATOM 3254 C CA . GLY B 2 5 ? 33.217 37.267 214.389 0.50 36.61 402 GLY D CA 1
ATOM 3255 C C . GLY B 2 5 ? 32.617 38.658 214.311 0.50 38.73 402 GLY D C 1
ATOM 3256 O O . GLY B 2 5 ? 31.923 38.953 213.313 0.50 33.85 402 GLY D O 1
ATOM 3257 N N . SER B 2 6 ? 32.857 39.475 215.333 0.50 40.32 403 SER D N 1
ATOM 3258 C CA . SER B 2 6 ? 32.367 40.875 215.405 0.50 46.33 403 SER D CA 1
ATOM 3259 C C . SER B 2 6 ? 33.322 41.786 214.633 0.50 47.43 403 SER D C 1
ATOM 3260 O O . SER B 2 6 ? 34.460 41.357 214.348 0.50 41.80 403 SER D O 1
ATOM 3263 N N . LEU B 2 7 ? 32.856 42.989 214.288 0.50 54.93 404 LEU D N 1
ATOM 3264 C CA . LEU B 2 7 ? 33.685 44.084 213.716 0.50 57.86 404 LEU D CA 1
ATOM 3265 C C . LEU B 2 7 ? 34.381 44.783 214.877 0.50 58.72 404 LEU D C 1
ATOM 3266 O O . LEU B 2 7 ? 33.861 44.802 215.990 0.50 56.52 404 LEU D O 1
ATOM 3271 N N . PRO B 2 8 ? 35.577 45.369 214.667 0.50 68.41 405 PRO D N 1
ATOM 3272 C CA . PRO B 2 8 ? 36.269 46.089 215.737 0.50 73.62 405 PRO D CA 1
ATOM 3273 C C . PRO B 2 8 ? 35.477 47.328 216.195 0.50 78.53 405 PRO D C 1
ATOM 3274 O O . PRO B 2 8 ? 35.086 48.106 215.346 0.50 77.63 405 PRO D O 1
ATOM 3278 N N . ARG B 2 9 ? 35.252 47.473 217.508 0.50 87.13 406 ARG D N 1
ATOM 3279 C CA . ARG B 2 9 ? 34.504 48.609 218.117 0.50 95.85 406 ARG D CA 1
ATOM 3280 C C . ARG B 2 9 ? 35.461 49.799 218.299 0.5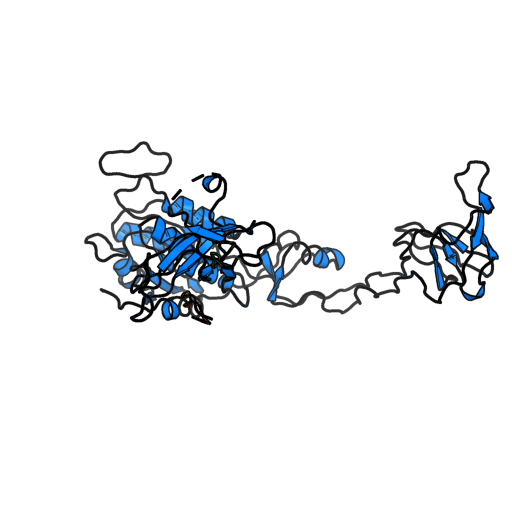0 97.38 406 ARG D C 1
ATOM 3281 O O . ARG B 2 9 ? 36.649 49.669 217.933 0.50 97.31 406 ARG D O 1
ATOM 3289 N N . ASP B 2 10 ? 34.960 50.917 218.837 0.50 98.24 407 ASP D N 1
ATOM 3290 C CA . ASP B 2 10 ? 35.675 52.222 218.875 0.50 93.23 407 ASP D CA 1
ATOM 3291 C C . ASP B 2 10 ? 36.456 52.371 217.566 0.50 90.91 407 ASP D C 1
ATOM 3292 O O . ASP B 2 10 ? 37.701 52.397 217.617 0.50 79.88 407 ASP D O 1
ATOM 3297 N N . CYS B 2 11 ? 35.741 52.445 216.440 0.50 95.07 408 CYS D N 1
ATOM 3298 C CA . CYS B 2 11 ? 36.312 52.430 215.067 0.50 99.82 408 CYS D CA 1
ATOM 3299 C C . CYS B 2 11 ? 35.193 52.581 214.033 0.50 99.22 408 CYS D C 1
ATOM 3300 O O . CYS B 2 11 ? 34.880 53.671 213.556 0.50 95.92 408 CYS D O 1
ATOM 3304 N N . PHE C 2 1 ? 62.463 63.666 222.609 0.50 51.17 398 PHE I N 1
ATOM 3305 C CA . PHE C 2 1 ? 61.305 64.426 222.035 0.50 45.05 398 PHE I CA 1
ATOM 3306 C C . PHE C 2 1 ? 61.551 64.666 220.545 0.50 40.84 398 PHE I C 1
ATOM 3307 O O . PHE C 2 1 ? 62.693 64.932 220.122 0.50 42.45 398 PHE I O 1
ATOM 3315 N N . SER C 2 2 ? 60.490 64.556 219.754 0.50 36.55 399 SER I N 1
ATOM 3316 C CA . SER C 2 2 ? 60.527 64.816 218.299 0.50 32.11 399 SER I CA 1
ATOM 3317 C C . SER C 2 2 ? 59.314 65.661 217.915 0.50 29.81 399 SER I C 1
ATOM 3318 O O . SER C 2 2 ? 58.204 65.420 218.421 0.50 28.14 399 SER I O 1
ATOM 3321 N N . ILE C 2 3 ? 59.538 66.622 217.036 0.50 27.75 400 ILE I N 1
ATOM 3322 C CA . ILE C 2 3 ? 58.454 67.436 216.436 0.50 27.29 400 ILE I CA 1
ATOM 3323 C C . ILE C 2 3 ? 57.879 66.661 215.246 0.50 26.98 400 ILE I C 1
ATOM 3324 O O . ILE C 2 3 ? 56.909 67.137 214.620 0.50 23.92 400 ILE I O 1
ATOM 3329 N N . VAL C 2 4 ? 58.440 65.487 214.948 0.50 24.63 401 VAL I N 1
ATOM 3330 C CA . VAL C 2 4 ? 57.928 64.620 213.851 0.50 25.73 401 VAL I CA 1
ATOM 3331 C C . VAL C 2 4 ? 57.040 63.533 214.454 0.50 26.59 401 VAL I C 1
ATOM 3332 O O . VAL C 2 4 ? 57.486 62.846 215.382 0.50 28.06 401 VAL I O 1
ATOM 3336 N N . GLY C 2 5 ? 55.828 63.390 213.926 0.50 27.17 402 GLY I N 1
ATOM 3337 C CA . GLY C 2 5 ? 54.862 62.382 214.384 0.50 28.70 402 GLY I CA 1
ATOM 3338 C C . GLY C 2 5 ? 55.434 60.984 214.257 0.50 30.63 402 GLY I C 1
ATOM 3339 O O . GLY C 2 5 ? 56.123 60.705 213.247 0.50 25.93 402 GLY I O 1
ATOM 3340 N N . SER C 2 6 ? 55.174 60.158 215.262 0.50 31.89 403 SER I N 1
ATOM 3341 C CA . SER C 2 6 ? 55.693 58.773 215.272 0.50 37.18 403 SER I CA 1
ATOM 3342 C C . SER C 2 6 ? 54.698 57.844 214.582 0.50 38.63 403 SER I C 1
ATOM 3343 O O . SER C 2 6 ? 53.580 58.277 214.283 0.50 31.90 403 SER I O 1
ATOM 3346 N N . LEU C 2 7 ? 55.114 56.599 214.374 0.50 46.38 404 LEU I N 1
ATOM 3347 C CA . LEU C 2 7 ? 54.233 55.530 213.842 0.50 50.21 404 LEU I CA 1
ATOM 3348 C C . LEU C 2 7 ? 53.721 54.724 215.045 0.50 52.20 404 LEU I C 1
ATOM 3349 O O . LEU C 2 7 ? 54.335 54.812 216.123 0.50 50.93 404 LEU I O 1
ATOM 3354 N N . PRO C 2 8 ? 52.605 53.972 214.951 0.50 62.53 405 PRO I N 1
ATOM 3355 C CA . PRO C 2 8 ? 52.154 53.150 216.089 0.50 66.10 405 PRO I CA 1
ATOM 3356 C C . PRO C 2 8 ? 53.302 52.194 216.454 0.50 67.01 405 PRO I C 1
ATOM 3357 O O . PRO C 2 8 ? 53.817 51.553 215.573 0.50 64.53 405 PRO I O 1
ATOM 3361 N N . ARG C 2 9 ? 53.649 52.107 217.744 0.50 73.72 406 ARG I N 1
ATOM 3362 C CA . ARG C 2 9 ? 54.870 51.369 218.176 0.50 79.53 406 ARG I CA 1
ATOM 3363 C C . ARG C 2 9 ? 54.835 49.865 217.879 0.50 84.98 406 ARG I C 1
ATOM 3364 O O . ARG C 2 9 ? 55.796 49.376 217.246 0.50 87.91 406 ARG I O 1
ATOM 3372 N N . ASP C 2 10 ? 53.775 49.152 218.260 0.50 82.13 407 ASP I N 1
ATOM 3373 C CA . ASP C 2 10 ? 53.805 47.700 217.946 0.50 77.73 407 ASP I CA 1
ATOM 3374 C C . ASP C 2 10 ? 52.710 47.415 216.923 0.50 77.40 407 ASP I C 1
ATOM 3375 O O . ASP C 2 10 ? 51.519 47.371 217.288 0.50 74.78 407 ASP I O 1
ATOM 3380 N N . CYS C 2 11 ? 53.155 47.228 215.684 0.50 77.45 408 CYS I N 1
ATOM 3381 C CA . CYS C 2 11 ? 52.265 46.969 214.529 0.50 79.33 408 CYS I CA 1
ATOM 3382 C C . CYS C 2 11 ? 53.125 46.793 213.275 0.50 78.48 408 CYS I C 1
ATOM 3383 O O . CYS C 2 11 ? 53.823 47.735 212.912 0.50 83.17 408 CYS I O 1
#